Protein AF-0000000082583108 (afdb_homodimer)

Secondary structure (DSSP, 8-state):
-HHHHHHHHHHHHHHHHHHHHHHHHHHHHHHHHHHHHHHHHHHHHHHHHHH-SSEEEEEETT--EEEE-HHHHHHHGGGHHHHHHHH--GGG-SS-EEEEEEE-TTS-EEEEEEEEEEEEETTEEEEEEEEEE-HHHHHHHHHHHHHHHB-TTT-SB-HHHHHHHHHHHHHHHHHHT--EEEEEEEETTHHHHHHHH-HHHHHHHHHHHHHHHHHHS-TTSEEEE-SSSEEEEEEET--HHHHHHHHHHHHHHHHHHHHH--SSS---EEEEEEEE-TTS---HHHHHHHHHHHHHHHHHHHHHHH-/-HHHHHHHHHHHHHHHHHHHHHHHHHHHHHHHHHHHHHHHHHHHHHHHHHH-SSEEEEEETT--EEEE-HHHHHHHGGGHHHHHHHH--GGG--S-EEEEEEE-TTS-EEEEEEEEEEEEETTEEEEEEEEEE-HHHHHHHHHHHHHHHB-TTT-SB-HHHHHHHHHHHHHHHHHHT--EEEEEEEETTHHHHHHHH-HHHHHHHHHHHHHHHHHHS-TTSEEEE-SSSEEEEEEET--HHHHHHHHHHHHHHHHHHHHH--SSS---EEEEEEEE-TTS---HHHHHHHHHHHHHHHHHHHHHHH-

Organism: NCBI:txid2716538

Foldseek 3Di:
DVVVVVVVVVVVVVVVVVVVVVVVVVVVVVVVVVVVVVVVVVVVVLVVQQPDLWWKWKAALVLDTDDTHPNLCVVCPPPSSVQVVVFDPVVPQDQDWDKDWGADPVGDIFIKTWGWDWDQDPNHIIIIIIIGTCRVVVVVVVVVVQVVQADPLQSAGEQNVCVVVVVVLLVVCLVVQAKKKKKKKFKPCLVVQCVPPHVVSSSVLQNLLSVLVPVLADPSKHWYDHDSGMIMIIHTRAAPVNVVVSVVSSVVSQVVCQVPDPDPDGIDMQMFMFMDGSVDPDDPVVRVVRRVVRSVVRNVVVVVVVD/DVVVVVVVVVVVVVVVVVVVVVVVVVVVVVVVVVVVVVVVVVVVVLVVQQPDLWWKWKAALVLDTDDTHPNLCVVCPPPSSVQVVVFDPPVPQDQDWDKDWGADPVGDIFIKTWGWDWDQDPNHIIIIIIIGTCRVVVVVVVVVVQVVQADPLQSAGEQNVCVVVVVVLLVVCLVVQAKKKKKKKFKPCLVVQCVPPHVVSSSVLQNLLSVLVPVLADPSKHWYDHDSGMIMIIHTRAAPVNVVVSVVSSVVSQVVSQVPDPDPDGIDMQMFMFMDGSVDPDDPVVRVVRRVVRSVVRNVVVVVVVD

Sequence (614 aa):
MDKNIEMLVVEDVFENAIQRAKELEDTNIKLKKAFKTIKKLEKNYRAILESSKDALVVINYDKEILYLNPASKKLFGQNYKELIIDILNFDEIENSDKEITINYLDGNKIIANMCISEINWESKQAYLLSIRDVTDEVRLRERFKIQSLTDELTQLYNRRGFLSLVENKIEIAKCSKKSVTLFFIDIDGMKDINDKLSHNYGDYAIIGASTILKETFGENDIVARIGGDEFAILAMDVDEYEAKRIINKIMEKQKDFNRNNEYCFNVSMSIGTAYFNSEEPININELMEKADKKMYENKKNKRVQRNMDKNIEMLVVEDVFENAIQRAKELEDTNIKLKKAFKTIKKLEKNYRAILESSKDALVVINYDKEILYLNPASKKLFGQNYKELIIDILNFDEIENSDKEITINYLDGNKIIANMCISEINWESKQAYLLSIRDVTDEVRLRERFKIQSLTDELTQLYNRRGFLSLVENKIEIAKCSKKSVTLFFIDIDGMKDINDKLSHNYGDYAIIGASTILKETFGENDIVARIGGDEFAILAMDVDEYEAKRIINKIMEKQKDFNRNNEYCFNVSMSIGTAYFNSEEPININELMEKADKKMYENKKNKRVQRN

pLDDT: mean 87.3, std 9.67, range [47.06, 97.94]

Radius of gyration: 38.85 Å; Cα contacts (8 Å, |Δi|>4): 968; chains: 2; bounding box: 64×140×86 Å

InterPro domains:
  IPR000014 PAS domain [PF13188] (45-93)
  IPR000014 PAS domain [PS50112] (41-84)
  IPR000014 PAS domain [SM00091] (43-109)
  IPR000014 PAS domain [TIGR00229] (42-84)
  IPR000160 GGDEF domain [PF00990] (149-303)
  IPR000160 GGDEF domain [PS50887] (178-307)
  IPR000160 GGDEF domain [SM00267] (137-306)
  IPR000160 GGDEF domain [TIGR00254] (146-303)
  IPR000160 GGDEF domain [cd01949] (149-303)
  IPR029787 Nucleotide cyclase [SSF55073] (153-303)
  IPR035965 PAS domain superfamily [SSF55785] (30-135)
  IPR043128 Reverse transcriptase/Diguanylate cyclase domain [G3DSA:3.30.70.270] (141-306)
  IPR050469 Diguanylate cyclase Dgc-like, bacteria [PTHR45138] (103-303)

Structure (mmCIF, N/CA/C/O backbone):
data_AF-0000000082583108-model_v1
#
loop_
_entity.id
_entity.type
_entity.pdbx_description
1 polymer 'Diguanylate cyclase'
#
loop_
_atom_site.group_PDB
_atom_site.id
_atom_site.type_symbol
_atom_site.label_atom_id
_atom_site.label_alt_id
_atom_site.label_comp_id
_atom_site.label_asym_id
_atom_site.label_entity_id
_atom_site.label_seq_id
_atom_site.pdbx_PDB_ins_code
_atom_site.Cartn_x
_atom_site.Cartn_y
_atom_site.Cartn_z
_atom_site.occupancy
_atom_site.B_iso_or_equiv
_atom_site.auth_seq_id
_atom_site.auth_comp_id
_atom_site.auth_asym_id
_atom_site.auth_atom_id
_atom_site.pdbx_PDB_model_num
ATOM 1 N N . MET A 1 1 ? 0.961 93.562 37.438 1 47.19 1 MET A N 1
ATOM 2 C CA . MET A 1 1 ? 1.44 93.062 36.156 1 47.19 1 MET A CA 1
ATOM 3 C C . MET A 1 1 ? 1.855 91.625 36.25 1 47.19 1 MET A C 1
ATOM 5 O O . MET A 1 1 ? 1.65 90.812 35.312 1 47.19 1 MET A O 1
ATOM 9 N N . ASP A 1 2 ? 2.387 91.312 37.406 1 54.69 2 ASP A N 1
ATOM 10 C CA . ASP A 1 2 ? 3.023 90.062 37.656 1 54.69 2 ASP A CA 1
ATOM 11 C C . ASP A 1 2 ? 1.979 88.938 37.844 1 54.69 2 ASP A C 1
ATOM 13 O O . ASP A 1 2 ? 2.184 87.812 37.406 1 54.69 2 ASP A O 1
ATOM 17 N N . LYS A 1 3 ? 0.968 89.188 38.406 1 65.94 3 LYS A N 1
ATOM 18 C CA . LYS A 1 3 ? -0.034 88.188 38.719 1 65.94 3 LYS A CA 1
ATOM 19 C C . LYS A 1 3 ? -0.782 87.75 37.469 1 65.94 3 LYS A C 1
ATOM 21 O O . LYS A 1 3 ? -1.162 86.562 37.312 1 65.94 3 LYS A O 1
ATOM 26 N N . ASN A 1 4 ? -0.925 88.625 36.594 1 59 4 ASN A N 1
ATOM 27 C CA . ASN A 1 4 ? -1.604 88.312 35.312 1 59 4 ASN A CA 1
ATOM 28 C C . ASN A 1 4 ? -0.779 87.375 34.438 1 59 4 ASN A C 1
ATOM 30 O O . ASN A 1 4 ? -1.327 86.5 33.812 1 59 4 ASN A O 1
ATOM 34 N N . ILE A 1 5 ? 0.518 87.562 34.438 1 63.19 5 ILE A N 1
ATOM 35 C CA . ILE A 1 5 ? 1.409 86.688 33.656 1 63.19 5 ILE A CA 1
ATOM 36 C C . ILE A 1 5 ? 1.43 85.25 34.25 1 63.19 5 ILE A C 1
ATOM 38 O O . ILE A 1 5 ? 1.431 84.25 33.531 1 63.19 5 ILE A O 1
ATOM 42 N N . GLU A 1 6 ? 1.378 85.312 35.531 1 59.91 6 GLU A N 1
ATOM 43 C CA . GLU A 1 6 ? 1.38 84 36.219 1 59.91 6 GLU A CA 1
ATOM 44 C C . GLU A 1 6 ? 0.111 83.188 35.906 1 59.91 6 GLU A C 1
ATOM 46 O O . GLU A 1 6 ? 0.164 82 35.719 1 59.91 6 GLU A O 1
ATOM 51 N N . MET A 1 7 ? -0.919 83.875 35.844 1 63.78 7 MET A N 1
ATOM 52 C CA . MET A 1 7 ? -2.193 83.25 35.531 1 63.78 7 MET A CA 1
ATOM 53 C C . MET A 1 7 ? -2.229 82.75 34.094 1 63.78 7 MET A C 1
ATOM 55 O O . MET A 1 7 ? -2.758 81.688 33.812 1 63.78 7 MET A O 1
ATOM 59 N N . LEU A 1 8 ? -1.608 83.438 33.25 1 63.16 8 LEU A N 1
ATOM 60 C CA . LEU A 1 8 ? -1.556 83.062 31.828 1 63.16 8 LEU A CA 1
ATOM 61 C C . LEU A 1 8 ? -0.68 81.812 31.625 1 63.16 8 LEU A C 1
ATOM 63 O O . LEU A 1 8 ? -1.005 81 30.812 1 63.16 8 LEU A O 1
ATOM 67 N N . VAL A 1 9 ? 0.388 81.812 32.344 1 64.56 9 VAL A N 1
ATOM 68 C CA . VAL A 1 9 ? 1.288 80.688 32.25 1 64.56 9 VAL A CA 1
ATOM 69 C C . VAL A 1 9 ? 0.588 79.438 32.781 1 64.56 9 VAL A C 1
ATOM 71 O O . VAL A 1 9 ? 0.69 78.375 32.188 1 64.56 9 VAL A O 1
ATOM 74 N N . VAL A 1 10 ? -0.1 79.688 33.875 1 65.19 10 VAL A N 1
ATOM 75 C CA . VAL A 1 10 ? -0.827 78.562 34.469 1 65.19 10 VAL A CA 1
ATOM 76 C C . VAL A 1 10 ? -1.928 78.125 33.5 1 65.19 10 VAL A C 1
ATOM 78 O O . VAL A 1 10 ? -2.162 76.875 33.375 1 65.19 10 VAL A O 1
ATOM 81 N N . GLU A 1 11 ? -2.496 79.062 32.875 1 65.12 11 GLU A N 1
ATOM 82 C CA . GLU A 1 11 ? -3.539 78.75 31.891 1 65.12 11 GLU A CA 1
ATOM 83 C C . GLU A 1 11 ? -2.965 77.938 30.703 1 65.12 11 GLU A C 1
ATOM 85 O O . GLU A 1 11 ? -3.578 77 30.203 1 65.12 11 GLU A O 1
ATOM 90 N N . ASP A 1 12 ? -1.847 78.375 30.25 1 67 12 ASP A N 1
ATOM 91 C CA . ASP A 1 12 ? -1.179 77.75 29.141 1 67 12 ASP A CA 1
ATOM 92 C C . ASP A 1 12 ? -0.766 76.312 29.5 1 67 12 ASP A C 1
ATOM 94 O O . ASP A 1 12 ? -0.928 75.375 28.703 1 67 12 ASP A O 1
ATOM 98 N N . VAL A 1 13 ? -0.199 76.25 30.656 1 67.06 13 VAL A N 1
ATOM 99 C CA . VAL A 1 13 ? 0.226 74.938 31.125 1 67.06 13 VAL A CA 1
ATOM 100 C C . VAL A 1 13 ? -0.99 74.062 31.297 1 67.06 13 VAL A C 1
ATOM 102 O O . VAL A 1 13 ? -0.932 72.875 30.969 1 67.06 13 VAL A O 1
ATOM 105 N N . PHE A 1 14 ? -1.988 74.688 31.719 1 67.5 14 PHE A N 1
ATOM 106 C CA . PHE A 1 14 ? -3.238 74 31.906 1 67.5 14 PHE A CA 1
ATOM 107 C C . PHE A 1 14 ? -3.797 73.5 30.578 1 67.5 14 PHE A C 1
ATOM 109 O O . PHE A 1 14 ? -4.18 72.375 30.438 1 67.5 14 PHE A O 1
ATOM 116 N N . GLU A 1 15 ? -3.836 74.438 29.656 1 71.12 15 GLU A N 1
ATOM 117 C CA . GLU A 1 15 ? -4.348 74.062 28.328 1 71.12 15 GLU A CA 1
ATOM 118 C C . GLU A 1 15 ? -3.49 73 27.672 1 71.12 15 GLU A C 1
ATOM 120 O O . GLU A 1 15 ? -4.016 72.125 27.016 1 71.12 15 GLU A O 1
ATOM 125 N N . ASN A 1 16 ? -2.227 73.125 27.859 1 72.06 16 ASN A N 1
ATOM 126 C CA . ASN A 1 16 ? -1.312 72.125 27.297 1 72.06 16 ASN A CA 1
ATOM 127 C C . ASN A 1 16 ? -1.497 70.75 27.953 1 72.06 16 ASN A C 1
ATOM 129 O O . ASN A 1 16 ? -1.435 69.75 27.266 1 72.06 16 ASN A O 1
ATOM 133 N N . ALA A 1 17 ? -1.718 70.75 29.234 1 68 17 ALA A N 1
ATOM 134 C CA . ALA A 1 17 ? -1.938 69.5 29.969 1 68 17 ALA A CA 1
ATOM 135 C C . ALA A 1 17 ? -3.24 68.875 29.531 1 68 17 ALA A C 1
ATOM 137 O O . ALA A 1 17 ? -3.299 67.625 29.375 1 68 17 ALA A O 1
ATOM 138 N N . ILE A 1 18 ? -4.199 69.625 29.281 1 71.94 18 ILE A N 1
ATOM 139 C CA . ILE A 1 18 ? -5.492 69.125 28.844 1 71.94 18 ILE A CA 1
ATOM 140 C C . ILE A 1 18 ? -5.367 68.562 27.438 1 71.94 18 ILE A C 1
ATOM 142 O O . ILE A 1 18 ? -5.906 67.5 27.141 1 71.94 18 ILE A O 1
ATOM 146 N N . GLN A 1 19 ? -4.688 69.312 26.609 1 76.62 19 GLN A N 1
ATOM 147 C CA . GLN A 1 19 ? -4.48 68.812 25.25 1 76.62 19 GLN A CA 1
ATOM 148 C C . GLN A 1 19 ? -3.697 67.5 25.219 1 76.62 19 GLN A C 1
ATOM 150 O O . GLN A 1 19 ? -4.027 66.625 24.469 1 76.62 19 GLN A O 1
ATOM 155 N N . ARG A 1 20 ? -2.705 67.438 26.031 1 74.44 20 ARG A N 1
ATOM 156 C CA . ARG A 1 20 ? -1.904 66.188 26.125 1 74.44 20 ARG A CA 1
ATOM 157 C C . ARG A 1 20 ? -2.736 65 26.641 1 74.44 20 ARG A C 1
ATOM 159 O O . ARG A 1 20 ? -2.617 63.906 26.156 1 74.44 20 ARG A O 1
ATOM 166 N N . ALA A 1 21 ? -3.541 65.25 27.578 1 72.25 21 ALA A N 1
ATOM 167 C CA . ALA A 1 21 ? -4.414 64.25 28.125 1 72.25 21 ALA A CA 1
ATOM 168 C C . ALA A 1 21 ? -5.383 63.719 27.062 1 72.25 21 ALA A C 1
ATOM 170 O O . ALA A 1 21 ? -5.637 62.5 26.984 1 72.25 21 ALA A O 1
ATOM 171 N N . LYS A 1 22 ? -5.891 64.625 26.266 1 78.25 22 LYS A N 1
ATOM 172 C CA . LYS A 1 22 ? -6.812 64.25 25.203 1 78.25 22 LYS A CA 1
ATOM 173 C C . LYS A 1 22 ? -6.113 63.406 24.156 1 78.25 22 LYS A C 1
ATOM 175 O O . LYS A 1 22 ? -6.672 62.438 23.672 1 78.25 22 LYS A O 1
ATOM 180 N N . GLU A 1 23 ? -4.93 63.844 23.797 1 79.06 23 GLU A N 1
ATOM 181 C CA . GLU A 1 23 ? -4.145 63.094 22.828 1 79.06 23 GLU A CA 1
ATOM 182 C C . GLU A 1 23 ? -3.818 61.688 23.344 1 79.06 23 GLU A C 1
ATOM 184 O O . GLU A 1 23 ? -3.896 60.719 22.594 1 79.06 23 GLU A O 1
ATOM 189 N N . LEU A 1 24 ? -3.492 61.531 24.578 1 78.69 24 LEU A N 1
ATOM 190 C CA . LEU A 1 24 ? -3.18 60.25 25.203 1 78.69 24 LEU A CA 1
ATOM 191 C C . LEU A 1 24 ? -4.414 59.375 25.266 1 78.69 24 LEU A C 1
ATOM 193 O O . LEU A 1 24 ? -4.316 58.156 25.078 1 78.69 24 LEU A O 1
ATOM 197 N N . GLU A 1 25 ? -5.52 60.031 25.484 1 81.06 25 GLU A N 1
ATOM 198 C CA . GLU A 1 25 ? -6.773 59.281 25.5 1 81.06 25 GLU A CA 1
ATOM 199 C C . GLU A 1 25 ? -7.102 58.719 24.125 1 81.06 25 GLU A C 1
ATOM 201 O O . GLU A 1 25 ? -7.484 57.531 24.016 1 81.06 25 GLU A O 1
ATOM 206 N N . ASP A 1 26 ? -6.938 59.562 23.141 1 83.56 26 ASP A N 1
ATOM 207 C CA . ASP A 1 26 ? -7.191 59.125 21.766 1 83.56 26 ASP A CA 1
ATOM 208 C C . ASP A 1 26 ? -6.246 57.969 21.375 1 83.56 26 ASP A C 1
ATOM 210 O O . ASP A 1 26 ? -6.668 57 20.766 1 83.56 26 ASP A O 1
ATOM 214 N N . THR A 1 27 ? -5.031 58.188 21.703 1 81.62 27 THR A N 1
ATOM 215 C CA . THR A 1 27 ? -4.039 57.156 21.406 1 81.62 27 THR A CA 1
ATOM 216 C C . THR A 1 27 ? -4.379 55.844 22.141 1 81.62 27 THR A C 1
ATOM 218 O O . THR A 1 27 ? -4.254 54.75 21.578 1 81.62 27 THR A O 1
ATOM 221 N N . ASN A 1 28 ? -4.809 55.969 23.312 1 83.81 28 ASN A N 1
ATOM 222 C CA . ASN A 1 28 ? -5.188 54.812 24.109 1 83.81 28 ASN A CA 1
ATOM 223 C C . ASN A 1 28 ? -6.359 54.062 23.484 1 83.81 28 ASN A C 1
ATOM 225 O O . ASN A 1 28 ? -6.383 52.812 23.5 1 83.81 28 ASN A O 1
ATOM 229 N N . ILE A 1 29 ? -7.289 54.812 22.984 1 85 29 ILE A N 1
ATOM 230 C CA . ILE A 1 29 ? -8.453 54.188 22.359 1 85 29 ILE A CA 1
ATOM 231 C C . ILE A 1 29 ? -8.023 53.438 21.109 1 85 29 ILE A C 1
ATOM 233 O O . ILE A 1 29 ? -8.438 52.281 20.906 1 85 29 ILE A O 1
ATOM 237 N N . LYS A 1 30 ? -7.172 54 20.359 1 86.38 30 LYS A N 1
ATOM 238 C CA . LYS A 1 30 ? -6.672 53.344 19.141 1 86.38 30 LYS A CA 1
ATOM 239 C C . LYS A 1 30 ? -5.863 52.094 19.484 1 86.38 30 LYS A C 1
ATOM 241 O O . LYS A 1 30 ? -6.016 51.062 18.828 1 86.38 30 LYS A O 1
ATOM 246 N N . LEU A 1 31 ? -5.047 52.219 20.438 1 86.75 31 LEU A N 1
ATOM 247 C CA . LEU A 1 31 ? -4.207 51.094 20.844 1 86.75 31 LEU A CA 1
ATOM 248 C C . LEU A 1 31 ? -5.051 49.969 21.391 1 86.75 31 LEU A C 1
ATOM 250 O O . LEU A 1 31 ? -4.77 48.781 21.125 1 86.75 31 LEU A O 1
ATOM 254 N N . LYS A 1 32 ? -6.039 50.281 22.141 1 88.75 32 LYS A N 1
ATOM 255 C CA . LYS A 1 32 ? -6.945 49.281 22.672 1 88.75 32 LYS A CA 1
ATOM 256 C C . LYS A 1 32 ? -7.668 48.531 21.562 1 88.75 32 LYS A C 1
ATOM 258 O O . LYS A 1 32 ? -7.82 47.312 21.609 1 88.75 32 LYS A O 1
ATOM 263 N N . LYS A 1 33 ? -8.109 49.312 20.578 1 89.69 33 LYS A N 1
ATOM 264 C CA . LYS A 1 33 ? -8.781 48.719 19.438 1 89.69 33 LYS A CA 1
ATOM 265 C C . LYS A 1 33 ? -7.84 47.812 18.672 1 89.69 33 LYS A C 1
ATOM 267 O O . LYS A 1 33 ? -8.211 46.688 18.312 1 89.69 33 LYS A O 1
ATOM 272 N N . ALA A 1 34 ? -6.691 48.281 18.375 1 89.19 34 ALA A N 1
ATOM 273 C CA . ALA A 1 34 ? -5.684 47.469 17.688 1 89.19 34 ALA A CA 1
ATOM 274 C C . ALA A 1 34 ? -5.344 46.219 18.484 1 89.19 34 ALA A C 1
ATOM 276 O O . ALA A 1 34 ? -5.223 45.125 17.906 1 89.19 34 ALA A O 1
ATOM 277 N N . PHE A 1 35 ? -5.172 46.406 19.734 1 90.06 35 PHE A N 1
ATOM 278 C CA . PHE A 1 35 ? -4.871 45.312 20.641 1 90.06 35 PHE A CA 1
ATOM 279 C C . PHE A 1 35 ? -5.961 44.25 20.562 1 90.06 35 PHE A C 1
ATOM 281 O O . PHE A 1 35 ? -5.672 43.062 20.453 1 90.06 35 PHE A O 1
ATOM 288 N N . LYS A 1 36 ? -7.156 44.656 20.625 1 90.31 36 LYS A N 1
ATOM 289 C CA . LYS A 1 36 ? -8.281 43.75 20.562 1 90.31 36 LYS A CA 1
ATOM 290 C C . LYS A 1 36 ? -8.289 42.938 19.266 1 90.31 36 LYS A C 1
ATOM 292 O O . LYS A 1 36 ? -8.523 41.75 19.25 1 90.31 36 LYS A O 1
ATOM 297 N N . THR A 1 37 ? -8.047 43.625 18.234 1 91.31 37 THR A N 1
ATOM 298 C CA . THR A 1 37 ? -8.031 43 16.922 1 91.31 37 THR A CA 1
ATOM 299 C C . THR A 1 37 ? -6.938 41.938 16.828 1 91.31 37 THR A C 1
ATOM 301 O O . THR A 1 37 ? -7.184 40.812 16.391 1 91.31 37 THR A O 1
ATOM 304 N N . ILE A 1 38 ? -5.754 42.25 17.25 1 92.44 38 ILE A N 1
ATOM 305 C CA . ILE A 1 38 ? -4.621 41.344 17.141 1 92.44 38 ILE A CA 1
ATOM 306 C C . ILE A 1 38 ? -4.82 40.156 18.094 1 92.44 38 ILE A C 1
ATOM 308 O O . ILE A 1 38 ? -4.449 39.031 17.766 1 92.44 38 ILE A O 1
ATOM 312 N N . LYS A 1 39 ? -5.312 40.469 19.203 1 92.44 39 LYS A N 1
ATOM 313 C CA . LYS A 1 39 ? -5.609 39.406 20.172 1 92.44 39 LYS A CA 1
ATOM 314 C C . LYS A 1 39 ? -6.59 38.406 19.578 1 92.44 39 LYS A C 1
ATOM 316 O O . LYS A 1 39 ? -6.434 37.188 19.781 1 92.44 39 LYS A O 1
ATOM 321 N N . LYS A 1 40 ? -7.535 38.906 18.875 1 92.44 40 LYS A N 1
ATOM 322 C CA . LYS A 1 40 ? -8.508 38.031 18.203 1 92.44 40 LYS A CA 1
ATOM 323 C C . LYS A 1 40 ? -7.82 37.125 17.172 1 92.44 40 LYS A C 1
ATOM 325 O O . LYS A 1 40 ? -8.102 35.938 17.109 1 92.44 40 LYS A O 1
ATOM 330 N N . LEU A 1 41 ? -7.023 37.688 16.391 1 92.62 41 LEU A N 1
ATOM 331 C CA . LEU A 1 41 ? -6.281 36.938 15.383 1 92.62 41 LEU A CA 1
ATOM 332 C C . LEU A 1 41 ? -5.41 35.875 16.031 1 92.62 41 LEU A C 1
ATOM 334 O O . LEU A 1 41 ? -5.375 34.75 15.578 1 92.62 41 LEU A O 1
ATOM 338 N N . GLU A 1 42 ? -4.676 36.312 17.047 1 93.38 42 GLU A N 1
ATOM 339 C CA . GLU A 1 42 ? -3.84 35.375 17.797 1 93.3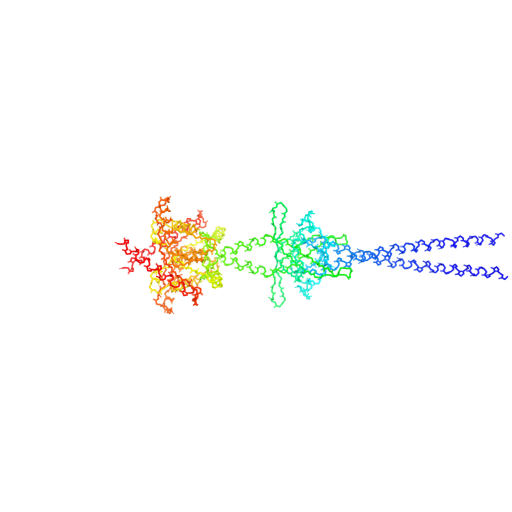8 42 GLU A CA 1
ATOM 340 C C . GLU A 1 42 ? -4.652 34.188 18.312 1 93.38 42 GLU A C 1
ATOM 342 O O . GLU A 1 42 ? -4.238 33.062 18.172 1 93.38 42 GLU A O 1
ATOM 347 N N . LYS A 1 43 ? -5.809 34.469 18.859 1 94.38 43 LYS A N 1
ATOM 348 C CA . LYS A 1 43 ? -6.684 33.406 19.375 1 94.38 43 LYS A CA 1
ATOM 349 C C . LYS A 1 43 ? -7.129 32.469 18.266 1 94.38 43 LYS A C 1
ATOM 351 O O . LYS A 1 43 ? -7.168 31.25 18.453 1 94.38 43 LYS A O 1
ATOM 356 N N . ASN A 1 44 ? -7.48 33.031 17.172 1 94.62 44 ASN A N 1
ATOM 357 C CA . ASN A 1 44 ? -7.914 32.219 16.016 1 94.62 44 ASN A CA 1
ATOM 358 C C . ASN A 1 44 ? -6.812 31.297 15.531 1 94.62 44 ASN A C 1
ATOM 360 O O . ASN A 1 44 ? -7.043 30.094 15.336 1 94.62 44 ASN A O 1
ATOM 364 N N . TYR A 1 45 ? -5.66 31.844 15.375 1 95.62 45 TYR A N 1
ATOM 365 C CA . TYR A 1 45 ? -4.535 31.047 14.898 1 95.62 45 TYR A CA 1
ATOM 366 C C . TYR A 1 45 ? -4.176 29.953 15.891 1 95.62 45 TYR A C 1
ATOM 368 O O . TYR A 1 45 ? -3.9 28.812 15.508 1 95.62 45 TYR A O 1
ATOM 376 N N . ARG A 1 46 ? -4.145 30.312 17.125 1 94.88 46 ARG A N 1
ATOM 377 C CA . ARG A 1 46 ? -3.871 29.344 18.172 1 94.88 46 ARG A CA 1
ATOM 378 C C . ARG A 1 46 ? -4.883 28.203 18.141 1 94.88 46 ARG A C 1
ATOM 380 O O . ARG A 1 46 ? -4.512 27.031 18.297 1 94.88 46 ARG A O 1
ATOM 387 N N . ALA A 1 47 ? -6.102 28.531 17.922 1 95.31 47 ALA A N 1
ATOM 388 C CA . ALA A 1 47 ? -7.16 27.531 17.859 1 95.31 47 ALA A CA 1
ATOM 389 C C . ALA A 1 47 ? -6.902 26.516 16.734 1 95.31 47 ALA A C 1
ATOM 391 O O . ALA A 1 47 ? -7.105 25.312 16.922 1 95.31 47 ALA A O 1
ATOM 392 N N . ILE A 1 48 ? -6.492 26.969 15.625 1 96.56 48 ILE A N 1
ATOM 393 C CA . ILE A 1 48 ? -6.184 26.109 14.484 1 96.56 48 ILE A CA 1
ATOM 394 C C . ILE A 1 48 ? -5.062 25.156 14.859 1 96.56 48 ILE A C 1
ATOM 396 O O . ILE A 1 48 ? -5.195 23.938 14.68 1 96.56 48 ILE A O 1
ATOM 400 N N . LEU A 1 49 ? -3.975 25.688 15.352 1 96.38 49 LEU A N 1
ATOM 401 C CA . LEU A 1 49 ? -2.795 24.891 15.688 1 96.38 49 LEU A CA 1
ATOM 402 C C . LEU A 1 49 ? -3.119 23.859 16.766 1 96.38 49 LEU A C 1
ATOM 404 O O . LEU A 1 49 ? -2.648 22.719 16.703 1 96.38 49 LEU A O 1
ATOM 408 N N . GLU A 1 50 ? -3.961 24.219 17.719 1 94.75 50 GLU A N 1
ATOM 409 C CA . GLU A 1 50 ? -4.262 23.359 18.844 1 94.75 50 GLU A CA 1
ATOM 410 C C . GLU A 1 50 ? -5.266 22.266 18.453 1 94.75 50 GLU A C 1
ATOM 412 O O . GLU A 1 50 ? -5.363 21.234 19.125 1 94.75 50 GLU A O 1
ATOM 417 N N . SER A 1 51 ? -5.984 22.516 17.359 1 93.31 51 SER A N 1
ATOM 418 C CA . SER A 1 51 ? -6.98 21.531 16.938 1 93.31 51 SER A CA 1
ATOM 419 C C . SER A 1 51 ? -6.422 20.594 15.883 1 93.31 51 SER A C 1
ATOM 421 O O . SER A 1 51 ? -7.059 19.609 15.523 1 93.31 51 SER A O 1
ATOM 423 N N . SER A 1 52 ? -5.27 20.922 15.453 1 93.06 52 SER A N 1
ATOM 424 C CA . SER A 1 52 ? -4.652 20.062 14.445 1 93.06 52 SER A CA 1
ATOM 425 C C . SER A 1 52 ? -4.426 18.656 14.984 1 93.06 52 SER A C 1
ATOM 427 O O . SER A 1 52 ? -4.035 18.484 16.141 1 93.06 52 SER A O 1
ATOM 429 N N . LYS A 1 53 ? -4.668 17.703 14.172 1 90.88 53 LYS A N 1
ATOM 430 C CA . LYS A 1 53 ? -4.434 16.312 14.562 1 90.88 53 LYS A CA 1
ATOM 431 C C . LYS A 1 53 ? -2.973 15.922 14.359 1 90.88 53 LYS A C 1
ATOM 433 O O . LYS A 1 53 ? -2.504 14.93 14.93 1 90.88 53 LYS A O 1
ATOM 438 N N . ASP A 1 54 ? -2.299 16.703 13.594 1 93.44 54 ASP A N 1
ATOM 439 C CA . ASP A 1 54 ? -0.881 16.453 13.352 1 93.44 54 ASP A CA 1
ATOM 440 C C . ASP A 1 54 ? -0.013 17.156 14.391 1 93.44 54 ASP A C 1
ATOM 442 O O . ASP A 1 54 ? -0.362 18.234 14.867 1 93.44 54 ASP A O 1
ATOM 446 N N . ALA A 1 55 ? 1.041 16.5 14.664 1 95.31 55 ALA A N 1
ATOM 447 C CA . ALA A 1 55 ? 2.012 17.125 15.555 1 95.31 55 ALA A CA 1
ATOM 448 C C . ALA A 1 55 ? 2.764 18.25 14.836 1 95.31 55 ALA A C 1
ATOM 450 O O . ALA A 1 55 ? 3.307 18.031 13.75 1 95.31 55 ALA A O 1
ATOM 451 N N . LEU A 1 56 ? 2.684 19.391 15.422 1 96.25 56 LEU A N 1
ATOM 452 C CA . LEU A 1 56 ? 3.402 20.547 14.906 1 96.25 56 LEU A CA 1
ATOM 453 C C . LEU A 1 56 ? 4.469 21.016 15.891 1 96.25 56 LEU A C 1
ATOM 455 O O . LEU A 1 56 ? 4.156 21.328 17.047 1 96.25 56 LEU A O 1
ATOM 459 N N . VAL A 1 57 ? 5.703 21.047 15.422 1 95.44 57 VAL A N 1
ATOM 460 C CA . VAL A 1 57 ? 6.836 21.406 16.266 1 95.44 57 VAL A CA 1
ATOM 461 C C . VAL A 1 57 ? 7.684 22.469 15.578 1 95.44 57 VAL A C 1
ATOM 463 O O . VAL A 1 57 ? 7.988 22.359 14.391 1 95.44 57 VAL A O 1
ATOM 466 N N . VAL A 1 58 ? 7.992 23.531 16.297 1 95.88 58 VAL A N 1
ATOM 467 C CA . VAL A 1 58 ? 8.961 24.5 15.805 1 95.88 58 VAL A CA 1
ATOM 468 C C . VAL A 1 58 ? 10.258 24.375 16.594 1 95.88 58 VAL A C 1
ATOM 470 O O . VAL A 1 58 ? 10.25 24.406 17.828 1 95.88 58 VAL A O 1
ATOM 473 N N . ILE A 1 59 ? 11.273 24.203 15.844 1 93.06 59 ILE A N 1
ATOM 474 C CA . ILE A 1 59 ? 12.586 24.016 16.453 1 93.06 59 ILE A CA 1
ATOM 475 C C . ILE A 1 59 ? 13.602 24.938 15.773 1 93.06 59 ILE A C 1
ATOM 477 O O . ILE A 1 59 ? 13.523 25.188 14.57 1 93.06 59 ILE A O 1
ATOM 481 N N . ASN A 1 60 ? 14.461 25.484 16.609 1 90.94 60 ASN A N 1
ATOM 482 C CA . ASN A 1 60 ? 15.477 26.344 16.016 1 90.94 60 ASN A CA 1
ATOM 483 C C . ASN A 1 60 ? 16.75 25.562 15.703 1 90.94 60 ASN A C 1
ATOM 485 O O . ASN A 1 60 ? 16.797 24.344 15.852 1 90.94 60 ASN A O 1
ATOM 489 N N . TYR A 1 61 ? 17.781 26.234 15.203 1 84.5 61 TYR A N 1
ATOM 490 C CA . TYR A 1 61 ? 19.016 25.609 14.758 1 84.5 61 TYR A CA 1
ATOM 491 C C . TYR A 1 61 ? 19.781 25.016 15.938 1 84.5 61 TYR A C 1
ATOM 493 O O . TYR A 1 61 ? 20.562 24.078 15.773 1 84.5 61 TYR A O 1
ATOM 501 N N . ASP A 1 62 ? 19.516 25.562 17.172 1 85.69 62 ASP A N 1
ATOM 502 C CA . ASP A 1 62 ? 20.188 25.094 18.375 1 85.69 62 ASP A CA 1
ATOM 503 C C . ASP A 1 62 ? 19.438 23.906 18.984 1 85.69 62 ASP A C 1
ATOM 505 O O . ASP A 1 62 ? 19.719 23.5 20.125 1 85.69 62 ASP A O 1
ATOM 509 N N . LYS A 1 63 ? 18.453 23.469 18.359 1 86 63 LYS A N 1
ATOM 510 C CA . LYS A 1 63 ? 17.656 22.297 18.766 1 86 63 LYS A CA 1
ATOM 511 C C . LYS A 1 63 ? 16.797 22.625 19.984 1 86 63 LYS A C 1
ATOM 513 O O . LYS A 1 63 ? 16.578 21.766 20.828 1 86 63 LYS A O 1
ATOM 518 N N . GLU A 1 64 ? 16.516 23.797 20.078 1 91.19 64 GLU A N 1
ATOM 519 C CA . GLU A 1 64 ? 15.562 24.188 21.109 1 91.19 64 GLU A CA 1
ATOM 520 C C . GLU A 1 64 ? 14.141 24.188 20.562 1 91.19 64 GLU A C 1
ATOM 522 O O . GLU A 1 64 ? 13.867 24.75 19.5 1 91.19 64 GLU A O 1
ATOM 527 N N . ILE A 1 65 ? 13.312 23.594 21.281 1 93.69 65 ILE A N 1
ATOM 528 C CA . ILE A 1 65 ? 11.906 23.547 20.906 1 93.69 65 ILE A CA 1
ATOM 529 C C . ILE A 1 65 ? 11.227 24.875 21.25 1 93.69 65 ILE A C 1
ATOM 531 O O . ILE A 1 65 ? 11.203 25.266 22.422 1 93.69 65 ILE A O 1
ATOM 535 N N . LEU A 1 66 ? 10.695 25.5 20.266 1 95.38 66 LEU A N 1
ATOM 536 C CA . LEU A 1 66 ? 10.117 26.828 20.438 1 95.38 66 LEU A CA 1
ATOM 537 C C . LEU A 1 66 ? 8.594 26.75 20.562 1 95.38 66 LEU A C 1
ATOM 539 O O . LEU A 1 66 ? 7.973 27.641 21.156 1 95.38 66 LEU A O 1
ATOM 543 N N . TYR A 1 67 ? 8.055 25.75 20.016 1 95.5 67 TYR A N 1
ATOM 544 C CA . TYR A 1 67 ? 6.605 25.578 20.031 1 95.5 67 TYR A CA 1
ATOM 545 C C . TYR A 1 67 ? 6.234 24.094 19.891 1 95.5 67 TYR A C 1
ATOM 547 O O . TYR A 1 67 ? 6.895 23.344 19.172 1 95.5 67 TYR A O 1
ATOM 555 N N . LEU A 1 68 ? 5.203 23.734 20.609 1 95.44 68 LEU A N 1
ATOM 556 C CA . LEU A 1 68 ? 4.574 22.422 20.531 1 95.44 68 LEU A CA 1
ATOM 557 C C . LEU A 1 68 ? 3.057 22.531 20.625 1 95.44 68 LEU A C 1
ATOM 559 O O . LEU A 1 68 ? 2.533 23.188 21.516 1 95.44 68 LEU A O 1
ATOM 563 N N . ASN A 1 69 ? 2.41 21.938 19.656 1 95.25 69 ASN A N 1
ATOM 564 C CA . ASN A 1 69 ? 0.96 21.906 19.812 1 95.25 69 ASN A CA 1
ATOM 565 C C . ASN A 1 69 ? 0.509 20.688 20.625 1 95.25 69 ASN A C 1
ATOM 567 O O . ASN A 1 69 ? 1.318 19.828 20.953 1 95.25 69 ASN A O 1
ATOM 571 N N . PRO A 1 70 ? -0.722 20.609 21.016 1 94.69 70 PRO A N 1
ATOM 572 C CA . PRO A 1 70 ? -1.221 19.5 21.828 1 94.69 70 PRO A CA 1
ATOM 573 C C . PRO A 1 70 ? -1.023 18.141 21.156 1 94.69 70 PRO A C 1
ATOM 575 O O . PRO A 1 70 ? -0.685 17.156 21.828 1 94.69 70 PRO A O 1
ATOM 578 N N . ALA A 1 71 ? -1.189 18.016 19.891 1 94.69 71 ALA A N 1
ATOM 579 C CA . ALA A 1 71 ? -1.004 16.75 19.172 1 94.69 71 ALA A CA 1
ATOM 580 C C . ALA A 1 71 ? 0.422 16.234 19.328 1 94.69 71 ALA A C 1
ATOM 582 O O . ALA A 1 71 ? 0.647 15.023 19.359 1 94.69 71 ALA A O 1
ATOM 583 N N . SER A 1 72 ? 1.371 17.156 19.391 1 94.88 72 SER A N 1
ATOM 584 C CA . SER A 1 72 ? 2.764 16.781 19.609 1 94.88 72 SER A CA 1
ATOM 585 C C . SER A 1 72 ? 2.949 16.125 20.969 1 94.88 72 SER A C 1
ATOM 587 O O . SER A 1 72 ? 3.641 15.109 21.094 1 94.88 72 SER A O 1
ATOM 589 N N . LYS A 1 73 ? 2.309 16.688 21.922 1 92 73 LYS A N 1
ATOM 590 C CA . LYS A 1 73 ? 2.398 16.125 23.266 1 92 73 LYS A CA 1
ATOM 591 C C . LYS A 1 73 ? 1.784 14.734 23.328 1 92 73 LYS A C 1
ATOM 593 O O . LYS A 1 73 ? 2.301 13.852 24.016 1 92 73 LYS A O 1
ATOM 598 N N . LYS A 1 74 ? 0.754 14.586 22.641 1 92.75 74 LYS A N 1
ATOM 599 C CA . LYS A 1 74 ? 0.094 13.281 22.594 1 92.75 74 LYS A CA 1
ATOM 600 C C . LYS A 1 74 ? 0.956 12.258 21.859 1 92.75 74 LYS A C 1
ATOM 602 O O . LYS A 1 74 ? 1.082 11.117 22.312 1 92.75 74 LYS A O 1
ATOM 607 N N . LEU A 1 75 ? 1.54 12.656 20.797 1 93.69 75 LEU A N 1
ATOM 608 C CA . LEU A 1 75 ? 2.324 11.758 19.938 1 93.69 75 LEU A CA 1
ATOM 609 C C . LEU A 1 75 ? 3.619 11.352 20.641 1 93.69 75 LEU A C 1
ATOM 611 O O . LEU A 1 75 ? 3.992 10.172 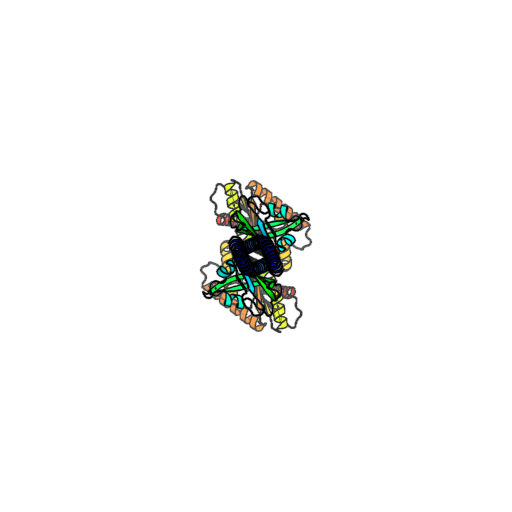20.625 1 93.69 75 LEU A O 1
ATOM 615 N N . PHE A 1 76 ? 4.254 12.305 21.25 1 91.94 76 PHE A N 1
ATOM 616 C CA . PHE A 1 76 ? 5.594 12.055 21.766 1 91.94 76 PHE A CA 1
ATOM 617 C C . PHE A 1 76 ? 5.547 11.758 23.266 1 91.94 76 PHE A C 1
ATOM 619 O O . PHE A 1 76 ? 6.488 11.188 23.812 1 91.94 76 PHE A O 1
ATOM 626 N N . GLY A 1 77 ? 4.477 12.25 23.891 1 88.25 77 GLY A N 1
ATOM 627 C CA . GLY A 1 77 ? 4.367 12.031 25.312 1 88.25 77 GLY A CA 1
ATOM 628 C C . GLY A 1 77 ? 5.301 12.914 26.125 1 88.25 77 GLY A C 1
ATOM 629 O O . GLY A 1 77 ? 5.598 14.047 25.734 1 88.25 77 GLY A O 1
ATOM 630 N N . GLN A 1 78 ? 5.719 12.461 27.312 1 85.25 78 GLN A N 1
ATOM 631 C CA . GLN A 1 78 ? 6.496 13.258 28.25 1 85.25 78 GLN A CA 1
ATOM 632 C C . GLN A 1 78 ? 7.945 13.398 27.781 1 85.25 78 GLN A C 1
ATOM 634 O O . GLN A 1 78 ? 8.625 14.359 28.141 1 85.25 78 GLN A O 1
ATOM 639 N N . ASN A 1 79 ? 8.375 12.445 27.031 1 85.31 79 ASN A N 1
ATOM 640 C CA . ASN A 1 79 ? 9.758 12.461 26.547 1 85.31 79 ASN A CA 1
ATOM 641 C C . ASN A 1 79 ? 9.859 13.07 25.156 1 85.31 79 ASN A C 1
ATOM 643 O O . ASN A 1 79 ? 10.656 12.617 24.328 1 85.31 79 ASN A O 1
ATOM 647 N N . TYR A 1 80 ? 9.039 14.039 24.969 1 86.62 80 TYR A N 1
ATOM 648 C CA . TYR A 1 80 ? 8.938 14.594 23.625 1 86.62 80 TYR A CA 1
ATOM 649 C C . TYR A 1 80 ? 10.273 15.18 23.172 1 86.62 80 TYR A C 1
ATOM 651 O O . TYR A 1 80 ? 10.656 15.039 22.016 1 86.62 80 TYR A O 1
ATOM 659 N N . LYS A 1 81 ? 11.039 15.828 24.078 1 86.5 81 LYS A N 1
ATOM 660 C CA . LYS A 1 81 ? 12.289 16.484 23.703 1 86.5 81 LYS A CA 1
ATOM 661 C C . LYS A 1 81 ? 13.289 15.477 23.141 1 86.5 81 LYS A C 1
ATOM 663 O O . LYS A 1 81 ? 13.844 15.695 22.062 1 86.5 81 LYS A O 1
ATOM 668 N N . GLU A 1 82 ? 13.461 14.43 23.797 1 85.62 82 GLU A N 1
ATOM 669 C CA . GLU A 1 82 ? 14.406 13.406 23.375 1 85.62 82 GLU A CA 1
ATOM 670 C C . GLU A 1 82 ? 13.961 12.75 22.062 1 85.62 82 GLU A C 1
ATOM 672 O O . GLU A 1 82 ? 14.781 12.523 21.172 1 85.62 82 GLU A O 1
ATOM 677 N N . LEU A 1 83 ? 12.742 12.492 21.938 1 85.94 83 LEU A N 1
ATOM 678 C CA . LEU A 1 83 ? 12.211 11.797 20.766 1 85.94 83 LEU A CA 1
ATOM 679 C C . LEU A 1 83 ? 12.32 12.68 19.531 1 85.94 83 LEU A C 1
ATOM 681 O O . LEU A 1 83 ? 12.656 12.188 18.438 1 85.94 83 LEU A O 1
ATOM 685 N N . ILE A 1 84 ? 12.094 13.922 19.719 1 87.25 84 ILE A N 1
ATOM 686 C CA . ILE A 1 84 ? 12.125 14.852 18.594 1 87.25 84 ILE A CA 1
ATOM 687 C C . ILE A 1 84 ? 13.562 15 18.094 1 87.25 84 ILE A C 1
ATOM 689 O O . ILE A 1 84 ? 13.805 15.008 16.875 1 87.25 84 ILE A O 1
ATOM 693 N N . ILE A 1 85 ? 14.438 15.055 19.016 1 84.38 85 ILE A N 1
ATOM 694 C CA . ILE A 1 85 ? 15.836 15.203 18.656 1 84.38 85 ILE A CA 1
ATOM 695 C C . ILE A 1 85 ? 16.328 13.938 17.953 1 84.38 85 ILE A C 1
ATOM 697 O O . ILE A 1 85 ? 17.094 14.016 16.984 1 84.38 85 ILE A O 1
ATOM 701 N N . ASP A 1 86 ? 15.82 12.883 18.328 1 82.94 86 ASP A N 1
ATOM 702 C CA . ASP A 1 86 ? 16.234 11.594 17.781 1 82.94 86 ASP A CA 1
ATOM 703 C C . ASP A 1 86 ? 15.797 11.461 16.312 1 82.94 86 ASP A C 1
ATOM 705 O O . ASP A 1 86 ? 16.484 10.828 15.516 1 82.94 86 ASP A O 1
ATOM 709 N N . ILE A 1 87 ? 14.688 11.984 16.016 1 82.19 87 ILE A N 1
ATOM 710 C CA . ILE A 1 87 ? 14.164 11.781 14.672 1 82.19 87 ILE A CA 1
ATOM 711 C C . ILE A 1 87 ? 14.734 12.844 13.727 1 82.19 87 ILE A C 1
ATOM 713 O O . ILE A 1 87 ? 14.695 12.68 12.508 1 82.19 87 ILE A O 1
ATOM 717 N N . LEU A 1 88 ? 15.094 13.922 14.32 1 80.31 88 LEU A N 1
ATOM 718 C CA . LEU A 1 88 ? 15.594 15.023 13.5 1 80.31 88 LEU A CA 1
ATOM 719 C C . LEU A 1 88 ? 17.078 14.852 13.203 1 80.31 88 LEU A C 1
ATOM 721 O O . LEU A 1 88 ? 17.891 14.758 14.125 1 80.31 88 LEU A O 1
ATOM 725 N N . ASN A 1 89 ? 17.375 14.414 12.039 1 71.81 89 ASN A N 1
ATOM 726 C CA . ASN A 1 89 ? 18.766 14.516 11.586 1 71.81 89 ASN A CA 1
ATOM 727 C C . ASN A 1 89 ? 19.062 15.891 11.008 1 71.81 89 ASN A C 1
ATOM 729 O O . ASN A 1 89 ? 18.75 16.172 9.852 1 71.81 89 ASN A O 1
ATOM 733 N N . PHE A 1 90 ? 19.594 16.734 11.805 1 63.66 90 PHE A N 1
ATOM 734 C CA . PHE A 1 90 ? 19.781 18.141 11.469 1 63.66 90 PHE A CA 1
ATOM 735 C C . PHE A 1 90 ? 20.719 18.281 10.266 1 63.66 90 PHE A C 1
ATOM 737 O O . PHE A 1 90 ? 20.641 19.281 9.531 1 63.66 90 PHE A O 1
ATOM 744 N N . ASP A 1 91 ? 21.562 17.328 10.227 1 63.41 91 ASP A N 1
ATOM 745 C CA . ASP A 1 91 ? 22.484 17.422 9.102 1 63.41 91 ASP A CA 1
ATOM 746 C C . ASP A 1 91 ? 21.75 17.281 7.77 1 63.41 91 ASP A C 1
ATOM 748 O O . ASP A 1 91 ? 22.25 17.703 6.727 1 63.41 91 ASP A O 1
ATOM 752 N N . GLU A 1 92 ? 20.594 16.859 7.836 1 65.5 92 GLU A N 1
ATOM 753 C CA . GLU A 1 92 ? 19.859 16.625 6.594 1 65.5 92 GLU A CA 1
ATOM 754 C C . GLU A 1 92 ? 18.5 17.312 6.633 1 65.5 92 GLU A C 1
ATOM 756 O O . GLU A 1 92 ? 17.531 16.797 6.078 1 65.5 92 GLU A O 1
ATOM 761 N N . ILE A 1 93 ? 18.578 18.438 7.293 1 68.12 93 ILE A N 1
ATOM 762 C CA . ILE A 1 93 ? 17.281 19.078 7.461 1 68.12 93 ILE A CA 1
ATOM 763 C C . ILE A 1 93 ? 16.906 19.844 6.184 1 68.12 93 ILE A C 1
ATOM 765 O O . ILE A 1 93 ? 17.547 20.844 5.84 1 68.12 93 ILE A O 1
ATOM 769 N N . GLU A 1 94 ? 16.812 19.219 5.164 1 65.94 94 GLU A N 1
ATOM 770 C CA . GLU A 1 94 ? 16.266 19.828 3.955 1 65.94 94 GLU A CA 1
ATOM 771 C C . GLU A 1 94 ? 14.742 19.703 3.906 1 65.94 94 GLU A C 1
ATOM 773 O O . GLU A 1 94 ? 14.164 18.859 4.605 1 65.94 94 GLU A O 1
ATOM 778 N N . ASN A 1 95 ? 14.18 20.844 3.344 1 73.06 95 ASN A N 1
ATOM 779 C CA . ASN A 1 95 ? 12.758 20.719 3.033 1 73.06 95 ASN A CA 1
ATOM 780 C C . ASN A 1 95 ? 12.414 19.344 2.477 1 73.06 95 ASN A C 1
ATOM 782 O O . ASN A 1 95 ? 12.719 19.047 1.321 1 73.06 95 ASN A O 1
ATOM 786 N N . SER A 1 96 ? 12.078 18.516 3.455 1 75.88 96 SER A N 1
ATOM 787 C CA . SER A 1 96 ? 11.914 17.125 3.047 1 75.88 96 SER A CA 1
ATOM 788 C C . SER A 1 96 ? 10.586 16.562 3.537 1 75.88 96 SER A C 1
ATOM 790 O O . SER A 1 96 ? 9.914 17.172 4.371 1 75.88 96 SER A O 1
ATOM 792 N N . ASP A 1 97 ? 10.094 15.703 2.895 1 83.94 97 ASP A N 1
ATOM 793 C CA . ASP A 1 97 ? 8.961 14.836 3.221 1 83.94 97 ASP A CA 1
ATOM 794 C C . ASP A 1 97 ? 9.383 13.375 3.271 1 83.94 97 ASP A C 1
ATOM 796 O O . ASP A 1 97 ? 9.719 12.781 2.244 1 83.94 97 ASP A O 1
ATOM 800 N N . LYS A 1 98 ? 9.523 12.852 4.539 1 87.75 98 LYS A N 1
ATOM 801 C CA . LYS A 1 98 ? 10.039 11.484 4.652 1 87.75 98 LYS A CA 1
ATOM 802 C C . LYS A 1 98 ? 9.273 10.695 5.703 1 87.75 98 LYS A C 1
ATOM 804 O O . LYS A 1 98 ? 8.688 11.273 6.621 1 87.75 98 LYS A O 1
ATOM 809 N N . GLU A 1 99 ? 9.312 9.438 5.504 1 90 99 GLU A N 1
ATOM 810 C CA . GLU A 1 99 ? 8.766 8.539 6.516 1 90 99 GLU A CA 1
ATOM 811 C C . GLU A 1 99 ? 9.82 8.188 7.566 1 90 99 GLU A C 1
ATOM 813 O O . GLU A 1 99 ? 10.969 7.91 7.23 1 90 99 GLU A O 1
ATOM 818 N N . ILE A 1 100 ? 9.375 8.281 8.82 1 90.44 100 ILE A N 1
ATOM 819 C CA . ILE A 1 100 ? 10.312 8.008 9.906 1 90.44 100 ILE A CA 1
ATOM 820 C C . ILE A 1 100 ? 9.672 7.051 10.914 1 90.44 100 ILE A C 1
ATOM 822 O O . ILE A 1 100 ? 8.445 6.93 10.969 1 90.44 100 ILE A O 1
ATOM 826 N N . THR A 1 101 ? 10.547 6.398 11.688 1 92.88 101 THR A N 1
ATOM 827 C CA . THR A 1 101 ? 10.078 5.527 12.758 1 92.88 101 THR A CA 1
ATOM 828 C C . THR A 1 101 ? 10.336 6.164 14.125 1 92.88 101 THR A C 1
ATOM 830 O O . THR A 1 101 ? 11.438 6.633 14.398 1 92.88 101 THR A O 1
ATOM 833 N N . ILE A 1 102 ? 9.297 6.227 14.922 1 92.06 102 ILE A N 1
ATOM 834 C CA . ILE A 1 102 ? 9.414 6.719 16.281 1 92.06 102 ILE A CA 1
ATOM 835 C C . ILE A 1 102 ? 9.359 5.547 17.266 1 92.06 102 ILE A C 1
ATOM 837 O O . ILE A 1 102 ? 8.344 4.852 17.359 1 92.06 102 ILE A O 1
ATOM 841 N N . ASN A 1 103 ? 10.391 5.422 17.969 1 91.56 103 ASN A N 1
ATOM 842 C CA . ASN A 1 103 ? 10.484 4.352 18.969 1 91.56 103 ASN A CA 1
ATOM 843 C C . ASN A 1 103 ? 10.188 4.863 20.375 1 91.56 103 ASN A C 1
ATOM 845 O O . ASN A 1 103 ? 10.898 5.73 20.875 1 91.56 103 ASN A O 1
ATOM 849 N N . TYR A 1 104 ? 9.188 4.281 20.938 1 89.12 104 TYR A N 1
ATOM 850 C CA . TYR A 1 104 ? 8.828 4.695 22.297 1 89.12 104 TYR A CA 1
ATOM 851 C C . TYR A 1 104 ? 9.617 3.908 23.328 1 89.12 104 TYR A C 1
ATOM 853 O O . TYR A 1 104 ? 10.172 2.848 23.031 1 89.12 104 TYR A O 1
ATOM 861 N N . LEU A 1 105 ? 9.664 4.383 24.5 1 84.69 105 LEU A N 1
ATOM 862 C CA . LEU A 1 105 ? 10.438 3.773 25.578 1 84.69 105 LEU A CA 1
ATOM 863 C C . LEU A 1 105 ? 9.812 2.457 26.016 1 84.69 105 LEU A C 1
ATOM 865 O O . LEU A 1 105 ? 10.508 1.567 26.516 1 84.69 105 LEU A O 1
ATOM 869 N N . ASP A 1 106 ? 8.539 2.275 25.844 1 86.88 106 ASP A N 1
ATOM 870 C CA . ASP A 1 106 ? 7.844 1.062 26.266 1 86.88 106 ASP A CA 1
ATOM 871 C C . ASP A 1 106 ? 7.992 -0.049 25.234 1 86.88 106 ASP A C 1
ATOM 873 O O . ASP A 1 106 ? 7.484 -1.155 25.422 1 86.88 106 ASP A O 1
ATOM 877 N N . GLY A 1 107 ? 8.695 0.212 24.141 1 89.19 107 GLY A N 1
ATOM 878 C CA . GLY A 1 107 ? 8.938 -0.803 23.125 1 89.19 107 GLY A CA 1
ATOM 879 C C . GLY A 1 107 ? 8.039 -0.671 21.906 1 89.19 107 GLY A C 1
ATOM 880 O O . GLY A 1 107 ? 8.297 -1.281 20.875 1 89.19 107 GLY A O 1
ATOM 881 N N . ASN A 1 108 ? 7.07 0.15 22.062 1 90.62 108 ASN A N 1
ATOM 882 C CA . ASN A 1 108 ? 6.18 0.376 20.938 1 90.62 108 ASN A CA 1
ATOM 883 C C . ASN A 1 108 ? 6.82 1.29 19.891 1 90.62 108 ASN A C 1
ATOM 885 O O . ASN A 1 108 ? 7.711 2.078 20.219 1 90.62 108 ASN A O 1
ATOM 889 N N . LYS A 1 109 ? 6.504 1.016 18.672 1 93.06 109 LYS A N 1
ATOM 890 C CA . LYS A 1 109 ? 6.996 1.872 17.609 1 93.06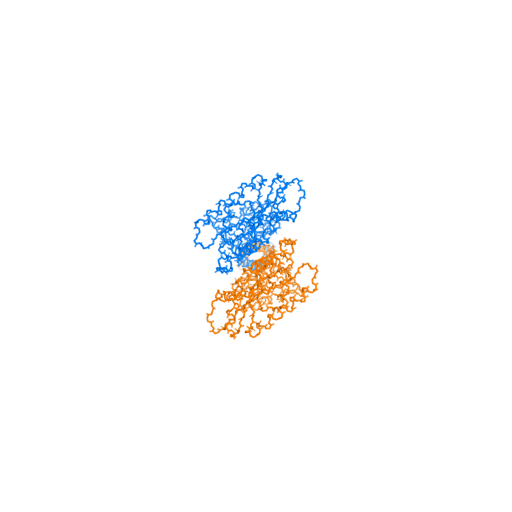 109 LYS A CA 1
ATOM 891 C C . LYS A 1 109 ? 5.863 2.289 16.672 1 93.06 109 LYS A C 1
ATOM 893 O O . LYS A 1 109 ? 4.906 1.538 16.469 1 93.06 109 LYS A O 1
ATOM 898 N N . ILE A 1 110 ? 5.965 3.504 16.203 1 93.56 110 ILE A N 1
ATOM 899 C CA . ILE A 1 110 ? 5.023 3.973 15.188 1 93.56 110 ILE A CA 1
ATOM 900 C C . ILE A 1 110 ? 5.785 4.516 13.984 1 93.56 110 ILE A C 1
ATOM 902 O O . ILE A 1 110 ? 6.973 4.828 14.078 1 93.56 110 ILE A O 1
ATOM 906 N N . ILE A 1 111 ? 5.129 4.488 12.906 1 94.5 111 ILE A N 1
ATOM 907 C CA . ILE A 1 111 ? 5.668 5.102 11.695 1 94.5 111 ILE A CA 1
ATOM 908 C C . ILE A 1 111 ? 4.965 6.434 11.445 1 94.5 111 ILE A C 1
ATOM 910 O O . ILE A 1 111 ? 3.742 6.531 11.547 1 94.5 111 ILE A O 1
ATOM 914 N N . ALA A 1 112 ? 5.785 7.457 11.172 1 93.88 112 ALA A N 1
ATOM 915 C CA . ALA A 1 112 ? 5.223 8.789 10.945 1 93.88 112 ALA A CA 1
ATOM 916 C C . ALA A 1 112 ? 5.758 9.398 9.656 1 93.88 112 ALA A C 1
ATOM 918 O O . ALA A 1 112 ? 6.867 9.07 9.219 1 93.88 112 ALA A O 1
ATOM 919 N N . ASN A 1 113 ? 4.895 10.133 9.023 1 92.88 113 ASN A N 1
ATOM 920 C CA . ASN A 1 113 ? 5.348 10.992 7.941 1 92.88 113 ASN A CA 1
ATOM 921 C C . ASN A 1 113 ? 5.715 12.383 8.453 1 92.88 113 ASN A C 1
ATOM 923 O O . ASN A 1 113 ? 4.906 13.039 9.109 1 92.88 113 ASN A O 1
ATOM 927 N N . MET A 1 114 ? 6.895 12.797 8.203 1 91.75 114 MET A N 1
ATOM 928 C CA . MET A 1 114 ? 7.387 14.086 8.688 1 91.75 114 MET A CA 1
ATOM 929 C C . MET A 1 114 ? 7.699 15.023 7.523 1 91.75 114 MET A C 1
ATOM 931 O O . MET A 1 114 ? 8.406 14.641 6.586 1 91.75 114 MET A O 1
ATOM 935 N N . CYS A 1 115 ? 7.117 16.156 7.598 1 91.69 115 CYS A N 1
ATOM 936 C CA . CYS A 1 115 ? 7.434 17.234 6.664 1 91.69 115 CYS A CA 1
ATOM 937 C C . CYS A 1 115 ? 8.156 18.375 7.371 1 91.69 115 CYS A C 1
ATOM 939 O O . CYS A 1 115 ? 7.727 18.828 8.438 1 91.69 115 CYS A O 1
ATOM 941 N N . ILE A 1 116 ? 9.211 18.797 6.723 1 91.12 116 ILE A N 1
ATOM 942 C CA . ILE A 1 116 ? 9.984 19.875 7.312 1 91.12 116 ILE A CA 1
ATOM 943 C C . ILE A 1 116 ? 9.961 21.094 6.391 1 91.12 116 ILE A C 1
ATOM 945 O O . ILE A 1 116 ? 10.141 20.969 5.176 1 91.12 116 ILE A O 1
ATOM 949 N N . SER A 1 117 ? 9.648 22.234 6.969 1 91.56 117 SER A N 1
ATOM 950 C CA . SER A 1 117 ? 9.703 23.484 6.234 1 91.56 117 SER A CA 1
ATOM 951 C C . SER A 1 117 ? 10.422 24.562 7.039 1 91.56 117 SER A C 1
ATOM 953 O O . SER A 1 117 ? 10.414 24.531 8.273 1 91.56 117 SER A O 1
ATOM 955 N N . GLU A 1 118 ? 11.008 25.453 6.34 1 91.69 118 GLU A N 1
ATOM 956 C CA . GLU A 1 118 ? 11.633 26.594 7.004 1 91.69 118 GLU A CA 1
ATOM 957 C C . GLU A 1 118 ? 10.602 27.656 7.391 1 91.69 118 GLU A C 1
ATOM 959 O O . GLU A 1 118 ? 9.648 27.891 6.652 1 91.69 118 GLU A O 1
ATOM 964 N N . ILE A 1 119 ? 10.867 28.234 8.562 1 93.5 119 ILE A N 1
ATOM 965 C CA . ILE A 1 119 ? 9.945 29.281 9.016 1 93.5 119 ILE A CA 1
ATOM 966 C C . ILE A 1 119 ? 10.734 30.422 9.641 1 93.5 119 ILE A C 1
ATOM 968 O O . ILE A 1 119 ? 11.836 30.234 10.148 1 93.5 119 ILE A O 1
ATOM 972 N N . ASN A 1 120 ? 10.188 31.594 9.43 1 92.38 120 ASN A N 1
ATOM 973 C CA . ASN A 1 120 ? 10.727 32.75 10.148 1 92.38 120 ASN A CA 1
ATOM 974 C C . ASN A 1 120 ? 10.102 32.875 11.531 1 92.38 120 ASN A C 1
ATOM 976 O O . ASN A 1 120 ? 8.891 33.094 11.648 1 92.38 120 ASN A O 1
ATOM 980 N N . TRP A 1 121 ? 10.961 32.656 12.547 1 93.44 121 TRP A N 1
ATOM 981 C CA . TRP A 1 121 ? 10.508 32.75 13.938 1 93.44 121 TRP A CA 1
ATOM 982 C C . TRP A 1 121 ? 11.172 33.906 14.664 1 93.44 121 TRP A C 1
ATOM 984 O O . TRP A 1 121 ? 12.344 33.812 15.047 1 93.44 121 TRP A O 1
ATOM 994 N N . GLU A 1 122 ? 10.453 34.969 14.852 1 91.5 122 GLU A N 1
ATOM 995 C CA . GLU A 1 122 ? 10.961 36.156 15.547 1 91.5 122 GLU A CA 1
ATOM 996 C C . GLU A 1 122 ? 12.258 36.656 14.922 1 91.5 122 GLU A C 1
ATOM 998 O O . GLU A 1 122 ? 13.258 36.875 15.617 1 91.5 122 GLU A O 1
ATOM 1003 N N . SER A 1 123 ? 12.211 36.719 13.641 1 89.69 123 SER A N 1
ATOM 1004 C CA . SER A 1 123 ? 13.281 37.281 12.82 1 89.69 123 SER A CA 1
ATOM 1005 C C . SER A 1 123 ? 14.484 36.344 12.781 1 89.69 123 SER A C 1
ATOM 1007 O O . SER A 1 123 ? 15.594 36.781 12.445 1 89.69 123 SER A O 1
ATOM 1009 N N . LYS A 1 124 ? 14.336 35.156 13.211 1 93.25 124 LYS A N 1
ATOM 1010 C CA . LYS A 1 124 ? 15.359 34.125 13.117 1 93.25 124 LYS A CA 1
ATOM 1011 C C . LYS A 1 124 ? 14.859 32.906 12.328 1 93.25 124 LYS A C 1
ATOM 1013 O O . LYS A 1 124 ? 13.648 32.688 12.25 1 93.25 124 LYS A O 1
ATOM 1018 N N . GLN A 1 125 ? 15.812 32.219 11.875 1 91.31 125 GLN A N 1
ATOM 1019 C CA . GLN A 1 125 ? 15.461 31 11.125 1 91.31 125 GLN A CA 1
ATOM 1020 C C . GLN A 1 125 ? 15.141 29.844 12.055 1 91.31 125 GLN A C 1
ATOM 1022 O O . GLN A 1 125 ? 15.82 29.656 13.07 1 91.31 125 GLN A O 1
ATOM 1027 N N . ALA A 1 126 ? 14.07 29.188 11.766 1 93.69 126 ALA A N 1
ATOM 1028 C CA . ALA A 1 126 ? 13.664 27.984 12.477 1 93.69 126 ALA A CA 1
ATOM 1029 C C . ALA A 1 126 ? 13.031 26.969 11.531 1 93.69 126 ALA A C 1
ATOM 1031 O O . ALA A 1 126 ? 13.016 27.172 10.312 1 93.69 126 ALA A O 1
ATOM 1032 N N . TYR A 1 127 ? 12.664 25.797 12.102 1 92.06 127 TYR A N 1
ATOM 1033 C CA . TYR A 1 127 ? 12.062 24.734 11.289 1 92.06 127 TYR A CA 1
ATOM 1034 C C . TYR A 1 127 ? 10.719 24.312 11.867 1 92.06 127 TYR A C 1
ATOM 1036 O O . TYR A 1 127 ? 10.57 24.172 13.086 1 92.06 127 TYR A O 1
ATOM 1044 N N . LEU A 1 128 ? 9.797 24.234 10.93 1 94.88 128 LEU A N 1
ATOM 1045 C CA . LEU A 1 128 ? 8.508 23.641 11.281 1 94.88 128 LEU A CA 1
ATOM 1046 C C . LEU A 1 128 ? 8.477 22.156 10.922 1 94.88 128 LEU A C 1
ATOM 1048 O O . LEU A 1 128 ? 8.703 21.797 9.766 1 94.88 128 LEU A O 1
ATOM 1052 N N . LEU A 1 129 ? 8.328 21.328 11.914 1 93.38 129 LEU A N 1
ATOM 1053 C CA . LEU A 1 129 ? 8.109 19.906 11.703 1 93.38 129 LEU A CA 1
ATOM 1054 C C . LEU A 1 129 ? 6.633 19.547 11.805 1 93.38 129 LEU A C 1
ATOM 1056 O O . LEU A 1 129 ? 5.98 19.891 12.797 1 93.38 129 LEU A O 1
ATOM 1060 N N . SER A 1 130 ? 6.102 19.031 10.773 1 94.31 130 SER A N 1
ATOM 1061 C CA . SER A 1 130 ? 4.762 18.453 10.781 1 94.31 130 SER A CA 1
ATOM 1062 C C . SER A 1 130 ? 4.82 16.922 10.734 1 94.31 130 SER A C 1
ATOM 1064 O O . SER A 1 130 ? 5.363 16.344 9.789 1 94.31 130 SER A O 1
ATOM 1066 N N . ILE A 1 131 ? 4.289 16.312 11.766 1 93.94 131 ILE A N 1
ATOM 1067 C CA . ILE A 1 131 ? 4.445 14.875 11.898 1 93.94 131 ILE A CA 1
ATOM 1068 C C . ILE A 1 131 ? 3.074 14.211 11.992 1 93.94 131 ILE A C 1
ATOM 1070 O O . ILE A 1 131 ? 2.264 14.57 12.852 1 93.94 131 ILE A O 1
ATOM 1074 N N . ARG A 1 132 ? 2.848 13.258 11.156 1 92.69 132 ARG A N 1
ATOM 1075 C CA . ARG A 1 132 ? 1.58 12.539 11.117 1 92.69 132 ARG A CA 1
ATOM 1076 C C . ARG A 1 132 ? 1.793 11.039 11.328 1 92.69 132 ARG A C 1
ATOM 1078 O O . ARG A 1 132 ? 2.646 10.438 10.68 1 92.69 132 ARG A O 1
ATOM 1085 N N . ASP A 1 133 ? 0.963 10.492 12.234 1 92.5 133 ASP A N 1
ATOM 1086 C CA . ASP A 1 133 ? 1.001 9.047 12.438 1 92.5 133 ASP A CA 1
ATOM 1087 C C . ASP A 1 133 ? 0.372 8.305 11.266 1 92.5 133 ASP A C 1
ATOM 1089 O O . ASP A 1 133 ? -0.835 8.406 11.031 1 92.5 133 ASP A O 1
ATOM 1093 N N . VAL A 1 134 ? 1.232 7.598 10.578 1 92.5 134 VAL A N 1
ATOM 1094 C CA . VAL A 1 134 ? 0.737 6.875 9.406 1 92.5 134 VAL A CA 1
ATOM 1095 C C . VAL A 1 134 ? 0.977 5.379 9.586 1 92.5 134 VAL A C 1
ATOM 1097 O O . VAL A 1 134 ? 1.182 4.652 8.609 1 92.5 134 VAL A O 1
ATOM 1100 N N . THR A 1 135 ? 0.978 4.93 10.727 1 93.94 135 THR A N 1
ATOM 1101 C CA . THR A 1 135 ? 1.301 3.545 11.055 1 93.94 135 THR A CA 1
ATOM 1102 C C . THR A 1 135 ? 0.362 2.586 10.328 1 93.94 135 THR A C 1
ATOM 1104 O O . THR A 1 135 ? 0.815 1.656 9.656 1 93.94 135 THR A O 1
ATOM 1107 N N . ASP A 1 136 ? -0.894 2.771 10.406 1 91.69 136 ASP A N 1
ATOM 1108 C CA . ASP A 1 136 ? -1.878 1.859 9.836 1 91.69 136 ASP A CA 1
ATOM 1109 C C . ASP A 1 136 ? -1.787 1.839 8.312 1 91.69 136 ASP A C 1
ATOM 1111 O O . ASP A 1 136 ? -1.871 0.775 7.695 1 91.69 136 ASP A O 1
ATOM 1115 N N . GLU A 1 137 ? -1.614 3.01 7.785 1 90.19 137 GLU A N 1
ATOM 1116 C CA . GLU A 1 137 ? -1.494 3.119 6.336 1 90.19 137 GLU A CA 1
ATOM 1117 C C . GLU A 1 137 ? -0.263 2.375 5.824 1 90.19 137 GLU A C 1
ATOM 1119 O O . GLU A 1 137 ? -0.331 1.671 4.816 1 90.19 137 GLU A O 1
ATOM 1124 N N . VAL A 1 138 ? 0.821 2.592 6.527 1 92.38 138 VAL A N 1
ATOM 1125 C CA . VAL A 1 138 ? 2.074 1.96 6.121 1 92.38 138 VAL A CA 1
ATOM 1126 C C . VAL A 1 138 ? 1.975 0.448 6.312 1 92.38 138 VAL A C 1
ATOM 1128 O O . VAL A 1 138 ? 2.42 -0.321 5.457 1 92.38 138 VAL A O 1
ATOM 1131 N N . ARG A 1 139 ? 1.406 0.009 7.344 1 92.31 139 ARG A N 1
ATOM 1132 C CA . ARG A 1 139 ? 1.235 -1.419 7.59 1 92.31 139 ARG A CA 1
ATOM 1133 C C . ARG A 1 139 ? 0.392 -2.066 6.5 1 92.31 139 ARG A C 1
ATOM 1135 O O . ARG A 1 139 ? 0.711 -3.16 6.027 1 92.31 139 ARG A O 1
ATOM 1142 N N . LEU A 1 140 ? -0.65 -1.428 6.137 1 92.75 140 LEU A N 1
ATOM 1143 C CA . LEU A 1 140 ? -1.513 -1.933 5.074 1 92.75 140 LEU A CA 1
ATOM 1144 C C . LEU A 1 140 ? -0.76 -2 3.748 1 92.75 140 LEU A C 1
ATOM 1146 O O . LEU A 1 140 ? -0.833 -3.006 3.037 1 92.75 140 LEU A O 1
ATOM 1150 N N . ARG A 1 141 ? -0.079 -0.911 3.453 1 91.94 141 ARG A N 1
ATOM 1151 C CA . ARG A 1 141 ? 0.727 -0.868 2.236 1 91.94 141 ARG A CA 1
ATOM 1152 C C . ARG A 1 141 ? 1.757 -1.993 2.221 1 91.94 141 ARG A C 1
ATOM 1154 O O . ARG A 1 141 ? 1.915 -2.684 1.213 1 91.94 141 ARG A O 1
ATOM 1161 N N . GLU A 1 142 ? 2.424 -2.205 3.312 1 92.31 142 GLU A N 1
ATOM 1162 C CA . GLU A 1 142 ? 3.445 -3.242 3.414 1 92.31 142 GLU A CA 1
ATOM 1163 C C . GLU A 1 142 ? 2.832 -4.637 3.301 1 92.31 142 GLU A C 1
ATOM 1165 O O . GLU A 1 142 ? 3.443 -5.543 2.736 1 92.31 142 GLU A O 1
ATOM 1170 N N . ARG A 1 143 ? 1.719 -4.785 3.844 1 92.25 143 ARG A N 1
ATOM 1171 C CA . ARG A 1 143 ? 1.016 -6.055 3.721 1 92.25 143 ARG A CA 1
ATOM 1172 C C . ARG A 1 143 ? 0.727 -6.383 2.26 1 92.25 143 ARG A C 1
ATOM 1174 O O . ARG A 1 143 ? 0.982 -7.504 1.808 1 92.25 143 ARG 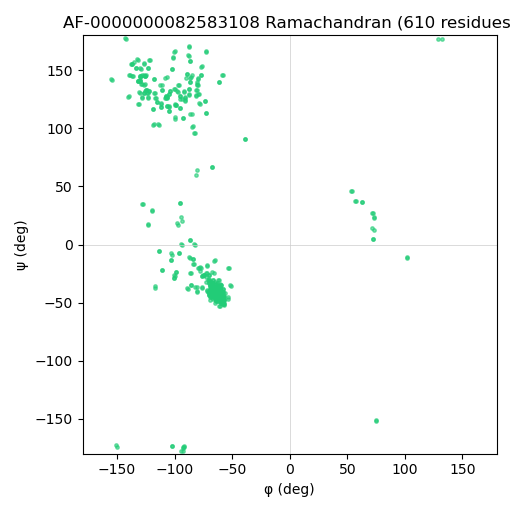A O 1
ATOM 1181 N N . PHE A 1 144 ? 0.255 -5.438 1.518 1 92.5 144 PHE A N 1
ATOM 1182 C CA . PHE A 1 144 ? -0.025 -5.641 0.101 1 92.5 144 PHE A CA 1
ATOM 1183 C C . PHE A 1 144 ? 1.26 -5.914 -0.672 1 92.5 144 PHE A C 1
ATOM 1185 O O . PHE A 1 144 ? 1.279 -6.75 -1.576 1 92.5 144 PHE A O 1
ATOM 1192 N N . LYS A 1 145 ? 2.23 -5.23 -0.315 1 92 145 LYS A N 1
ATOM 1193 C CA . LYS A 1 145 ? 3.525 -5.434 -0.961 1 92 145 LYS A CA 1
ATOM 1194 C C . LYS A 1 145 ? 4.02 -6.863 -0.764 1 92 145 LYS A C 1
ATOM 1196 O O . LYS A 1 145 ? 4.379 -7.539 -1.729 1 92 145 LYS A O 1
ATOM 1201 N N . ILE A 1 146 ? 3.953 -7.32 0.428 1 91.69 146 ILE A N 1
ATOM 1202 C CA . ILE A 1 146 ? 4.398 -8.672 0.737 1 91.69 146 ILE A CA 1
ATOM 1203 C C . ILE A 1 146 ? 3.547 -9.688 -0.03 1 91.69 146 ILE A C 1
ATOM 1205 O O . ILE A 1 146 ? 4.078 -10.617 -0.636 1 91.69 146 ILE A O 1
ATOM 1209 N N . GLN A 1 147 ? 2.312 -9.398 -0.02 1 92.88 147 GLN A N 1
ATOM 1210 C CA . GLN A 1 147 ? 1.391 -10.297 -0.709 1 92.88 147 GLN A CA 1
ATOM 1211 C C . GLN A 1 147 ? 1.634 -10.281 -2.215 1 92.88 147 GLN A C 1
ATOM 1213 O O . GLN A 1 147 ? 1.39 -11.281 -2.898 1 92.88 147 GLN A O 1
ATOM 1218 N N . SER A 1 148 ? 2.068 -9.203 -2.689 1 93.38 148 SER A N 1
ATOM 1219 C CA . SER A 1 148 ? 2.33 -9.078 -4.117 1 93.38 148 SER A CA 1
ATOM 1220 C C . SER A 1 148 ? 3.561 -9.875 -4.531 1 93.38 148 SER A C 1
ATOM 1222 O O . SER A 1 148 ? 3.707 -10.242 -5.699 1 93.38 148 SER A O 1
ATOM 1224 N N . LEU A 1 149 ? 4.352 -10.219 -3.584 1 94.75 149 LEU A N 1
ATOM 1225 C CA . LEU A 1 149 ? 5.641 -10.82 -3.912 1 94.75 149 LEU A CA 1
ATOM 1226 C C . LEU A 1 149 ? 5.691 -12.273 -3.453 1 94.75 149 LEU A C 1
ATOM 1228 O O . LEU A 1 149 ? 6.648 -12.992 -3.752 1 94.75 149 LEU A O 1
ATOM 1232 N N . THR A 1 150 ? 4.676 -12.727 -2.764 1 94.56 150 THR A N 1
ATOM 1233 C CA . THR A 1 150 ? 4.742 -14.055 -2.172 1 94.56 150 THR A CA 1
ATOM 1234 C C . THR A 1 150 ? 3.58 -14.922 -2.65 1 94.56 150 THR A C 1
ATOM 1236 O O . THR A 1 150 ? 2.529 -14.398 -3.031 1 94.56 150 THR A O 1
ATOM 1239 N N . ASP A 1 151 ? 3.885 -16.188 -2.656 1 92.44 151 ASP A N 1
ATOM 1240 C CA . ASP A 1 151 ? 2.895 -17.203 -3.02 1 92.44 151 ASP A CA 1
ATOM 1241 C C . ASP A 1 151 ? 1.987 -17.531 -1.837 1 92.44 151 ASP A C 1
ATOM 1243 O O . ASP A 1 151 ? 2.469 -17.797 -0.735 1 92.44 151 ASP A O 1
ATOM 1247 N N . GLU A 1 152 ? 0.66 -17.453 -2.117 1 89.81 152 GLU A N 1
ATOM 1248 C CA . GLU A 1 152 ? -0.338 -17.609 -1.062 1 89.81 152 GLU A CA 1
ATOM 1249 C C . GLU A 1 152 ? -0.245 -18.984 -0.404 1 89.81 152 GLU A C 1
ATOM 1251 O O . GLU A 1 152 ? -0.423 -19.109 0.81 1 89.81 152 GLU A O 1
ATOM 1256 N N . LEU A 1 153 ? 0.084 -19.984 -1.132 1 91 153 LEU A N 1
ATOM 1257 C CA . LEU A 1 153 ? 0.048 -21.359 -0.655 1 91 153 LEU A CA 1
ATOM 1258 C C . LEU A 1 153 ? 1.288 -21.688 0.173 1 91 153 LEU A C 1
ATOM 1260 O O . LEU A 1 153 ? 1.188 -22.297 1.237 1 91 153 LEU A O 1
ATOM 1264 N N . THR A 1 154 ? 2.455 -21.234 -0.23 1 95.31 154 THR A N 1
ATOM 1265 C CA . THR A 1 154 ? 3.715 -21.688 0.347 1 95.31 154 THR A CA 1
ATOM 1266 C C . THR A 1 154 ? 4.371 -20.562 1.157 1 95.31 154 THR A C 1
ATOM 1268 O O . THR A 1 154 ? 5.293 -20.812 1.936 1 95.31 154 THR A O 1
ATOM 1271 N N . GLN A 1 155 ? 4.039 -19.344 0.909 1 93.81 155 GLN A N 1
ATOM 1272 C CA . GLN A 1 155 ? 4.598 -18.141 1.531 1 93.81 155 GLN A CA 1
ATOM 1273 C C . GLN A 1 155 ? 6.012 -17.875 1.029 1 93.81 155 GLN A C 1
ATOM 1275 O O . GLN A 1 155 ? 6.703 -17 1.543 1 93.81 155 GLN A O 1
ATOM 1280 N N . LEU A 1 156 ? 6.43 -18.703 0.067 1 96.19 156 LEU A N 1
ATOM 1281 C CA . LEU A 1 156 ? 7.648 -18.375 -0.665 1 96.19 156 LEU A CA 1
ATOM 1282 C C . LEU A 1 156 ? 7.418 -17.219 -1.617 1 96.19 156 LEU A C 1
ATOM 1284 O O . LEU A 1 156 ? 6.281 -16.781 -1.819 1 96.19 156 LEU A O 1
ATOM 1288 N N . TYR A 1 157 ? 8.562 -16.688 -2.084 1 95.69 157 TYR A N 1
ATOM 1289 C CA . TYR A 1 157 ? 8.359 -15.703 -3.139 1 95.69 157 TYR A CA 1
ATOM 1290 C C . TYR A 1 157 ? 7.609 -16.312 -4.316 1 95.69 157 TYR A C 1
ATOM 1292 O O . TYR A 1 157 ? 7.727 -17.5 -4.59 1 95.69 157 TYR A O 1
ATOM 1300 N N . ASN A 1 158 ? 6.82 -15.508 -4.922 1 94 158 ASN A N 1
ATOM 1301 C CA . ASN A 1 158 ? 6.195 -15.906 -6.176 1 94 158 ASN A CA 1
ATOM 1302 C C . ASN A 1 158 ? 7.031 -15.484 -7.379 1 94 158 ASN A C 1
ATOM 1304 O O . ASN A 1 158 ? 8.172 -15.039 -7.223 1 94 158 ASN A O 1
ATOM 1308 N N . ARG A 1 159 ? 6.473 -15.695 -8.523 1 91.5 159 ARG A N 1
ATOM 1309 C CA . ARG A 1 159 ? 7.211 -15.375 -9.75 1 91.5 159 ARG A CA 1
ATOM 1310 C C . ARG A 1 159 ? 7.605 -13.906 -9.781 1 91.5 159 ARG A C 1
ATOM 1312 O O . ARG A 1 159 ? 8.742 -13.57 -10.109 1 91.5 159 ARG A O 1
ATOM 1319 N N . ARG A 1 160 ? 6.684 -13.078 -9.438 1 92.69 160 ARG A N 1
ATOM 1320 C CA . ARG A 1 160 ? 6.953 -11.648 -9.398 1 92.69 160 ARG A CA 1
ATOM 1321 C C . ARG A 1 160 ? 8.086 -11.328 -8.422 1 92.69 160 ARG A C 1
ATOM 1323 O O . ARG A 1 160 ? 8.984 -10.547 -8.742 1 92.69 160 ARG A O 1
ATOM 1330 N N . GLY A 1 161 ? 7.906 -11.922 -7.262 1 94.19 161 GLY A N 1
ATOM 1331 C CA . GLY A 1 161 ? 8.938 -11.719 -6.258 1 94.19 161 GLY A CA 1
ATOM 1332 C C . GLY A 1 161 ? 10.312 -12.18 -6.707 1 94.19 161 GLY A C 1
ATOM 1333 O O . GLY A 1 161 ? 11.305 -11.484 -6.5 1 94.19 161 GLY A O 1
ATOM 1334 N N . PHE A 1 162 ? 10.391 -13.273 -7.324 1 94.69 162 PHE A N 1
ATOM 1335 C CA . PHE A 1 162 ? 11.656 -13.805 -7.82 1 94.69 162 PHE A CA 1
ATOM 1336 C C . PHE A 1 162 ? 12.297 -12.844 -8.812 1 94.69 162 PHE A C 1
ATOM 1338 O O . PHE A 1 162 ? 13.461 -12.477 -8.672 1 94.69 162 PHE A O 1
ATOM 1345 N N . LEU A 1 163 ? 11.508 -12.43 -9.766 1 89.75 163 LEU A N 1
ATOM 1346 C CA . LEU A 1 163 ? 12.016 -11.594 -10.844 1 89.75 163 LEU A CA 1
ATOM 1347 C C . LEU A 1 163 ? 12.43 -10.219 -10.328 1 89.75 163 LEU A C 1
ATOM 1349 O O . LEU A 1 163 ? 13.391 -9.633 -10.82 1 89.75 163 LEU A O 1
ATOM 1353 N N . SER A 1 164 ? 11.734 -9.742 -9.359 1 90.62 164 SER A N 1
ATOM 1354 C CA . SER A 1 164 ? 12.016 -8.422 -8.805 1 90.62 164 SER A CA 1
ATOM 1355 C C . SER A 1 164 ? 13.336 -8.414 -8.039 1 90.62 164 SER A C 1
ATOM 1357 O O . SER A 1 164 ? 14.023 -7.395 -7.984 1 90.62 164 SER A O 1
ATOM 1359 N N . LEU A 1 165 ? 13.688 -9.508 -7.484 1 92.31 165 LEU A N 1
ATOM 1360 C CA . LEU A 1 165 ? 14.828 -9.547 -6.582 1 92.31 165 LEU A CA 1
ATOM 1361 C C . LEU A 1 165 ? 16.062 -10.094 -7.289 1 92.31 165 LEU A C 1
ATOM 1363 O O . LEU A 1 165 ? 17.188 -9.734 -6.949 1 92.31 165 LEU A O 1
ATOM 1367 N N . VAL A 1 166 ? 15.805 -10.906 -8.234 1 91.12 166 VAL A N 1
ATOM 1368 C CA . VAL A 1 166 ? 16.891 -11.703 -8.812 1 91.12 166 VAL A CA 1
ATOM 1369 C C . VAL A 1 166 ? 17.891 -10.781 -9.516 1 91.12 166 VAL A C 1
ATOM 1371 O O . VAL A 1 166 ? 19.094 -10.984 -9.414 1 91.12 166 VAL A O 1
ATOM 1374 N N . GLU A 1 167 ? 17.391 -9.797 -10.234 1 85.81 167 GLU A N 1
ATOM 1375 C CA . GLU A 1 167 ? 18.281 -8.906 -10.977 1 85.81 167 GLU A CA 1
ATOM 1376 C C . GLU A 1 167 ? 19.203 -8.141 -10.031 1 85.81 167 GLU A C 1
ATOM 1378 O O . GLU A 1 167 ? 20.406 -8.047 -10.273 1 85.81 167 GLU A O 1
ATOM 1383 N N . ASN A 1 168 ? 18.625 -7.594 -9.008 1 88.5 168 ASN A N 1
ATOM 1384 C CA . ASN A 1 168 ? 19.406 -6.855 -8.016 1 88.5 168 ASN A CA 1
ATOM 1385 C C . ASN A 1 168 ? 20.438 -7.746 -7.332 1 88.5 168 ASN A C 1
ATOM 1387 O O . ASN A 1 168 ? 21.562 -7.328 -7.102 1 88.5 168 ASN A O 1
ATOM 1391 N N . LYS A 1 169 ? 20.031 -8.945 -6.973 1 89.5 169 LYS A N 1
ATOM 1392 C CA . LYS A 1 169 ? 20.938 -9.867 -6.289 1 89.5 169 LYS A CA 1
ATOM 1393 C C . LYS A 1 169 ? 22.094 -10.273 -7.191 1 89.5 169 LYS A C 1
ATOM 1395 O O . LYS A 1 169 ? 23.219 -10.422 -6.723 1 89.5 169 LYS A O 1
ATOM 1400 N N . ILE A 1 170 ? 21.812 -10.422 -8.414 1 87.06 170 ILE A N 1
ATOM 1401 C CA . ILE A 1 170 ? 22.859 -10.781 -9.367 1 87.06 170 ILE A CA 1
ATOM 1402 C C . ILE A 1 170 ? 23.859 -9.625 -9.5 1 87.06 170 ILE A C 1
ATOM 1404 O O . ILE A 1 170 ? 25.062 -9.844 -9.555 1 87.06 170 ILE A O 1
ATOM 1408 N N . GLU A 1 171 ? 23.328 -8.445 -9.539 1 86.69 171 GLU A N 1
ATOM 1409 C CA . GLU A 1 171 ? 24.188 -7.27 -9.617 1 86.69 171 GLU A CA 1
ATOM 1410 C C . GLU A 1 171 ? 25.078 -7.156 -8.391 1 86.69 171 GLU A C 1
ATOM 1412 O O . GLU A 1 171 ? 26.25 -6.816 -8.5 1 86.69 171 GLU A O 1
ATOM 1417 N N . ILE A 1 172 ? 24.531 -7.43 -7.273 1 87.19 172 ILE A N 1
ATOM 1418 C CA . ILE A 1 172 ? 25.281 -7.406 -6.023 1 87.19 172 ILE A CA 1
ATOM 1419 C C . ILE A 1 172 ? 26.406 -8.453 -6.07 1 87.19 172 ILE A C 1
ATOM 1421 O O . ILE A 1 172 ? 27.531 -8.188 -5.648 1 87.19 172 ILE A O 1
ATOM 1425 N N . ALA A 1 173 ? 26.078 -9.609 -6.562 1 87.12 173 ALA A N 1
ATOM 1426 C CA . ALA A 1 173 ? 27.047 -10.688 -6.672 1 87.12 173 ALA A CA 1
ATOM 1427 C C . ALA A 1 173 ? 28.188 -10.312 -7.621 1 87.12 173 ALA A C 1
ATOM 1429 O O . ALA A 1 173 ? 29.344 -10.602 -7.359 1 87.12 173 ALA A O 1
ATOM 1430 N N . LYS A 1 174 ? 27.859 -9.641 -8.672 1 85.69 174 LYS A N 1
ATOM 1431 C CA . LYS A 1 174 ? 28.859 -9.172 -9.633 1 85.69 174 LYS A CA 1
ATOM 1432 C C . LYS A 1 174 ? 29.828 -8.188 -8.984 1 85.69 174 LYS A C 1
ATOM 1434 O O . LYS A 1 174 ? 31.031 -8.305 -9.141 1 85.69 174 LYS A O 1
ATOM 1439 N N . CYS A 1 175 ? 29.234 -7.301 -8.258 1 87.38 175 CYS A N 1
ATOM 1440 C CA . CYS A 1 175 ? 30.031 -6.258 -7.621 1 87.38 175 CYS A CA 1
ATOM 1441 C C . CYS A 1 175 ? 30.922 -6.84 -6.539 1 87.38 175 CYS A C 1
ATOM 1443 O O . CYS A 1 175 ? 32.062 -6.371 -6.34 1 87.38 175 CYS A O 1
ATOM 1445 N N . SER A 1 176 ? 30.469 -7.855 -5.883 1 88.75 176 SER A N 1
ATOM 1446 C CA . SER A 1 176 ? 31.219 -8.453 -4.785 1 88.75 176 SER A CA 1
ATOM 1447 C C . SER A 1 176 ? 32.062 -9.617 -5.27 1 88.75 176 SER A C 1
ATOM 1449 O O . SER A 1 176 ? 32.719 -10.289 -4.469 1 88.75 176 SER A O 1
ATOM 1451 N N . LYS A 1 177 ? 32.062 -9.969 -6.555 1 86.88 177 LYS A N 1
ATOM 1452 C CA . LYS A 1 177 ? 32.812 -11.047 -7.184 1 86.88 177 LYS A CA 1
ATOM 1453 C C . LYS A 1 177 ? 32.5 -12.391 -6.52 1 86.88 177 LYS A C 1
ATOM 1455 O O . LYS A 1 177 ? 33.406 -13.141 -6.18 1 86.88 177 LYS A O 1
ATOM 1460 N N . LYS A 1 178 ? 31.266 -12.492 -6.191 1 87.81 178 LYS A N 1
ATOM 1461 C CA . LYS A 1 178 ? 30.797 -13.742 -5.594 1 87.81 178 LYS A CA 1
ATOM 1462 C C . LYS A 1 178 ? 30.047 -14.586 -6.613 1 87.81 178 LYS A C 1
ATOM 1464 O O . LYS A 1 178 ? 29.5 -14.062 -7.59 1 87.81 178 LYS A O 1
ATOM 1469 N N . SER A 1 179 ? 30.109 -15.898 -6.398 1 88.88 179 SER A N 1
ATOM 1470 C CA . SER A 1 179 ? 29.391 -16.812 -7.289 1 88.88 179 SER A CA 1
ATOM 1471 C C . SER A 1 179 ? 27.938 -16.984 -6.855 1 88.88 179 SER A C 1
ATOM 1473 O O . SER A 1 179 ? 27.625 -16.875 -5.672 1 88.88 179 SER A O 1
ATOM 1475 N N . VAL A 1 180 ? 27.094 -17.141 -7.844 1 91.88 180 VAL A N 1
ATOM 1476 C CA . VAL A 1 180 ? 25.688 -17.469 -7.562 1 91.88 180 VAL A CA 1
ATOM 1477 C C . VAL A 1 180 ? 25.281 -18.688 -8.367 1 91.88 180 VAL A C 1
ATOM 1479 O O . VAL A 1 180 ? 25.812 -18.938 -9.445 1 91.88 180 VAL A O 1
ATOM 1482 N N . THR A 1 181 ? 24.438 -19.484 -7.824 1 93.88 181 THR A N 1
ATOM 1483 C CA . THR A 1 181 ? 23.891 -20.641 -8.523 1 93.88 181 THR A CA 1
ATOM 1484 C C . THR A 1 181 ? 22.359 -20.594 -8.539 1 93.88 181 THR A C 1
ATOM 1486 O O . THR A 1 181 ? 21.734 -20.328 -7.516 1 93.88 181 THR A O 1
ATOM 1489 N N . LEU A 1 182 ? 21.844 -20.781 -9.719 1 95.06 182 LEU A N 1
ATOM 1490 C CA . LEU A 1 182 ? 20.391 -20.859 -9.898 1 95.06 182 LEU A CA 1
ATOM 1491 C C . LEU A 1 182 ? 19.922 -22.312 -9.898 1 95.06 182 LEU A C 1
ATOM 1493 O O . LEU A 1 182 ? 20.516 -23.156 -10.57 1 95.06 182 LEU A O 1
ATOM 1497 N N . PHE A 1 183 ? 18.922 -22.594 -9.031 1 95.56 183 PHE A N 1
ATOM 1498 C CA . PHE A 1 183 ? 18.281 -23.906 -9 1 95.56 183 PHE A CA 1
ATOM 1499 C C . PHE A 1 183 ? 16.891 -23.844 -9.594 1 95.56 183 PHE A C 1
ATOM 1501 O O . PHE A 1 183 ? 16.094 -22.969 -9.234 1 95.56 183 PHE A O 1
ATOM 1508 N N . PHE A 1 184 ? 16.625 -24.688 -10.523 1 94.44 184 PHE A N 1
ATOM 1509 C CA . PHE A 1 184 ? 15.258 -24.953 -10.961 1 94.44 184 PHE A CA 1
ATOM 1510 C C . PHE A 1 184 ? 14.781 -26.312 -10.469 1 94.44 184 PHE A C 1
ATOM 1512 O O . PHE A 1 184 ? 15.469 -27.312 -10.664 1 94.44 184 PHE A O 1
ATOM 1519 N N . ILE A 1 185 ? 13.695 -26.25 -9.844 1 94.62 185 ILE A N 1
ATOM 1520 C CA . ILE A 1 185 ? 13.211 -27.484 -9.219 1 94.62 185 ILE A CA 1
ATOM 1521 C C . ILE A 1 185 ? 11.766 -27.734 -9.633 1 94.62 185 ILE A C 1
ATOM 1523 O O . ILE A 1 185 ? 10.961 -26.797 -9.688 1 94.62 185 ILE A O 1
ATOM 1527 N N . ASP A 1 186 ? 11.477 -28.938 -9.922 1 91.88 186 ASP A N 1
ATOM 1528 C CA . ASP A 1 186 ? 10.125 -29.391 -10.242 1 91.88 186 ASP A CA 1
ATOM 1529 C C . ASP A 1 186 ? 9.711 -30.562 -9.359 1 91.88 186 ASP A C 1
ATOM 1531 O O . ASP A 1 186 ? 10.508 -31.484 -9.125 1 91.88 186 ASP A O 1
ATOM 1535 N N . ILE A 1 187 ? 8.492 -30.547 -8.891 1 92.94 187 ILE A N 1
ATOM 1536 C CA . ILE A 1 187 ? 7.992 -31.672 -8.117 1 92.94 187 ILE A CA 1
ATOM 1537 C C . ILE A 1 187 ? 7.586 -32.812 -9.07 1 92.94 187 ILE A C 1
ATOM 1539 O O . ILE A 1 187 ? 6.816 -32.562 -10.008 1 92.94 187 ILE A O 1
ATOM 1543 N N . ASP A 1 188 ? 8.07 -33.938 -8.781 1 89.69 188 ASP A N 1
ATOM 1544 C CA . ASP A 1 188 ? 7.777 -35.094 -9.633 1 89.69 188 ASP A CA 1
ATOM 1545 C C . ASP A 1 188 ? 6.402 -35.656 -9.32 1 89.69 188 ASP A C 1
ATOM 1547 O O . ASP A 1 188 ? 6.027 -35.781 -8.148 1 89.69 188 ASP A O 1
ATOM 1551 N N . GLY A 1 189 ? 5.676 -36 -10.383 1 85.56 189 GLY A N 1
ATOM 1552 C CA . GLY A 1 189 ? 4.457 -36.781 -10.242 1 85.56 189 GLY A CA 1
ATOM 1553 C C . GLY A 1 189 ? 3.301 -36 -9.672 1 85.56 189 GLY A C 1
ATOM 1554 O O . GLY A 1 189 ? 2.412 -36.531 -9.031 1 85.56 189 GLY A O 1
ATOM 1555 N N . MET A 1 190 ? 3.32 -34.719 -9.805 1 85.69 190 MET A N 1
ATOM 1556 C CA . MET A 1 190 ? 2.258 -33.906 -9.25 1 85.69 190 MET A CA 1
ATOM 1557 C C . MET A 1 190 ? 0.908 -34.25 -9.859 1 85.69 190 MET A C 1
ATOM 1559 O O . MET A 1 190 ? -0.109 -34.281 -9.164 1 85.69 190 MET A O 1
ATOM 1563 N N . LYS A 1 191 ? 0.929 -34.438 -11.055 1 77.38 191 LYS A N 1
ATOM 1564 C CA . LYS A 1 191 ? -0.314 -34.781 -11.734 1 77.38 191 LYS A CA 1
ATOM 1565 C C . LYS A 1 191 ? -0.896 -36.062 -11.164 1 77.38 191 LYS A C 1
ATOM 1567 O O . LYS A 1 191 ? -2.105 -36.188 -10.945 1 77.38 191 LYS A O 1
ATOM 1572 N N . ASP A 1 192 ? -0.039 -37.031 -10.938 1 80.12 192 ASP A N 1
ATOM 1573 C CA . ASP A 1 192 ? -0.477 -38.312 -10.352 1 80.12 192 ASP A CA 1
ATOM 1574 C C . ASP A 1 192 ? -1.075 -38.094 -8.969 1 80.12 192 ASP A C 1
ATOM 1576 O O . ASP A 1 192 ? -2.082 -38.719 -8.617 1 80.12 192 ASP A O 1
ATOM 1580 N N . ILE A 1 193 ? -0.49 -37.25 -8.219 1 84.31 193 ILE A N 1
ATOM 1581 C CA . ILE A 1 193 ? -0.969 -36.969 -6.871 1 84.31 193 ILE A CA 1
ATOM 1582 C C . ILE A 1 193 ? -2.35 -36.312 -6.953 1 84.31 193 ILE A C 1
ATOM 1584 O O . ILE A 1 193 ? -3.27 -36.719 -6.23 1 84.31 193 ILE A O 1
ATOM 1588 N N . ASN A 1 194 ? -2.488 -35.375 -7.867 1 77.12 194 ASN A N 1
ATOM 1589 C CA . ASN A 1 194 ? -3.76 -34.688 -8.023 1 77.12 194 ASN A CA 1
ATOM 1590 C C . ASN A 1 194 ? -4.855 -35.594 -8.531 1 77.12 194 ASN A C 1
ATOM 1592 O O . ASN A 1 194 ? -5.98 -35.594 -8.031 1 77.12 194 ASN A O 1
ATOM 1596 N N . ASP A 1 195 ? -4.508 -36.375 -9.492 1 73.19 195 ASP A N 1
ATOM 1597 C CA . ASP A 1 195 ? -5.469 -37.25 -10.148 1 73.19 195 ASP A CA 1
ATOM 1598 C C . ASP A 1 195 ? -5.926 -38.375 -9.203 1 73.19 195 ASP A C 1
ATOM 1600 O O . ASP A 1 195 ? -7.102 -38.75 -9.195 1 73.19 195 ASP A O 1
ATOM 1604 N N . LYS A 1 196 ? -5.023 -38.875 -8.438 1 76.62 196 LYS A N 1
ATOM 1605 C CA . LYS A 1 196 ? -5.32 -40.031 -7.609 1 76.62 196 LYS A CA 1
ATOM 1606 C C . LYS A 1 196 ? -5.941 -39.594 -6.277 1 76.62 196 LYS A C 1
ATOM 1608 O O . LYS A 1 196 ? -6.777 -40.312 -5.723 1 76.62 196 LYS A O 1
ATOM 1613 N N . LEU A 1 197 ? -5.645 -38.562 -5.66 1 75.31 197 LEU A N 1
ATOM 1614 C CA . LEU A 1 197 ? -6.047 -38.219 -4.301 1 75.31 197 LEU A CA 1
ATOM 1615 C C . LEU A 1 197 ? -6.898 -36.969 -4.285 1 75.31 197 LEU A C 1
ATOM 1617 O O . LEU A 1 197 ? -7.789 -36.812 -3.447 1 75.31 197 LEU A O 1
ATOM 1621 N N . SER A 1 198 ? -6.672 -35.969 -5.062 1 74.31 198 SER A N 1
ATOM 1622 C CA . SER A 1 198 ? -7.387 -34.719 -5.195 1 74.31 198 SER A CA 1
ATOM 1623 C C . SER A 1 198 ? -6.422 -33.531 -5.191 1 74.31 198 SER A C 1
ATOM 1625 O O . SER A 1 198 ? -5.25 -33.688 -4.848 1 74.31 198 SER A O 1
ATOM 1627 N N . HIS A 1 199 ? -6.973 -32.344 -5.379 1 75 199 HIS A N 1
ATOM 1628 C CA . HIS A 1 199 ? -6.168 -31.141 -5.473 1 75 199 HIS A CA 1
ATOM 1629 C C . HIS A 1 199 ? -5.676 -30.703 -4.098 1 75 199 HIS A C 1
ATOM 1631 O O . HIS A 1 199 ? -4.613 -30.094 -3.979 1 75 199 HIS A O 1
ATOM 1637 N N . ASN A 1 200 ? -6.402 -31.047 -3.146 1 78.88 200 ASN A N 1
ATOM 1638 C CA . ASN A 1 200 ? -5.957 -30.719 -1.797 1 78.88 200 ASN A CA 1
ATOM 1639 C C . ASN A 1 200 ? -4.652 -31.422 -1.446 1 78.88 200 ASN A C 1
ATOM 1641 O O . ASN A 1 200 ? -3.787 -30.844 -0.787 1 78.88 200 ASN A O 1
ATOM 1645 N N . TYR A 1 201 ? -4.547 -32.594 -1.865 1 83.56 201 TYR A N 1
ATOM 1646 C CA . TYR A 1 201 ? -3.322 -33.344 -1.611 1 83.56 201 TYR A CA 1
ATOM 1647 C C . TYR A 1 201 ? -2.158 -32.781 -2.418 1 83.56 201 TYR A C 1
ATOM 1649 O O . TYR A 1 201 ? -1.01 -32.812 -1.971 1 83.56 201 TYR A O 1
ATOM 1657 N N . GLY A 1 202 ? -2.486 -32.25 -3.586 1 87.5 202 GLY A N 1
ATOM 1658 C CA . GLY A 1 202 ? -1.483 -31.531 -4.344 1 87.5 202 GLY A CA 1
ATOM 1659 C C . GLY A 1 202 ? -0.931 -30.328 -3.6 1 87.5 202 GLY A C 1
ATOM 1660 O O . GLY A 1 202 ? 0.28 -30.094 -3.598 1 87.5 202 GLY A O 1
ATOM 1661 N N . ASP A 1 203 ? -1.777 -29.719 -2.928 1 89.5 203 ASP A N 1
ATOM 1662 C CA . ASP A 1 203 ? -1.366 -28.578 -2.121 1 89.5 203 ASP A CA 1
ATOM 1663 C C . ASP A 1 203 ? -0.426 -29 -0.997 1 89.5 203 ASP A C 1
ATOM 1665 O O . ASP A 1 203 ? 0.552 -28.312 -0.699 1 89.5 203 ASP A O 1
ATOM 1669 N N . TYR A 1 204 ? -0.746 -30.109 -0.414 1 91.69 204 TYR A N 1
ATOM 1670 C CA . TYR A 1 204 ? 0.098 -30.609 0.663 1 91.69 204 TYR A CA 1
ATOM 1671 C C . TYR A 1 204 ? 1.487 -30.969 0.146 1 91.69 204 TYR A C 1
ATOM 1673 O O . TYR A 1 204 ? 2.488 -30.734 0.831 1 91.69 204 TYR A O 1
ATOM 1681 N N . ALA A 1 205 ? 1.511 -31.547 -1.039 1 93.31 205 ALA A N 1
ATOM 1682 C CA . ALA A 1 205 ? 2.793 -31.891 -1.647 1 93.31 205 ALA A CA 1
ATOM 1683 C C . ALA A 1 205 ? 3.623 -30.641 -1.924 1 93.31 205 ALA A C 1
ATOM 1685 O O . ALA A 1 205 ? 4.832 -30.609 -1.674 1 93.31 205 ALA A O 1
ATOM 1686 N N . ILE A 1 206 ? 2.975 -29.641 -2.402 1 94.81 206 ILE A N 1
ATOM 1687 C CA . ILE A 1 206 ? 3.637 -28.375 -2.713 1 94.81 206 ILE A CA 1
ATOM 1688 C C . ILE A 1 206 ? 4.18 -27.75 -1.432 1 94.81 206 ILE A C 1
ATOM 1690 O O . ILE A 1 206 ? 5.32 -27.297 -1.393 1 94.81 206 ILE A O 1
ATOM 1694 N N . ILE A 1 207 ? 3.395 -27.812 -0.379 1 95.5 207 ILE A N 1
ATOM 1695 C CA . ILE A 1 207 ? 3.801 -27.266 0.913 1 95.5 207 ILE A CA 1
ATOM 1696 C C . ILE A 1 207 ? 4.988 -28.062 1.455 1 95.5 207 ILE A C 1
ATOM 1698 O O . ILE A 1 207 ? 5.93 -27.484 2.004 1 95.5 207 ILE A O 1
ATOM 1702 N N . GLY A 1 208 ? 4.883 -29.344 1.303 1 94.69 208 GLY A N 1
ATOM 1703 C CA . GLY A 1 208 ? 5.996 -30.188 1.712 1 94.69 208 GLY A CA 1
ATOM 1704 C C . GLY A 1 208 ? 7.297 -29.828 1.016 1 94.69 208 GLY A C 1
ATOM 1705 O O . GLY A 1 208 ? 8.328 -29.672 1.668 1 94.69 208 GLY A O 1
ATOM 1706 N N . ALA A 1 209 ? 7.25 -29.734 -0.287 1 96.38 209 ALA A N 1
ATOM 1707 C CA . ALA A 1 209 ? 8.43 -29.344 -1.059 1 96.38 209 ALA A CA 1
ATOM 1708 C C . ALA A 1 209 ? 8.945 -27.984 -0.618 1 96.38 209 ALA A C 1
ATOM 1710 O O . ALA A 1 209 ? 10.156 -27.781 -0.485 1 96.38 209 ALA A O 1
ATOM 1711 N N . SER A 1 210 ? 8.07 -27.078 -0.4 1 97.12 210 SER A N 1
ATOM 1712 C CA . SER A 1 210 ? 8.43 -25.734 0.023 1 97.12 210 SER A CA 1
ATOM 1713 C C . SER A 1 210 ? 9.141 -25.75 1.369 1 97.12 210 SER A C 1
ATOM 1715 O O . SER A 1 210 ? 10.094 -24.984 1.582 1 97.12 210 SER A O 1
ATOM 1717 N N . THR A 1 211 ? 8.672 -26.547 2.256 1 96.06 211 THR A N 1
ATOM 1718 C CA . THR A 1 211 ? 9.281 -26.672 3.574 1 96.06 211 THR A CA 1
ATOM 1719 C C . THR A 1 211 ? 10.719 -27.188 3.465 1 96.06 211 THR A C 1
ATOM 1721 O O . THR A 1 211 ? 11.625 -26.656 4.113 1 96.06 211 THR A O 1
ATOM 1724 N N . ILE A 1 212 ? 10.875 -28.172 2.664 1 96.88 212 ILE A N 1
ATOM 1725 C CA . ILE A 1 212 ? 12.195 -28.75 2.432 1 96.88 212 ILE A CA 1
ATOM 1726 C C . ILE A 1 212 ? 13.148 -27.688 1.907 1 96.88 212 ILE A C 1
ATOM 1728 O O . ILE A 1 212 ? 14.273 -27.547 2.4 1 96.88 212 ILE A O 1
ATOM 1732 N N . LEU A 1 213 ? 12.672 -26.922 0.978 1 97.75 213 LEU A N 1
ATOM 1733 C CA . LEU A 1 213 ? 13.508 -25.906 0.345 1 97.75 213 LEU A CA 1
ATOM 1734 C C . LEU A 1 213 ? 13.812 -24.781 1.317 1 97.75 213 LEU A C 1
ATOM 1736 O O . LEU A 1 213 ? 14.945 -24.297 1.376 1 97.75 213 LEU A O 1
ATOM 1740 N N . LYS A 1 214 ? 12.852 -24.375 2.098 1 96.19 214 LYS A N 1
ATOM 1741 C CA . LYS A 1 214 ? 13.031 -23.312 3.086 1 96.19 214 LYS A CA 1
ATOM 1742 C C . LYS A 1 214 ? 14.078 -23.703 4.129 1 96.19 214 LYS A C 1
ATOM 1744 O O . LYS A 1 214 ? 14.828 -22.859 4.609 1 96.19 214 LYS A O 1
ATOM 1749 N N . GLU A 1 215 ? 14.039 -24.906 4.473 1 96 215 GLU A N 1
ATOM 1750 C CA . GLU A 1 215 ? 14.953 -25.391 5.5 1 96 215 GLU A CA 1
ATOM 1751 C C . GLU A 1 215 ? 16.359 -25.609 4.941 1 96 215 GLU A C 1
ATOM 1753 O O . GLU A 1 215 ? 17.328 -25.703 5.695 1 96 215 GLU A O 1
ATOM 1758 N N . THR A 1 216 ? 16.484 -25.719 3.664 1 97.06 216 THR A N 1
ATOM 1759 C CA . THR A 1 216 ? 17.766 -26 3.035 1 97.06 216 THR A CA 1
ATOM 1760 C C . THR A 1 216 ? 18.516 -24.703 2.725 1 97.06 216 THR A C 1
ATOM 1762 O O . THR A 1 216 ? 19.734 -24.625 2.873 1 97.06 216 THR A O 1
ATOM 1765 N N . PHE A 1 217 ? 17.781 -23.719 2.324 1 97 217 PHE A N 1
ATOM 1766 C CA . PHE A 1 217 ? 18.406 -22.469 1.884 1 97 217 PHE A CA 1
ATOM 1767 C C . PHE A 1 217 ? 18.328 -21.406 2.977 1 97 217 PHE A C 1
ATOM 1769 O O . PHE A 1 217 ? 17.547 -21.547 3.918 1 97 217 PHE A O 1
ATOM 1776 N N . GLY A 1 218 ? 19.188 -20.406 2.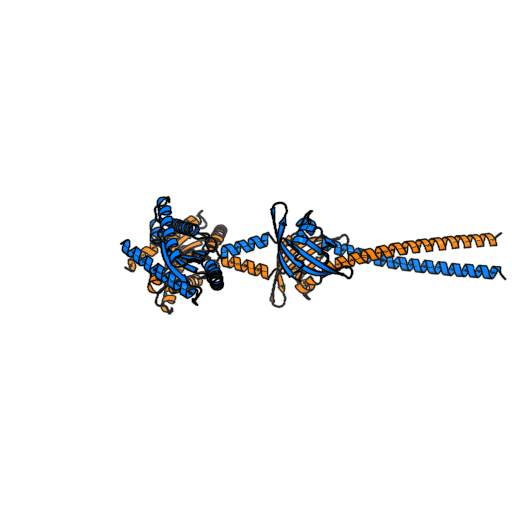84 1 92.31 218 GLY A N 1
ATOM 1777 C CA . GLY A 1 218 ? 19.312 -19.406 3.887 1 92.31 218 GLY A CA 1
ATOM 1778 C C . GLY A 1 218 ? 18.609 -18.109 3.551 1 92.31 218 GLY A C 1
ATOM 1779 O O . GLY A 1 218 ? 17.953 -18 2.506 1 92.31 218 GLY A O 1
ATOM 1780 N N . GLU A 1 219 ? 18.828 -17.125 4.422 1 90.06 219 GLU A N 1
ATOM 1781 C CA . GLU A 1 219 ? 18.125 -15.844 4.355 1 90.06 219 GLU A CA 1
ATOM 1782 C C . GLU A 1 219 ? 18.625 -15 3.188 1 90.06 219 GLU A C 1
ATOM 1784 O O . GLU A 1 219 ? 17.891 -14.125 2.689 1 90.06 219 GLU A O 1
ATOM 1789 N N . ASN A 1 220 ? 19.781 -15.234 2.775 1 91.62 220 ASN A N 1
ATOM 1790 C CA . ASN A 1 220 ? 20.344 -14.445 1.688 1 91.62 220 ASN A CA 1
ATOM 1791 C C . ASN A 1 220 ? 19.922 -14.984 0.324 1 91.62 220 ASN A C 1
ATOM 1793 O O . ASN A 1 220 ? 20.109 -14.312 -0.695 1 91.62 220 ASN A O 1
ATOM 1797 N N . ASP A 1 221 ? 19.359 -16.188 0.318 1 95.81 221 ASP A N 1
ATOM 1798 C CA . ASP A 1 221 ? 18.906 -16.812 -0.926 1 95.81 221 ASP A CA 1
ATOM 1799 C C . ASP A 1 221 ? 17.484 -16.391 -1.277 1 95.81 221 ASP A C 1
ATOM 1801 O O . ASP A 1 221 ? 16.75 -15.883 -0.425 1 95.81 221 ASP A O 1
ATOM 1805 N N . ILE A 1 222 ? 17.219 -16.531 -2.545 1 96.44 222 ILE A N 1
ATOM 1806 C CA . ILE A 1 222 ? 15.852 -16.312 -3.006 1 96.44 222 ILE A CA 1
ATOM 1807 C C . ILE A 1 222 ? 15.195 -17.656 -3.314 1 96.44 222 ILE A C 1
ATOM 1809 O O . ILE A 1 222 ? 15.656 -18.391 -4.191 1 96.44 222 ILE A O 1
ATOM 1813 N N . VAL A 1 223 ? 14.172 -18.031 -2.576 1 97.94 223 VAL A N 1
ATOM 1814 C CA . VAL A 1 223 ? 13.398 -19.25 -2.816 1 97.94 223 VAL A CA 1
ATOM 1815 C C . VAL A 1 223 ? 11.992 -18.891 -3.277 1 97.94 223 VAL A C 1
ATOM 1817 O O . VAL A 1 223 ? 11.242 -18.234 -2.541 1 97.94 223 VAL A O 1
ATOM 1820 N N . ALA A 1 224 ? 11.648 -19.312 -4.508 1 96.88 224 ALA A N 1
ATOM 1821 C CA . ALA A 1 224 ? 10.375 -18.859 -5.07 1 96.88 224 ALA A CA 1
ATOM 1822 C C . ALA A 1 224 ? 9.633 -20.016 -5.742 1 96.88 224 ALA A C 1
ATOM 1824 O O . ALA A 1 224 ? 10.25 -20.906 -6.312 1 96.88 224 ALA A O 1
ATOM 1825 N N . ARG A 1 225 ? 8.344 -19.984 -5.648 1 95.62 225 ARG A N 1
ATOM 1826 C CA . ARG A 1 225 ? 7.473 -20.812 -6.473 1 95.62 225 ARG A CA 1
ATOM 1827 C C . ARG A 1 225 ? 7.047 -20.062 -7.734 1 95.62 225 ARG A C 1
ATOM 1829 O O . ARG A 1 225 ? 6.215 -19.156 -7.676 1 95.62 225 ARG A O 1
ATOM 1836 N N . ILE A 1 226 ? 7.559 -20.469 -8.875 1 90.25 226 ILE A N 1
ATOM 1837 C CA . ILE A 1 226 ? 7.395 -19.656 -10.078 1 90.25 226 ILE A CA 1
ATOM 1838 C C . ILE A 1 226 ? 6.309 -20.266 -10.961 1 90.25 226 ILE A C 1
ATOM 1840 O O . ILE A 1 226 ? 5.922 -19.688 -11.969 1 90.25 226 ILE A O 1
ATOM 1844 N N . GLY A 1 227 ? 5.844 -21.406 -10.617 1 86.56 227 GLY A N 1
ATOM 1845 C CA . GLY A 1 227 ? 4.777 -22.125 -11.297 1 86.56 227 GLY A CA 1
ATOM 1846 C C . GLY A 1 227 ? 3.98 -23.016 -10.367 1 86.56 227 GLY A C 1
ATOM 1847 O O . GLY A 1 227 ? 4.078 -22.906 -9.141 1 86.56 227 GLY A O 1
ATOM 1848 N N . GLY A 1 228 ? 3.109 -23.797 -10.914 1 85.75 228 GLY A N 1
ATOM 1849 C CA . GLY A 1 228 ? 2.303 -24.688 -10.094 1 85.75 228 GLY A CA 1
ATOM 1850 C C . GLY A 1 228 ? 3.131 -25.641 -9.242 1 85.75 228 GLY A C 1
ATOM 1851 O O . GLY A 1 228 ? 2.959 -25.688 -8.016 1 85.75 228 GLY A O 1
ATOM 1852 N N . ASP A 1 229 ? 4.047 -26.328 -9.906 1 90.12 229 ASP A N 1
ATOM 1853 C CA . ASP A 1 229 ? 4.914 -27.266 -9.211 1 90.12 229 ASP A CA 1
ATOM 1854 C C . ASP A 1 229 ? 6.387 -26.922 -9.422 1 90.12 229 ASP A C 1
ATOM 1856 O O . ASP A 1 229 ? 7.262 -27.766 -9.227 1 90.12 229 ASP A O 1
ATOM 1860 N N . GLU A 1 230 ? 6.613 -25.719 -9.859 1 90.94 230 GLU A N 1
ATOM 1861 C CA . GLU A 1 230 ? 7.969 -25.297 -10.203 1 90.94 230 GLU A CA 1
ATOM 1862 C C . GLU A 1 230 ? 8.492 -24.266 -9.219 1 90.94 230 GLU A C 1
ATOM 1864 O O . GLU A 1 230 ? 7.77 -23.344 -8.82 1 90.94 230 GLU A O 1
ATOM 1869 N N . PHE A 1 231 ? 9.766 -24.484 -8.859 1 95.12 231 PHE A N 1
ATOM 1870 C CA . PHE A 1 231 ? 10.453 -23.578 -7.953 1 95.12 231 PHE A CA 1
ATOM 1871 C C . PHE A 1 231 ? 11.75 -23.078 -8.57 1 95.12 231 PHE A C 1
ATOM 1873 O O . PHE A 1 231 ? 12.375 -23.781 -9.367 1 95.12 231 PHE A O 1
ATOM 1880 N N . ALA A 1 232 ? 12.078 -21.891 -8.289 1 95.12 232 ALA A N 1
ATOM 1881 C CA . ALA A 1 232 ? 13.367 -21.312 -8.648 1 95.12 232 ALA A CA 1
ATOM 1882 C C . ALA A 1 232 ? 14.078 -20.75 -7.418 1 95.12 232 ALA A C 1
ATOM 1884 O O . ALA A 1 232 ? 13.453 -20.094 -6.578 1 95.12 232 ALA A O 1
ATOM 1885 N N . ILE A 1 233 ? 15.32 -21.062 -7.27 1 97.19 233 ILE A N 1
ATOM 1886 C CA . ILE A 1 233 ? 16.109 -20.594 -6.133 1 97.19 233 ILE A CA 1
ATOM 1887 C C . ILE A 1 233 ? 17.406 -19.953 -6.625 1 97.19 233 ILE A C 1
ATOM 1889 O O . ILE A 1 233 ? 18.125 -20.531 -7.441 1 97.19 233 ILE A O 1
ATOM 1893 N N . LEU A 1 234 ? 17.625 -18.781 -6.215 1 95.81 234 LEU A N 1
ATOM 1894 C CA . LEU A 1 234 ? 18.938 -18.172 -6.395 1 95.81 234 LEU A CA 1
ATOM 1895 C C . LEU A 1 234 ? 19.75 -18.25 -5.109 1 95.81 234 LEU A C 1
ATOM 1897 O O . LEU A 1 234 ? 19.438 -17.562 -4.129 1 95.81 234 LEU A O 1
ATOM 1901 N N . ALA A 1 235 ? 20.734 -19.031 -5.094 1 95.88 235 ALA A N 1
ATOM 1902 C CA . ALA A 1 235 ? 21.609 -19.203 -3.936 1 95.88 235 ALA A CA 1
ATOM 1903 C C . ALA A 1 235 ? 22.844 -18.312 -4.039 1 95.88 235 ALA A C 1
ATOM 1905 O O . ALA A 1 235 ? 23.578 -18.359 -5.023 1 95.88 235 ALA A O 1
ATOM 1906 N N . MET A 1 236 ? 23 -17.562 -3.039 1 93.88 236 MET A N 1
ATOM 1907 C CA . MET A 1 236 ? 24.109 -16.594 -3.016 1 93.88 236 MET A CA 1
ATOM 1908 C C . MET A 1 236 ? 25.375 -17.25 -2.477 1 93.88 236 MET A C 1
ATOM 1910 O O . MET A 1 236 ? 25.328 -18.047 -1.543 1 93.88 236 MET A O 1
ATOM 1914 N N . ASP A 1 237 ? 26.531 -16.953 -3.051 1 91.69 237 ASP A N 1
ATOM 1915 C CA . ASP A 1 237 ? 27.859 -17.406 -2.627 1 91.69 237 ASP A CA 1
ATOM 1916 C C . ASP A 1 237 ? 27.969 -18.922 -2.721 1 91.69 237 ASP A C 1
ATOM 1918 O O . ASP A 1 237 ? 28.438 -19.578 -1.783 1 91.69 237 ASP A O 1
ATOM 1922 N N . VAL A 1 238 ? 27.359 -19.406 -3.721 1 92.38 238 VAL A N 1
ATOM 1923 C CA . VAL A 1 238 ? 27.359 -20.844 -3.938 1 92.38 238 VAL A CA 1
ATOM 1924 C C . VAL A 1 238 ? 28.016 -21.172 -5.277 1 92.38 238 VAL A C 1
ATOM 1926 O O . VAL A 1 238 ? 27.547 -20.719 -6.328 1 92.38 238 VAL A O 1
ATOM 1929 N N . ASP A 1 239 ? 29.109 -21.875 -5.25 1 88.62 239 ASP A N 1
ATOM 1930 C CA . ASP A 1 239 ? 29.75 -22.312 -6.48 1 88.62 239 ASP A CA 1
ATOM 1931 C C . ASP A 1 239 ? 29.281 -23.703 -6.883 1 88.62 239 ASP A C 1
ATOM 1933 O O . ASP A 1 239 ? 28.297 -24.219 -6.328 1 88.62 239 ASP A O 1
ATOM 1937 N N . GLU A 1 240 ? 29.844 -24.266 -7.895 1 88.5 240 GLU A N 1
ATOM 1938 C CA . GLU A 1 240 ? 29.391 -25.531 -8.461 1 88.5 240 GLU A CA 1
ATOM 1939 C C . GLU A 1 240 ? 29.531 -26.672 -7.457 1 88.5 240 GLU A C 1
ATOM 1941 O O . GLU A 1 240 ? 28.672 -27.562 -7.398 1 88.5 240 GLU A O 1
ATOM 1946 N N . TYR A 1 241 ? 30.609 -26.641 -6.707 1 90.94 241 TYR A N 1
ATOM 1947 C CA . TYR A 1 241 ? 30.828 -27.688 -5.711 1 90.94 241 TYR A CA 1
ATOM 1948 C C . TYR A 1 241 ? 29.812 -27.594 -4.586 1 90.94 241 TYR A C 1
ATOM 1950 O O . TYR A 1 241 ? 29.234 -28.609 -4.176 1 90.94 241 TYR A O 1
ATOM 1958 N N . GLU A 1 242 ? 29.625 -26.438 -4.145 1 93.19 242 GLU A N 1
ATOM 1959 C CA . GLU A 1 242 ? 28.656 -26.219 -3.078 1 93.19 242 GLU A CA 1
ATOM 1960 C C . GLU A 1 242 ? 27.234 -26.547 -3.541 1 93.19 242 GLU A C 1
ATOM 1962 O O . GLU A 1 242 ? 26.422 -27.031 -2.754 1 93.19 242 GLU A O 1
ATOM 1967 N N . ALA A 1 243 ? 26.984 -26.312 -4.793 1 94.56 243 ALA A N 1
ATOM 1968 C CA . ALA A 1 243 ? 25.656 -26.625 -5.352 1 94.56 243 ALA A CA 1
ATOM 1969 C C . ALA A 1 243 ? 25.344 -28.109 -5.23 1 94.56 243 ALA A C 1
ATOM 1971 O O . ALA A 1 243 ? 24.219 -28.5 -4.918 1 94.56 243 ALA A O 1
ATOM 1972 N N . LYS A 1 244 ? 26.328 -28.938 -5.469 1 94.31 244 LYS A N 1
ATOM 1973 C CA . LYS A 1 244 ? 26.156 -30.375 -5.348 1 94.31 244 LYS A CA 1
ATOM 1974 C C . LYS A 1 244 ? 25.828 -30.781 -3.912 1 94.31 244 LYS A C 1
ATOM 1976 O O . LYS A 1 244 ? 25 -31.656 -3.68 1 94.31 244 LYS A O 1
ATOM 1981 N N . ARG A 1 245 ? 26.5 -30.141 -3.055 1 95.94 245 ARG A N 1
ATOM 1982 C CA . ARG A 1 245 ? 26.234 -30.391 -1.641 1 95.94 245 ARG A CA 1
ATOM 1983 C C . ARG A 1 245 ? 24.812 -30 -1.27 1 95.94 245 ARG A C 1
ATOM 1985 O O . ARG A 1 245 ? 24.156 -30.703 -0.502 1 95.94 245 ARG A O 1
ATOM 1992 N N . ILE A 1 246 ? 24.375 -28.906 -1.774 1 96.56 246 ILE A N 1
ATOM 1993 C CA . ILE A 1 246 ? 23.016 -28.406 -1.494 1 96.56 246 ILE A CA 1
ATOM 1994 C C . ILE A 1 246 ? 22 -29.391 -2.068 1 96.56 246 ILE A C 1
ATOM 1996 O O . ILE A 1 246 ? 20.984 -29.672 -1.431 1 96.56 246 ILE A O 1
ATOM 2000 N N . ILE A 1 247 ? 22.25 -29.922 -3.225 1 95.81 247 ILE A N 1
ATOM 2001 C CA . ILE A 1 247 ? 21.359 -30.906 -3.84 1 95.81 247 ILE A CA 1
ATOM 2002 C C . ILE A 1 247 ? 21.25 -32.125 -2.945 1 95.81 247 ILE A C 1
ATOM 2004 O O . ILE A 1 247 ? 20.156 -32.625 -2.713 1 95.81 247 ILE A O 1
ATOM 2008 N N . ASN A 1 248 ? 22.375 -32.562 -2.457 1 96.19 248 ASN A N 1
ATOM 2009 C CA . ASN A 1 248 ? 22.375 -33.719 -1.552 1 96.19 248 ASN A CA 1
ATOM 2010 C C . ASN A 1 248 ? 21.562 -33.438 -0.29 1 96.19 248 ASN A C 1
ATOM 2012 O O . ASN A 1 248 ? 20.844 -34.312 0.204 1 96.19 248 ASN A O 1
ATOM 2016 N N . LYS A 1 249 ? 21.75 -32.25 0.208 1 97.06 249 LYS A N 1
ATOM 2017 C CA . LYS A 1 249 ? 20.984 -31.844 1.382 1 97.06 249 LYS A CA 1
ATOM 2018 C C . LYS A 1 249 ? 19.484 -31.875 1.095 1 97.06 249 LYS A C 1
ATOM 2020 O O . LYS A 1 249 ? 18.703 -32.281 1.939 1 97.06 249 LYS A O 1
ATOM 2025 N N . ILE A 1 250 ? 19.078 -31.422 -0.054 1 97.06 250 ILE A N 1
ATOM 2026 C CA . ILE A 1 250 ? 17.672 -31.422 -0.464 1 97.06 250 ILE A CA 1
ATOM 2027 C C . ILE A 1 250 ? 17.156 -32.875 -0.511 1 97.06 250 ILE A C 1
ATOM 2029 O O . ILE A 1 250 ? 16.078 -33.156 -0.001 1 97.06 250 ILE A O 1
ATOM 2033 N N . MET A 1 251 ? 17.938 -33.75 -1.08 1 95.62 251 MET A N 1
ATOM 2034 C CA . MET A 1 251 ? 17.531 -35.125 -1.219 1 95.62 251 MET A CA 1
ATOM 2035 C C . MET A 1 251 ? 17.391 -35.812 0.148 1 95.62 251 MET A C 1
ATOM 2037 O O . MET A 1 251 ? 16.469 -36.594 0.358 1 95.62 251 MET A O 1
ATOM 2041 N N . GLU A 1 252 ? 18.281 -35.469 1.011 1 96.62 252 GLU A N 1
ATOM 2042 C CA . GLU A 1 252 ? 18.203 -36.031 2.363 1 96.62 252 GLU A CA 1
ATOM 2043 C C . GLU A 1 252 ? 16.953 -35.531 3.086 1 96.62 252 GLU A C 1
ATOM 2045 O O . GLU A 1 252 ? 16.266 -36.344 3.729 1 96.62 252 GLU A O 1
ATOM 2050 N N . LYS A 1 253 ? 16.703 -34.312 2.994 1 96.5 253 LYS A N 1
ATOM 2051 C CA . LYS A 1 253 ? 15.516 -33.75 3.643 1 96.5 253 LYS A CA 1
ATOM 2052 C C . LYS A 1 253 ? 14.234 -34.281 3.012 1 96.5 253 LYS A C 1
ATOM 2054 O O . LYS A 1 253 ? 13.227 -34.469 3.697 1 96.5 253 LYS A O 1
ATOM 2059 N N . GLN A 1 254 ? 14.305 -34.438 1.748 1 96.19 254 GLN A N 1
ATOM 2060 C CA . GLN A 1 254 ? 13.195 -35.062 1.051 1 96.19 254 GLN A CA 1
ATOM 2061 C C . GLN A 1 254 ? 12.906 -36.469 1.62 1 96.19 254 GLN A C 1
ATOM 2063 O O . GLN A 1 254 ? 11.75 -36.812 1.885 1 96.19 254 GLN A O 1
ATOM 2068 N N . LYS A 1 255 ? 13.945 -37.25 1.773 1 95.5 255 LYS A N 1
ATOM 2069 C CA . LYS A 1 255 ? 13.805 -38.594 2.342 1 95.5 255 LYS A CA 1
ATOM 2070 C C . LYS A 1 255 ? 13.211 -38.531 3.746 1 95.5 255 LYS A C 1
ATOM 2072 O O . LYS A 1 255 ? 12.328 -39.312 4.086 1 95.5 255 LYS A O 1
ATOM 2077 N N . ASP A 1 256 ? 13.711 -37.625 4.531 1 95.44 256 ASP A N 1
ATOM 2078 C CA . ASP A 1 256 ? 13.219 -37.469 5.898 1 95.44 256 ASP A CA 1
ATOM 2079 C C . ASP A 1 256 ? 11.742 -37.062 5.91 1 95.44 256 ASP A C 1
ATOM 2081 O O . ASP A 1 256 ? 10.969 -37.594 6.719 1 95.44 256 ASP A O 1
ATOM 2085 N N . PHE A 1 257 ? 11.406 -36.156 5.055 1 94.69 257 PHE A N 1
ATOM 2086 C CA . PHE A 1 257 ? 10.016 -35.75 4.945 1 94.69 257 PHE A CA 1
ATOM 2087 C C . PHE A 1 257 ? 9.109 -36.906 4.594 1 94.69 257 PHE A C 1
ATOM 2089 O O . PHE A 1 257 ? 8.055 -37.094 5.203 1 94.69 257 PHE A O 1
ATOM 2096 N N . ASN A 1 258 ? 9.484 -37.688 3.617 1 94.5 258 ASN A N 1
ATOM 2097 C CA . ASN A 1 258 ? 8.68 -38.812 3.156 1 94.5 258 ASN A CA 1
ATOM 2098 C C . ASN A 1 258 ? 8.539 -39.875 4.238 1 94.5 258 ASN A C 1
ATOM 2100 O O . ASN A 1 258 ? 7.516 -40.562 4.316 1 94.5 258 ASN A O 1
ATOM 2104 N N . ARG A 1 259 ? 9.523 -40.031 5 1 93.38 259 ARG A N 1
ATOM 2105 C CA . ARG A 1 259 ? 9.5 -41.031 6.086 1 93.38 259 ARG A CA 1
ATOM 2106 C C . ARG A 1 259 ? 8.539 -40.594 7.188 1 93.38 259 ARG A C 1
ATOM 2108 O O . ARG A 1 259 ? 7.891 -41.438 7.816 1 93.38 259 ARG A O 1
ATOM 2115 N N . ASN A 1 260 ? 8.383 -39.312 7.445 1 90.62 260 ASN A N 1
ATOM 2116 C CA . ASN A 1 260 ? 7.676 -38.781 8.609 1 90.62 260 ASN A CA 1
ATOM 2117 C C . ASN A 1 260 ? 6.281 -38.281 8.242 1 90.62 260 ASN A C 1
ATOM 2119 O O . ASN A 1 260 ? 5.457 -38.031 9.117 1 90.62 260 ASN A O 1
ATOM 2123 N N . ASN A 1 261 ? 6.078 -38.156 6.953 1 82.94 261 ASN A N 1
ATOM 2124 C CA . ASN A 1 261 ? 4.797 -37.562 6.605 1 82.94 261 ASN A CA 1
ATOM 2125 C C . ASN A 1 261 ? 3.648 -38.562 6.754 1 82.94 261 ASN A C 1
ATOM 2127 O O . ASN A 1 261 ? 3.871 -39.75 6.789 1 82.94 261 ASN A O 1
ATOM 2131 N N . GLU A 1 262 ? 2.432 -37.969 7.02 1 85.94 262 GLU A N 1
ATOM 2132 C CA . GLU A 1 262 ? 1.247 -38.812 7.258 1 85.94 262 GLU A CA 1
ATOM 2133 C C . GLU A 1 262 ? 0.406 -38.938 5.992 1 85.94 262 GLU A C 1
ATOM 2135 O O . GLU A 1 262 ? -0.75 -39.375 6.051 1 85.94 262 GLU A O 1
ATOM 2140 N N . TYR A 1 263 ? 1.075 -38.625 4.949 1 83.12 263 TYR A N 1
ATOM 2141 C CA . TYR A 1 263 ? 0.293 -38.656 3.719 1 83.12 263 TYR A CA 1
ATOM 2142 C C . TYR A 1 263 ? 0.516 -39.938 2.936 1 83.12 263 TYR A C 1
ATOM 2144 O O . TYR A 1 263 ? 1.484 -40.656 3.182 1 83.12 263 TYR A O 1
ATOM 2152 N N . CYS A 1 264 ? -0.331 -40.219 1.958 1 84.5 264 CYS A N 1
ATOM 2153 C CA . CYS A 1 264 ? -0.243 -41.406 1.137 1 84.5 264 CYS A CA 1
ATOM 2154 C C . CYS A 1 264 ? 0.547 -41.156 -0.139 1 84.5 264 CYS A C 1
ATOM 2156 O O . CYS A 1 264 ? 0.311 -41.781 -1.166 1 84.5 264 CYS A O 1
ATOM 2158 N N . PHE A 1 265 ? 1.351 -40.094 -0.075 1 88.12 265 PHE A N 1
ATOM 2159 C CA . PHE A 1 265 ? 2.207 -39.781 -1.215 1 88.12 265 PHE A CA 1
ATOM 2160 C C . PHE A 1 265 ? 3.613 -39.438 -0.754 1 88.12 265 PHE A C 1
ATOM 2162 O O . PHE A 1 265 ? 3.824 -39.125 0.418 1 88.12 265 PHE A O 1
ATOM 2169 N N . ASN A 1 266 ? 4.57 -39.594 -1.648 1 91.38 266 ASN A N 1
ATOM 2170 C CA . ASN A 1 266 ? 5.938 -39.156 -1.438 1 91.38 266 ASN A CA 1
ATOM 2171 C C . ASN A 1 266 ? 6.254 -37.938 -2.303 1 91.38 266 ASN A C 1
ATOM 2173 O O . ASN A 1 266 ? 5.77 -37.812 -3.43 1 91.38 266 ASN A O 1
ATOM 2177 N N . VAL A 1 267 ? 7.016 -37.094 -1.725 1 93.44 267 VAL A N 1
ATOM 2178 C CA . VAL A 1 267 ? 7.504 -35.938 -2.482 1 93.44 267 VAL A CA 1
ATOM 2179 C C . VAL A 1 267 ? 8.836 -36.281 -3.145 1 93.44 267 VAL A C 1
ATOM 2181 O O . VAL A 1 267 ? 9.719 -36.875 -2.512 1 93.44 267 VAL A O 1
ATOM 2184 N N . SER A 1 268 ? 8.93 -36.094 -4.383 1 93.62 268 SER A N 1
ATOM 2185 C CA . SER A 1 268 ? 10.156 -36.219 -5.16 1 93.62 268 SER A CA 1
ATOM 2186 C C . SER A 1 268 ? 10.383 -35 -6.051 1 93.62 268 SER A C 1
ATOM 2188 O O . SER A 1 268 ? 9.43 -34.469 -6.609 1 93.62 268 SER A O 1
ATOM 2190 N N . MET A 1 269 ? 11.641 -34.625 -6.133 1 95.06 269 MET A N 1
ATOM 2191 C CA . MET A 1 269 ? 11.938 -33.375 -6.879 1 95.06 269 MET A CA 1
ATOM 2192 C C . MET A 1 269 ? 13.055 -33.625 -7.887 1 95.06 269 MET A C 1
ATOM 2194 O O . MET A 1 269 ? 14 -34.344 -7.609 1 95.06 269 MET A O 1
ATOM 2198 N N . SER A 1 270 ? 12.93 -33.031 -9.07 1 94.62 270 SER A N 1
ATOM 2199 C CA . SER A 1 270 ? 13.984 -32.938 -10.078 1 94.62 270 SER A CA 1
ATOM 2200 C C . SER A 1 270 ? 14.648 -31.578 -10.047 1 94.62 270 SER A C 1
ATOM 2202 O O . SER A 1 270 ? 13.969 -30.547 -9.984 1 94.62 270 SER A O 1
ATOM 2204 N N . ILE A 1 271 ? 15.977 -31.625 -10.078 1 94.81 271 ILE A N 1
ATOM 2205 C CA . ILE A 1 271 ? 16.703 -30.375 -9.844 1 94.81 271 ILE A CA 1
ATOM 2206 C C . ILE A 1 271 ? 17.672 -30.125 -10.984 1 94.81 271 ILE A C 1
ATOM 2208 O O . ILE A 1 271 ? 18.375 -31.031 -11.422 1 94.81 271 ILE A O 1
ATOM 2212 N N . GLY A 1 272 ? 17.609 -28.891 -11.523 1 93.88 272 GLY A N 1
ATOM 2213 C CA . GLY A 1 272 ? 18.625 -28.375 -12.438 1 93.88 272 GLY A CA 1
ATOM 2214 C C . GLY A 1 272 ? 19.344 -27.141 -11.898 1 93.88 272 GLY A C 1
ATOM 2215 O O . GLY A 1 272 ? 18.734 -26.297 -11.25 1 93.88 272 GLY A O 1
ATOM 2216 N N . THR A 1 273 ? 20.656 -27.109 -12.195 1 94.19 273 THR A N 1
ATOM 2217 C CA . THR A 1 273 ? 21.422 -25.984 -11.664 1 94.19 273 THR A CA 1
ATOM 2218 C C . THR A 1 273 ? 22.172 -25.266 -12.789 1 94.19 273 THR A C 1
ATOM 2220 O O . THR A 1 273 ? 22.5 -25.875 -13.812 1 94.19 273 THR A O 1
ATOM 2223 N N . ALA A 1 274 ? 22.266 -23.984 -12.633 1 92.12 274 ALA A N 1
ATOM 2224 C CA . ALA A 1 274 ? 23.094 -23.156 -13.508 1 92.12 274 ALA A CA 1
ATOM 2225 C C . ALA A 1 274 ? 23.984 -22.234 -12.695 1 92.12 274 ALA A C 1
ATOM 2227 O O . ALA A 1 274 ? 23.5 -21.422 -11.898 1 92.12 274 ALA A O 1
ATOM 2228 N N . TYR A 1 275 ? 25.234 -22.453 -12.953 1 89.38 275 TYR A N 1
ATOM 2229 C CA . TYR A 1 275 ? 26.234 -21.672 -12.25 1 89.38 275 TYR A CA 1
ATOM 2230 C C . TYR A 1 275 ? 26.531 -20.375 -12.984 1 89.38 275 TYR A C 1
ATOM 2232 O O . TYR A 1 275 ? 26.609 -20.359 -14.211 1 89.38 275 TYR A O 1
ATOM 2240 N N . PHE A 1 276 ? 26.469 -19.344 -12.195 1 83.44 276 PHE A N 1
ATOM 2241 C CA . PHE A 1 276 ? 26.891 -18.047 -12.695 1 83.44 276 PHE A CA 1
ATOM 2242 C C . PHE A 1 276 ? 28.172 -17.578 -12.008 1 83.44 276 PHE A C 1
ATOM 2244 O O . PHE A 1 276 ? 28.234 -17.516 -10.781 1 83.44 276 PHE A O 1
ATOM 2251 N N . ASN A 1 277 ? 29.125 -17.359 -12.93 1 77.38 277 ASN A N 1
ATOM 2252 C CA . ASN A 1 277 ? 30.375 -16.766 -12.43 1 77.38 277 ASN A CA 1
ATOM 2253 C C . ASN A 1 277 ? 30.391 -15.258 -12.648 1 77.38 277 ASN A C 1
ATOM 2255 O O . ASN A 1 277 ? 30.047 -14.773 -13.719 1 77.38 277 ASN A O 1
ATOM 2259 N N . SER A 1 278 ? 30.719 -14.484 -11.688 1 72.69 278 SER A N 1
ATOM 2260 C CA . SER A 1 278 ? 30.719 -13.023 -11.68 1 72.69 278 SER A CA 1
ATOM 2261 C C . SER A 1 278 ? 31.516 -12.469 -12.852 1 72.69 278 SER A C 1
ATOM 2263 O O . SER A 1 278 ? 31.312 -11.32 -13.258 1 72.69 278 SER A O 1
ATOM 2265 N N . GLU A 1 279 ? 32.312 -13.266 -13.352 1 71.44 279 GLU A N 1
ATOM 2266 C CA . GLU A 1 279 ? 33.219 -12.773 -14.406 1 71.44 279 GLU A CA 1
ATOM 2267 C C . GLU A 1 279 ? 32.531 -12.875 -15.773 1 71.44 279 GLU A C 1
ATOM 2269 O O . GLU A 1 279 ? 33.031 -12.312 -16.75 1 71.44 279 GLU A O 1
ATOM 2274 N N . GLU A 1 280 ? 31.438 -13.555 -15.859 1 68.56 280 GLU A N 1
ATOM 2275 C CA . GLU A 1 280 ? 30.781 -13.742 -17.141 1 68.56 280 GLU A CA 1
ATOM 2276 C C . GLU A 1 280 ? 29.531 -12.859 -17.266 1 68.56 280 GLU A C 1
ATOM 2278 O O . GLU A 1 280 ? 28.781 -12.711 -16.297 1 68.56 280 GLU A O 1
ATOM 2283 N N . PRO A 1 281 ? 29.484 -12.141 -18.406 1 65.69 281 PRO A N 1
ATOM 2284 C CA . PRO A 1 281 ? 28.297 -11.312 -18.641 1 65.69 281 PRO A CA 1
ATOM 2285 C C . PRO A 1 281 ? 27.031 -12.141 -18.875 1 65.69 281 PRO A C 1
ATOM 2287 O O . PRO A 1 281 ? 26.812 -12.617 -19.984 1 65.69 281 PRO A O 1
ATOM 2290 N N . ILE A 1 282 ? 26.562 -12.82 -17.938 1 65.44 282 ILE A N 1
ATOM 2291 C CA . ILE A 1 282 ? 25.391 -13.609 -18.297 1 65.44 282 ILE A CA 1
ATOM 2292 C C . ILE A 1 282 ? 24.109 -12.859 -17.906 1 65.44 282 ILE A C 1
ATOM 2294 O O . ILE A 1 282 ? 24.062 -12.219 -16.844 1 65.44 282 ILE A O 1
ATOM 2298 N N . ASN A 1 283 ? 23.156 -12.953 -18.906 1 77 283 ASN A N 1
ATOM 2299 C CA . ASN A 1 283 ? 21.797 -12.453 -18.734 1 77 283 ASN A CA 1
ATOM 2300 C C . ASN A 1 283 ? 20.938 -13.438 -17.953 1 77 283 ASN A C 1
ATOM 2302 O O . ASN A 1 283 ? 21.094 -14.656 -18.078 1 77 283 ASN A O 1
ATOM 2306 N N . ILE A 1 284 ? 20.141 -12.992 -17.031 1 77.69 284 ILE A N 1
ATOM 2307 C CA . ILE A 1 284 ? 19.281 -13.789 -16.141 1 77.69 284 ILE A CA 1
ATOM 2308 C C . ILE A 1 284 ? 18.453 -14.766 -16.969 1 77.69 284 ILE A C 1
ATOM 2310 O O . ILE A 1 284 ? 18.234 -15.906 -16.562 1 77.69 284 ILE A O 1
ATOM 2314 N N . ASN A 1 285 ? 18.078 -14.336 -18.078 1 78.44 285 ASN A N 1
ATOM 2315 C CA . ASN A 1 285 ? 17.25 -15.18 -18.938 1 78.44 285 ASN A CA 1
ATOM 2316 C C . ASN A 1 285 ? 18.031 -16.406 -19.406 1 78.44 285 ASN A C 1
ATOM 2318 O O . ASN A 1 285 ? 17.469 -17.516 -19.453 1 78.44 285 ASN A O 1
ATOM 2322 N N . GLU A 1 286 ? 19.266 -16.156 -19.703 1 80.19 286 GLU A N 1
ATOM 2323 C CA . GLU A 1 286 ? 20.125 -17.266 -20.141 1 80.19 286 GLU A CA 1
ATOM 2324 C C . GLU A 1 286 ? 20.375 -18.234 -18.984 1 80.19 286 GLU A C 1
ATOM 2326 O O . GLU A 1 286 ? 20.375 -19.453 -19.188 1 80.19 286 GLU A O 1
ATOM 2331 N N . LEU A 1 287 ? 20.562 -17.719 -17.906 1 83.56 287 LEU A N 1
ATOM 2332 C CA . LEU A 1 287 ? 20.797 -18.531 -16.719 1 83.56 287 LEU A CA 1
ATOM 2333 C C . LEU A 1 287 ? 19.578 -19.391 -16.406 1 83.56 287 LEU A C 1
ATOM 2335 O O . LEU A 1 287 ? 19.719 -20.578 -16.094 1 83.56 287 LEU A O 1
ATOM 2339 N N . MET A 1 288 ? 18.484 -18.875 -16.531 1 85.19 288 MET A N 1
ATOM 2340 C CA . MET A 1 288 ? 17.234 -19.578 -16.281 1 85.19 288 MET A CA 1
ATOM 2341 C C . MET A 1 288 ? 17.016 -20.688 -17.297 1 85.19 288 MET A C 1
ATOM 2343 O O . MET A 1 288 ? 16.594 -21.781 -16.938 1 85.19 288 MET A O 1
ATOM 2347 N N . GLU A 1 289 ? 17.359 -20.359 -18.484 1 83.5 289 GLU A N 1
ATOM 2348 C CA . GLU A 1 289 ? 17.219 -21.359 -19.531 1 83.5 289 GLU A CA 1
ATOM 2349 C C . GLU A 1 289 ? 18.125 -22.547 -19.281 1 83.5 289 GLU A C 1
ATOM 2351 O O . GLU A 1 289 ? 17.734 -23.703 -19.5 1 83.5 289 GLU A O 1
ATOM 2356 N N . LYS A 1 290 ? 19.312 -22.281 -18.859 1 85.38 290 LYS A N 1
ATOM 2357 C CA . LYS A 1 290 ? 20.266 -23.344 -18.578 1 85.38 290 LYS A CA 1
ATOM 2358 C C . LYS A 1 290 ? 19.797 -24.219 -17.422 1 85.38 290 LYS A C 1
ATOM 2360 O O . LYS A 1 290 ? 19.875 -25.453 -17.5 1 85.38 290 LYS A O 1
ATOM 2365 N N . ALA A 1 291 ? 19.375 -23.609 -16.391 1 87.5 291 ALA A N 1
ATOM 2366 C CA . ALA A 1 291 ? 18.906 -24.344 -15.227 1 87.5 291 ALA A CA 1
ATOM 2367 C C . ALA A 1 291 ? 17.672 -25.172 -15.57 1 87.5 291 ALA A C 1
ATOM 2369 O O . ALA A 1 291 ? 17.531 -26.312 -15.102 1 87.5 291 ALA A O 1
ATOM 2370 N N . ASP A 1 292 ? 16.844 -24.625 -16.328 1 85.25 292 ASP A N 1
ATOM 2371 C CA . ASP A 1 292 ? 15.625 -25.312 -16.75 1 85.25 292 ASP A CA 1
ATOM 2372 C C . ASP A 1 292 ? 15.953 -26.547 -17.578 1 85.25 292 ASP A C 1
ATOM 2374 O O . ASP A 1 292 ? 15.359 -27.609 -17.359 1 85.25 292 ASP A O 1
ATOM 2378 N N . LYS A 1 293 ? 16.859 -26.391 -18.484 1 84.12 293 LYS A N 1
ATOM 2379 C CA . LYS A 1 293 ? 17.266 -27.516 -19.328 1 84.12 293 LYS A CA 1
ATOM 2380 C C . LYS A 1 293 ? 17.844 -28.641 -18.484 1 84.12 293 LYS A C 1
ATOM 2382 O O . LYS A 1 293 ? 17.516 -29.812 -18.719 1 84.12 293 LYS A O 1
ATOM 2387 N N . LYS A 1 294 ? 18.625 -28.312 -17.578 1 86.44 294 LYS A N 1
ATOM 2388 C CA . LYS A 1 294 ? 19.234 -29.328 -16.719 1 86.44 294 LYS A CA 1
ATOM 2389 C C . LYS A 1 294 ? 18.188 -30.031 -15.859 1 86.44 294 LYS A C 1
ATOM 2391 O O . LYS A 1 294 ? 18.281 -31.234 -15.617 1 86.44 294 LYS A O 1
ATOM 2396 N N . MET A 1 295 ? 17.312 -29.297 -15.352 1 87.38 295 MET A N 1
ATOM 2397 C CA . MET A 1 295 ? 16.219 -29.859 -14.57 1 87.38 295 MET A CA 1
ATOM 2398 C C . MET A 1 295 ? 15.414 -30.859 -15.406 1 87.38 295 MET A C 1
ATOM 2400 O O . MET A 1 295 ? 15.086 -31.938 -14.938 1 87.38 295 MET A O 1
ATOM 2404 N N . TYR A 1 296 ? 15.164 -30.406 -16.656 1 82.38 296 TYR A N 1
ATOM 2405 C CA . TYR A 1 296 ? 14.414 -31.266 -17.547 1 82.38 296 TYR A CA 1
ATOM 2406 C C . TYR A 1 296 ? 15.156 -32.562 -17.812 1 82.38 296 TYR A C 1
ATOM 2408 O O . TYR A 1 296 ? 14.547 -33.656 -17.859 1 82.38 296 TYR A O 1
ATOM 2416 N N . GLU A 1 297 ? 16.422 -32.469 -18 1 84.19 297 GLU A N 1
ATOM 2417 C CA . GLU A 1 297 ? 17.234 -33.656 -18.188 1 84.19 297 GLU A CA 1
ATOM 2418 C C . GLU A 1 297 ? 17.172 -34.562 -16.969 1 84.19 297 GLU A C 1
ATOM 2420 O O . GLU A 1 297 ? 17.062 -35.781 -17.125 1 84.19 297 GLU A O 1
ATOM 2425 N N . ASN A 1 298 ? 17.281 -33.969 -15.859 1 86.12 298 ASN A N 1
ATOM 2426 C CA . ASN A 1 298 ? 17.188 -34.75 -14.617 1 86.12 298 ASN A CA 1
ATOM 2427 C C . ASN A 1 298 ? 15.828 -35.438 -14.492 1 86.12 298 ASN A C 1
ATOM 2429 O O . ASN A 1 298 ? 15.75 -36.594 -14.086 1 86.12 298 ASN A O 1
ATOM 2433 N N . LYS A 1 299 ? 14.797 -34.719 -14.805 1 85.25 299 LYS A N 1
ATOM 2434 C CA . LYS A 1 299 ? 13.438 -35.25 -14.75 1 85.25 299 LYS A CA 1
ATOM 2435 C C . LYS A 1 299 ? 13.281 -36.469 -15.672 1 85.25 299 LYS A C 1
ATOM 2437 O O . LYS A 1 299 ? 12.688 -37.469 -15.289 1 85.25 299 LYS A O 1
ATOM 2442 N N . LYS A 1 300 ? 13.82 -36.406 -16.844 1 81.62 300 LYS A N 1
ATOM 2443 C CA . LYS A 1 300 ? 13.75 -37.469 -17.828 1 81.62 300 LYS A CA 1
ATOM 2444 C C . LYS A 1 300 ? 14.508 -38.719 -17.328 1 81.62 300 LYS A C 1
ATOM 2446 O O . LYS A 1 300 ? 14.047 -39.844 -17.516 1 81.62 300 LYS A O 1
ATOM 2451 N N . ASN A 1 301 ? 15.602 -38.469 -16.781 1 82.94 301 ASN A N 1
ATOM 2452 C CA . ASN A 1 301 ? 16.422 -39.562 -16.281 1 82.94 301 ASN A CA 1
ATOM 2453 C C . ASN A 1 301 ? 15.727 -40.312 -15.148 1 82.94 301 ASN A C 1
ATOM 2455 O O . ASN A 1 301 ? 15.805 -41.531 -15.055 1 82.94 301 ASN A O 1
ATOM 2459 N N . LYS A 1 302 ? 15.055 -39.625 -14.305 1 82.31 302 LYS A N 1
ATOM 2460 C CA . LYS A 1 302 ? 14.336 -40.219 -13.188 1 82.31 302 LYS A CA 1
ATOM 2461 C C . LYS A 1 302 ? 13.133 -41.031 -13.672 1 82.31 302 LYS A C 1
ATOM 2463 O O . LYS A 1 302 ? 12.828 -42.094 -13.125 1 82.31 302 LYS A O 1
ATOM 2468 N N . ARG A 1 303 ? 12.469 -40.5 -14.625 1 74.62 303 ARG A N 1
ATOM 2469 C CA . ARG A 1 303 ? 11.312 -41.188 -15.172 1 74.62 303 ARG A CA 1
ATOM 2470 C C . ARG A 1 303 ? 11.719 -42.531 -15.789 1 74.62 303 ARG A C 1
ATOM 2472 O O . ARG A 1 303 ? 11.016 -43.531 -15.633 1 74.62 303 ARG A O 1
ATOM 2479 N N . VAL A 1 304 ? 12.867 -42.531 -16.391 1 68.69 304 VAL A N 1
ATOM 2480 C CA . VAL A 1 304 ? 13.383 -43.75 -17 1 68.69 304 VAL A CA 1
ATOM 2481 C C . VAL A 1 304 ? 13.758 -44.75 -15.914 1 68.69 304 VAL A C 1
ATOM 2483 O O . VAL A 1 304 ? 13.523 -45.938 -16.062 1 68.69 304 VAL A O 1
ATOM 2486 N N . GLN A 1 305 ? 14.234 -44.219 -14.875 1 64.94 305 GLN A N 1
ATOM 2487 C CA . GLN A 1 305 ? 14.641 -45.094 -13.797 1 64.94 305 GLN A CA 1
ATOM 2488 C C . GLN A 1 305 ? 13.43 -45.656 -13.039 1 64.94 305 GLN A C 1
ATOM 2490 O O . GLN A 1 305 ? 13.477 -46.75 -12.492 1 64.94 305 GLN A O 1
ATOM 2495 N N . ARG A 1 306 ? 12.352 -45 -13.023 1 61.06 306 ARG A N 1
ATOM 2496 C CA . ARG A 1 306 ? 11.148 -45.438 -12.344 1 61.06 306 ARG A CA 1
ATOM 2497 C C . ARG A 1 306 ? 10.383 -46.469 -13.188 1 61.06 306 ARG A C 1
ATOM 2499 O O . ARG A 1 306 ? 9.695 -47.344 -12.648 1 61.06 306 ARG A O 1
ATOM 2506 N N . ASN A 1 307 ? 10.359 -46.312 -14.539 1 48.81 307 ASN A N 1
ATOM 2507 C CA . ASN A 1 307 ? 9.797 -47.344 -15.398 1 48.81 307 ASN A CA 1
ATOM 2508 C C . ASN A 1 307 ? 10.727 -48.562 -15.508 1 48.81 307 ASN A C 1
ATOM 2510 O O . ASN A 1 307 ? 10.281 -49.656 -15.859 1 48.81 307 ASN A O 1
ATOM 2514 N N . MET B 1 1 ? -10.953 87.125 49.25 1 47.06 1 MET B N 1
ATOM 2515 C CA . MET B 1 1 ? -11.336 85.75 49.625 1 47.06 1 MET B CA 1
ATOM 2516 C C . MET B 1 1 ? -11.625 84.938 48.375 1 47.06 1 MET B C 1
ATOM 2518 O O . MET B 1 1 ? -11.305 83.75 48.344 1 47.06 1 MET B O 1
ATOM 2522 N N . ASP B 1 2 ? -12.18 85.625 47.406 1 55 2 ASP B N 1
ATOM 2523 C CA . ASP B 1 2 ? -12.695 84.938 46.219 1 55 2 ASP B CA 1
ATOM 2524 C C . ASP B 1 2 ? -11.562 84.5 45.281 1 55 2 ASP B C 1
ATOM 2526 O O . ASP B 1 2 ? -11.633 83.438 44.656 1 55 2 ASP B O 1
ATOM 2530 N N . LYS B 1 3 ? -10.586 85.25 45.156 1 66.56 3 LYS B N 1
ATOM 2531 C CA . LYS B 1 3 ? -9.5 84.938 44.219 1 66.56 3 LYS B CA 1
ATOM 2532 C C . LYS B 1 3 ? -8.656 83.812 44.719 1 66.56 3 LYS B C 1
ATOM 2534 O O . LYS B 1 3 ? -8.156 83 43.906 1 66.56 3 LYS B O 1
ATOM 2539 N N . ASN B 1 4 ? -8.555 83.625 45.938 1 59.09 4 ASN B N 1
ATOM 2540 C CA . ASN B 1 4 ? -7.797 82.562 46.5 1 59.09 4 ASN B CA 1
ATOM 2541 C C . ASN B 1 4 ? -8.492 81.188 46.281 1 59.09 4 ASN B C 1
ATOM 2543 O O . ASN B 1 4 ? -7.836 80.188 46.031 1 59.09 4 ASN B O 1
ATOM 2547 N N . ILE B 1 5 ? -9.797 81.125 46.406 1 63 5 ILE B N 1
ATOM 2548 C CA . ILE B 1 5 ? -10.57 79.938 46.188 1 63 5 ILE B CA 1
ATOM 2549 C C . ILE B 1 5 ? -10.484 79.5 44.719 1 63 5 ILE B C 1
ATOM 2551 O O . ILE B 1 5 ? -10.359 78.375 44.375 1 63 5 ILE B O 1
ATOM 2555 N N . GLU B 1 6 ? -10.484 80.562 43.938 1 60.19 6 GLU B N 1
ATOM 2556 C CA . GLU B 1 6 ? -10.391 80.25 42.5 1 60.19 6 GLU B CA 1
ATOM 2557 C C . GLU B 1 6 ? -9.031 79.625 42.156 1 60.19 6 GLU B C 1
ATOM 2559 O O . GLU B 1 6 ? -8.953 78.75 41.312 1 60.19 6 GLU B O 1
ATOM 2564 N N . MET B 1 7 ? -8.07 80.125 42.781 1 63.75 7 MET B N 1
ATOM 2565 C CA . MET B 1 7 ? -6.727 79.625 42.531 1 63.75 7 MET B CA 1
ATOM 2566 C C . MET B 1 7 ? -6.578 78.188 43.031 1 63.75 7 MET B C 1
ATOM 2568 O O . MET B 1 7 ? -5.938 77.375 42.406 1 63.75 7 MET B O 1
ATOM 2572 N N . LEU B 1 8 ? -7.219 77.875 44.062 1 63.31 8 LEU B N 1
ATOM 2573 C CA . LEU B 1 8 ? -7.172 76.562 44.656 1 63.31 8 LEU B CA 1
ATOM 2574 C C . LEU B 1 8 ? -7.914 75.562 43.812 1 63.31 8 LEU B C 1
ATOM 2576 O O . LEU B 1 8 ? -7.473 74.438 43.656 1 63.31 8 LEU B O 1
ATOM 2580 N N . VAL B 1 9 ? -9 76 43.281 1 64.75 9 VAL B N 1
ATOM 2581 C CA . VAL B 1 9 ? -9.781 75.188 42.406 1 64.75 9 VAL B CA 1
ATOM 2582 C C . VAL B 1 9 ? -8.984 74.875 41.156 1 64.75 9 VAL B C 1
ATOM 2584 O O . VAL B 1 9 ? -8.953 73.75 40.688 1 64.75 9 VAL B O 1
ATOM 2587 N N . VAL B 1 10 ? -8.383 75.938 40.688 1 65.12 10 VAL B N 1
ATOM 2588 C CA . VAL B 1 10 ? -7.574 75.75 39.5 1 65.12 10 VAL B CA 1
ATOM 2589 C C . VAL B 1 10 ? -6.395 74.812 39.781 1 65.12 10 VAL B C 1
ATOM 2591 O O . VAL B 1 10 ? -6.039 74 38.938 1 65.12 10 VAL B O 1
ATOM 2594 N N . GLU B 1 11 ? -5.887 75 40.969 1 64.81 11 GLU B N 1
ATOM 2595 C CA . GLU B 1 11 ? -4.773 74.125 41.375 1 64.81 11 GLU B CA 1
ATOM 2596 C C . GLU B 1 11 ? -5.219 72.688 41.5 1 64.81 11 GLU B C 1
ATOM 2598 O O . GLU B 1 11 ? -4.496 71.75 41.125 1 64.81 11 GLU B O 1
ATOM 2603 N N . ASP B 1 12 ? -6.344 72.5 42.062 1 67 12 ASP B N 1
ATOM 2604 C CA . ASP B 1 12 ? -6.895 71.125 42.219 1 67 12 ASP B CA 1
ATOM 2605 C C . ASP B 1 12 ? -7.188 70.5 40.875 1 67 12 ASP B C 1
ATOM 2607 O O . ASP B 1 12 ? -6.902 69.312 40.656 1 67 12 ASP B O 1
ATOM 2611 N N . VAL B 1 13 ? -7.793 71.312 40.094 1 67.06 13 VAL B N 1
ATOM 2612 C CA . VAL B 1 13 ? -8.109 70.812 38.75 1 67.06 13 VAL B CA 1
ATOM 2613 C C . VAL B 1 13 ? -6.824 70.5 38 1 67.06 13 VAL B C 1
ATOM 2615 O O . VAL B 1 13 ? -6.754 69.5 37.281 1 67.06 13 VAL B O 1
ATOM 2618 N N . PHE B 1 14 ? -5.914 71.312 38.312 1 67.12 14 PHE B N 1
ATOM 2619 C CA . PHE B 1 14 ? -4.609 71.125 37.656 1 67.12 14 PHE B CA 1
ATOM 2620 C C . PHE B 1 14 ? -3.949 69.875 38.156 1 67.12 14 PHE B C 1
ATOM 2622 O O . PHE B 1 14 ? -3.449 69.062 37.375 1 67.12 14 PHE B O 1
ATOM 2629 N N . GLU B 1 15 ? -3.955 69.75 39.438 1 71 15 GLU B N 1
ATOM 2630 C CA . GLU B 1 15 ? -3.354 68.5 40.031 1 71 15 GLU B CA 1
ATOM 2631 C C . GLU B 1 15 ? -4.07 67.25 39.594 1 71 15 GLU B C 1
ATOM 2633 O O . GLU B 1 15 ? -3.434 66.25 39.312 1 71 15 GLU B O 1
ATOM 2638 N N . ASN B 1 16 ? -5.34 67.375 39.5 1 72.19 16 ASN B N 1
ATOM 2639 C CA . ASN B 1 16 ? -6.129 66.25 39.031 1 72.19 16 ASN B CA 1
ATOM 2640 C C . ASN B 1 16 ? -5.84 65.875 37.562 1 72.19 16 ASN B C 1
ATOM 2642 O O . ASN B 1 16 ? -5.773 64.75 37.188 1 72.19 16 ASN B O 1
ATOM 2646 N N . ALA B 1 17 ? -5.668 66.938 36.781 1 67.62 17 ALA B N 1
ATOM 2647 C CA . ALA B 1 17 ? -5.359 66.75 35.375 1 67.62 17 ALA B CA 1
ATOM 2648 C C . ALA B 1 17 ? -3.982 66.125 35.188 1 67.62 17 ALA B C 1
ATOM 2650 O O . ALA B 1 17 ? -3.799 65.25 34.344 1 67.62 17 ALA B O 1
ATOM 2651 N N . ILE B 1 18 ? -3.1 66.5 36 1 71.94 18 ILE B N 1
ATOM 2652 C CA . ILE B 1 18 ? -1.746 65.938 35.938 1 71.94 18 ILE B CA 1
ATOM 2653 C C . ILE B 1 18 ? -1.757 64.5 36.375 1 71.94 18 ILE B C 1
ATOM 2655 O O . ILE B 1 18 ? -1.107 63.625 35.75 1 71.94 18 ILE B O 1
ATOM 2659 N N . GLN B 1 19 ? -2.467 64.25 37.406 1 76.5 19 GLN B N 1
ATOM 2660 C CA . GLN B 1 19 ? -2.57 62.875 37.906 1 76.5 19 GLN B CA 1
ATOM 2661 C C . GLN B 1 19 ? -3.225 61.969 36.844 1 76.5 19 GLN B C 1
ATOM 2663 O O . GLN B 1 19 ? -2.781 60.812 36.656 1 76.5 19 GLN B O 1
ATOM 2668 N N . ARG B 1 20 ? -4.238 62.438 36.25 1 74.62 20 ARG B N 1
ATOM 2669 C CA . ARG B 1 20 ? -4.926 61.656 35.188 1 74.62 20 ARG B CA 1
ATOM 2670 C C . ARG B 1 20 ? -4.008 61.406 34 1 74.62 20 ARG B C 1
ATOM 2672 O O . ARG B 1 20 ? -4.004 60.344 33.438 1 74.62 20 ARG B O 1
ATOM 2679 N N . ALA B 1 21 ? -3.268 62.375 33.625 1 72.56 21 ALA B N 1
ATOM 2680 C CA . ALA B 1 21 ? -2.324 62.219 32.531 1 72.56 21 ALA B CA 1
ATOM 2681 C C . ALA B 1 21 ? -1.269 61.156 32.844 1 72.56 21 ALA B C 1
ATOM 2683 O O . ALA B 1 21 ? -0.903 60.375 31.953 1 72.56 21 ALA B O 1
ATOM 2684 N N . LYS B 1 22 ? -0.819 61.188 34.094 1 78.25 22 LYS B N 1
ATOM 2685 C CA . LYS B 1 22 ? 0.181 60.219 34.5 1 78.25 22 LYS B CA 1
ATOM 2686 C C . LYS B 1 22 ? -0.392 58.781 34.469 1 78.25 22 LYS B C 1
ATOM 2688 O O . LYS B 1 22 ? 0.275 57.844 34.031 1 78.25 22 LYS B O 1
ATOM 2693 N N . GLU B 1 23 ? -1.593 58.656 34.938 1 79 23 GLU B N 1
ATOM 2694 C CA . GLU B 1 23 ? -2.266 57.375 34.938 1 79 23 GLU B CA 1
ATOM 2695 C C . GLU B 1 23 ? -2.484 56.875 33.5 1 79 23 GLU B C 1
ATOM 2697 O O . GLU B 1 23 ? -2.289 55.688 33.219 1 79 23 GLU B O 1
ATOM 2702 N N . LEU B 1 24 ? -2.842 57.719 32.594 1 78.69 24 LEU B N 1
ATOM 2703 C CA . LEU B 1 24 ? -3.064 57.375 31.203 1 78.69 24 LEU B CA 1
ATOM 2704 C C . LEU B 1 24 ? -1.756 57 30.531 1 78.69 24 LEU B C 1
ATOM 2706 O O . LEU B 1 24 ? -1.734 56.062 29.688 1 78.69 24 LEU B O 1
ATOM 2710 N N . GLU B 1 25 ? -0.727 57.688 30.953 1 81 25 GLU B N 1
ATOM 2711 C CA . GLU B 1 25 ? 0.588 57.344 30.406 1 81 25 GLU B CA 1
ATOM 2712 C C . GLU B 1 25 ? 1.026 55.938 30.828 1 81 25 GLU B C 1
ATOM 2714 O O . GLU B 1 25 ? 1.514 55.156 30.016 1 81 25 GLU B O 1
ATOM 2719 N N . ASP B 1 26 ? 0.814 55.688 32.125 1 83.62 26 ASP B N 1
ATOM 2720 C CA . ASP B 1 26 ? 1.164 54.375 32.625 1 83.62 26 ASP B CA 1
ATOM 2721 C C . ASP B 1 26 ? 0.342 53.281 31.953 1 83.62 26 ASP B C 1
ATOM 2723 O O . ASP B 1 26 ? 0.876 52.219 31.594 1 83.62 26 ASP B O 1
ATOM 2727 N N . THR B 1 27 ? -0.892 53.531 31.859 1 81.62 27 THR B N 1
ATOM 2728 C CA . THR B 1 27 ? -1.771 52.594 31.188 1 81.62 27 THR B CA 1
ATOM 2729 C C . THR B 1 27 ? -1.349 52.375 29.734 1 81.62 27 THR B C 1
ATOM 2731 O O . THR B 1 27 ? -1.351 51.25 29.234 1 81.62 27 THR B O 1
ATOM 2734 N N . ASN B 1 28 ? -0.988 53.406 29.109 1 83.62 28 ASN B N 1
ATOM 2735 C CA . ASN B 1 28 ? -0.542 53.344 27.719 1 83.62 28 ASN B CA 1
ATOM 2736 C C . ASN B 1 28 ? 0.721 52.5 27.578 1 83.62 28 ASN B C 1
ATOM 2738 O O . ASN B 1 28 ? 0.86 51.75 26.609 1 83.62 28 ASN B O 1
ATOM 2742 N N . ILE B 1 29 ? 1.603 52.656 28.516 1 85.06 29 ILE B N 1
ATOM 2743 C CA . ILE B 1 29 ? 2.846 51.875 28.5 1 85.06 29 ILE B CA 1
ATOM 2744 C C . ILE B 1 29 ? 2.543 50.406 28.656 1 85.06 29 ILE B C 1
ATOM 2746 O O . ILE B 1 29 ? 3.061 49.562 27.906 1 85.06 29 ILE B O 1
ATOM 2750 N N . LYS B 1 30 ? 1.672 50.094 29.547 1 86.62 30 LYS B N 1
ATOM 2751 C CA . LYS B 1 30 ? 1.285 48.688 29.781 1 86.62 30 LYS B CA 1
ATOM 2752 C C . LYS B 1 30 ? 0.577 48.125 28.562 1 86.62 30 LYS B C 1
ATOM 2754 O O . LYS B 1 30 ? 0.847 46.969 28.172 1 86.62 30 LYS B O 1
ATOM 2759 N N . LEU B 1 31 ? -0.282 48.844 28.016 1 86.94 31 LEU B N 1
ATOM 2760 C CA . LEU B 1 31 ? -1.038 48.406 26.844 1 86.94 31 LEU B CA 1
ATOM 2761 C C . LEU B 1 31 ? -0.117 48.188 25.656 1 86.94 31 LEU B C 1
ATOM 2763 O O . LEU B 1 31 ? -0.278 47.25 24.891 1 86.94 31 LEU B O 1
ATOM 2767 N N . LYS B 1 32 ? 0.804 49.094 25.484 1 88.81 32 LYS B N 1
ATOM 2768 C CA . LYS B 1 32 ? 1.77 48.938 24.391 1 88.81 32 LYS B CA 1
ATOM 2769 C C . LYS B 1 32 ? 2.604 47.688 24.547 1 88.81 32 LYS B C 1
ATOM 2771 O O . LYS B 1 32 ? 2.861 46.969 23.562 1 88.81 32 LYS B O 1
ATOM 2776 N N . LYS B 1 33 ? 3.006 47.438 25.797 1 89.81 33 LYS B N 1
ATOM 2777 C CA . LYS B 1 33 ? 3.779 46.219 26.062 1 89.81 33 LYS B CA 1
ATOM 2778 C C . LYS B 1 33 ? 2.953 44.969 25.781 1 89.81 33 LYS B C 1
ATOM 2780 O O . LYS B 1 33 ? 3.436 44.031 25.156 1 89.81 33 LYS B O 1
ATOM 2785 N N . ALA B 1 34 ? 1.779 44.938 26.281 1 89.38 34 ALA B N 1
ATOM 2786 C CA . ALA B 1 34 ? 0.877 43.812 26.047 1 89.38 34 ALA B CA 1
ATOM 2787 C C . ALA B 1 34 ? 0.619 43.625 24.562 1 89.38 34 ALA B C 1
ATOM 2789 O O . ALA B 1 34 ? 0.62 42.5 24.062 1 89.38 34 ALA B O 1
ATOM 2790 N N . PHE B 1 35 ? 0.38 44.719 23.922 1 90.12 35 PHE B N 1
ATOM 2791 C CA . PHE B 1 35 ? 0.14 44.719 22.484 1 90.12 35 PHE B CA 1
ATOM 2792 C C . PHE B 1 35 ? 1.324 44.094 21.75 1 90.12 35 PHE B C 1
ATOM 2794 O O . PHE B 1 35 ? 1.145 43.25 20.875 1 90.12 35 PHE B O 1
ATOM 2801 N N . LYS B 1 36 ? 2.477 44.5 22.094 1 90.31 36 LYS B N 1
ATOM 2802 C CA . LYS B 1 36 ? 3.68 43.969 21.453 1 90.31 36 LYS B CA 1
ATOM 2803 C C . LYS B 1 36 ? 3.809 42.469 21.656 1 90.31 36 LYS B C 1
ATOM 2805 O O . LYS B 1 36 ? 4.148 41.719 20.734 1 90.31 36 LYS B O 1
ATOM 2810 N N . THR B 1 37 ? 3.559 42.062 22.812 1 91.38 37 THR B N 1
ATOM 2811 C CA . THR B 1 37 ? 3.66 40.656 23.156 1 91.38 37 THR B CA 1
ATOM 2812 C C . THR B 1 37 ? 2.664 39.812 22.328 1 91.38 37 THR B C 1
ATOM 2814 O O . THR B 1 37 ? 3.031 38.812 21.734 1 91.38 37 THR B O 1
ATOM 2817 N N . ILE B 1 38 ? 1.446 40.219 22.266 1 92.5 38 ILE B N 1
ATOM 2818 C CA . ILE B 1 38 ? 0.402 39.5 21.578 1 92.5 38 ILE B CA 1
ATOM 2819 C C . ILE B 1 38 ? 0.665 39.5 20.078 1 92.5 38 ILE B C 1
ATOM 2821 O O . ILE B 1 38 ? 0.409 38.531 19.375 1 92.5 38 ILE B O 1
ATOM 2825 N N . LYS B 1 39 ? 1.08 40.625 19.625 1 92.5 39 LYS B N 1
ATOM 2826 C CA . LYS B 1 39 ? 1.43 40.75 18.219 1 92.5 39 LYS B CA 1
ATOM 2827 C C . LYS B 1 39 ? 2.52 39.75 17.844 1 92.5 39 LYS B C 1
ATOM 2829 O O . LYS B 1 39 ? 2.461 39.125 16.766 1 92.5 39 LYS B O 1
ATOM 2834 N N . LYS B 1 40 ? 3.447 39.594 18.703 1 92.5 40 LYS B N 1
ATOM 2835 C CA . LYS B 1 40 ? 4.516 38.625 18.5 1 92.5 40 LYS B CA 1
ATOM 2836 C C . LYS B 1 40 ? 3.961 37.188 18.406 1 92.5 40 LYS B C 1
ATOM 2838 O O . LYS B 1 40 ? 4.348 36.438 17.531 1 92.5 40 LYS B O 1
ATOM 2843 N N . LEU B 1 41 ? 3.15 36.844 19.297 1 92.75 41 LEU B N 1
ATOM 2844 C CA . LEU B 1 41 ? 2.523 35.531 19.312 1 92.75 41 LEU B CA 1
ATOM 2845 C C . LEU B 1 41 ? 1.722 35.312 18.031 1 92.75 41 LEU B C 1
ATOM 2847 O O . LEU B 1 41 ? 1.808 34.25 17.422 1 92.75 41 LEU B O 1
ATOM 2851 N N . GLU B 1 42 ? 0.916 36.312 17.703 1 93.5 42 GLU B N 1
ATOM 2852 C CA . GLU B 1 42 ? 0.134 36.25 16.484 1 93.5 42 GLU B CA 1
ATOM 2853 C C . GLU B 1 42 ? 1.027 35.969 15.266 1 93.5 42 GLU B C 1
ATOM 2855 O O . GLU B 1 42 ? 0.722 35.125 14.438 1 93.5 42 GLU B O 1
ATOM 2860 N N . LYS B 1 43 ? 2.121 36.688 15.188 1 94.44 43 LYS B N 1
ATOM 2861 C CA . LYS B 1 43 ? 3.062 36.5 14.086 1 94.44 43 LYS B CA 1
ATOM 2862 C C . LYS B 1 43 ? 3.637 35.094 14.055 1 94.44 43 LYS B C 1
ATOM 2864 O O . LYS B 1 43 ? 3.775 34.5 12.992 1 94.44 43 LYS B O 1
ATOM 2869 N N . ASN B 1 44 ? 3.98 34.594 15.188 1 94.69 44 ASN B N 1
ATOM 2870 C CA . ASN B 1 44 ? 4.531 33.25 15.297 1 94.69 44 ASN B CA 1
ATOM 2871 C C . ASN B 1 44 ? 3.537 32.188 14.828 1 94.69 44 ASN B C 1
ATOM 2873 O O . ASN B 1 44 ? 3.883 31.328 14.031 1 94.69 44 ASN B O 1
ATOM 2877 N N . TYR B 1 45 ? 2.354 32.312 15.297 1 95.69 45 TYR B N 1
ATOM 2878 C CA . TYR B 1 45 ? 1.326 31.344 14.93 1 95.69 45 TYR B CA 1
ATOM 2879 C C . TYR B 1 45 ? 1.027 31.406 13.438 1 95.69 45 TYR B C 1
ATOM 2881 O O . TYR B 1 45 ? 0.872 30.375 12.781 1 95.69 45 TYR B O 1
ATOM 2889 N N . ARG B 1 46 ? 0.909 32.594 12.961 1 95 46 ARG B N 1
ATOM 2890 C CA . ARG B 1 46 ? 0.68 32.812 11.531 1 95 46 ARG B CA 1
ATOM 2891 C C . ARG B 1 46 ? 1.788 32.156 10.703 1 95 46 ARG B C 1
ATOM 2893 O O . ARG B 1 46 ? 1.518 31.516 9.688 1 95 46 ARG B O 1
ATOM 2900 N N . ALA B 1 47 ? 2.982 32.281 11.148 1 95.38 47 ALA B N 1
ATOM 2901 C CA . ALA B 1 47 ? 4.125 31.719 10.445 1 95.38 47 ALA B CA 1
ATOM 2902 C C . ALA B 1 47 ? 4.008 30.203 10.352 1 95.38 47 ALA B C 1
ATOM 2904 O O . ALA B 1 47 ? 4.305 29.609 9.305 1 95.38 47 ALA B O 1
ATOM 2905 N N . ILE B 1 48 ? 3.604 29.562 11.383 1 96.62 48 ILE B N 1
ATOM 2906 C CA . ILE B 1 48 ? 3.42 28.125 11.406 1 96.62 48 ILE B CA 1
ATOM 2907 C C . ILE B 1 48 ? 2.369 27.719 10.375 1 96.62 48 ILE B C 1
ATOM 2909 O O . ILE B 1 48 ? 2.613 26.844 9.547 1 96.62 48 ILE B O 1
ATOM 2913 N N . LEU B 1 49 ? 1.215 28.344 10.438 1 96.44 49 LEU B N 1
ATOM 2914 C CA . LEU B 1 49 ? 0.097 28.016 9.562 1 96.44 49 LEU B CA 1
ATOM 2915 C C . LEU B 1 49 ? 0.471 28.234 8.102 1 96.44 49 LEU B C 1
ATOM 2917 O O . LEU B 1 49 ? 0.111 27.438 7.23 1 96.44 49 LEU B O 1
ATOM 2921 N N . GLU B 1 50 ? 1.245 29.266 7.828 1 94.81 50 GLU B N 1
ATOM 2922 C CA . GLU B 1 50 ? 1.58 29.641 6.457 1 94.81 50 GLU B CA 1
ATOM 2923 C C . GLU B 1 50 ? 2.689 28.75 5.902 1 94.81 50 GLU B C 1
ATOM 2925 O O . GLU B 1 50 ? 2.854 28.641 4.684 1 94.81 50 GLU B O 1
ATOM 2930 N N . SER B 1 51 ? 3.43 28.109 6.801 1 93.44 51 SER B N 1
ATOM 2931 C CA . SER B 1 51 ? 4.527 27.266 6.348 1 93.44 51 SER B CA 1
ATOM 2932 C C . SER B 1 51 ? 4.102 25.812 6.254 1 93.44 51 SER B C 1
ATOM 2934 O O . SER B 1 51 ? 4.84 24.969 5.738 1 93.44 51 SER B O 1
ATOM 2936 N N . SER B 1 52 ? 2.936 25.562 6.723 1 93.25 52 SER B N 1
ATOM 2937 C CA . SER B 1 52 ? 2.441 24.203 6.652 1 93.25 52 SER B CA 1
ATOM 2938 C C . SER B 1 52 ? 2.322 23.719 5.207 1 93.25 52 SER B C 1
ATOM 2940 O O . SER B 1 52 ? 1.9 24.484 4.332 1 93.25 52 SER B O 1
ATOM 2942 N N . LYS B 1 53 ? 2.682 22.516 4.988 1 91 53 LYS B N 1
ATOM 2943 C CA . LYS B 1 53 ? 2.555 21.938 3.652 1 91 53 LYS B CA 1
ATOM 2944 C C . LYS B 1 53 ? 1.144 21.406 3.412 1 91 53 LYS B C 1
ATOM 2946 O O . LYS B 1 53 ? 0.738 21.203 2.266 1 91 53 LYS B O 1
ATOM 2951 N N . ASP B 1 54 ? 0.432 21.234 4.469 1 93.5 54 ASP B N 1
ATOM 2952 C CA . ASP B 1 54 ? -0.947 20.766 4.367 1 93.5 54 ASP B CA 1
ATOM 2953 C C . ASP B 1 54 ? -1.915 21.938 4.227 1 93.5 54 ASP B C 1
ATOM 2955 O O . ASP B 1 54 ? -1.682 23 4.789 1 93.5 54 ASP B O 1
ATOM 2959 N N . ALA B 1 55 ? -2.914 21.656 3.498 1 95.31 55 ALA B N 1
ATOM 2960 C CA . ALA B 1 55 ? -3.971 22.656 3.391 1 95.31 55 ALA B CA 1
ATOM 2961 C C . ALA B 1 55 ? -4.793 22.719 4.676 1 95.31 55 ALA B C 1
ATOM 2963 O O . ALA B 1 55 ? -5.273 21.703 5.168 1 95.31 55 ALA B O 1
ATOM 2964 N N . LEU B 1 56 ? -4.84 23.891 5.215 1 96.25 56 LEU B N 1
ATOM 2965 C CA . LEU B 1 56 ? -5.637 24.141 6.41 1 96.25 56 LEU B CA 1
ATOM 2966 C C . LEU B 1 56 ? -6.777 25.109 6.109 1 96.25 56 LEU B C 1
ATOM 2968 O O . LEU B 1 56 ? -6.543 26.234 5.66 1 96.25 56 LEU B O 1
ATOM 2972 N N . VAL B 1 57 ? -7.996 24.656 6.371 1 95.44 57 VAL B N 1
ATOM 2973 C CA . VAL B 1 57 ? -9.188 25.453 6.07 1 95.44 57 VAL B CA 1
ATOM 2974 C C . VAL B 1 57 ? -10.102 25.484 7.297 1 95.44 57 VAL B C 1
ATOM 2976 O O . VAL B 1 57 ? -10.344 24.469 7.934 1 95.44 57 VAL B O 1
ATOM 2979 N N . VAL B 1 58 ? -10.531 26.688 7.652 1 95.88 58 VAL B N 1
ATOM 2980 C CA . VAL B 1 58 ? -11.562 26.812 8.68 1 95.88 58 VAL B CA 1
ATOM 2981 C C . VAL B 1 58 ? -12.875 27.25 8.031 1 95.88 58 VAL B C 1
ATOM 2983 O O . VAL B 1 58 ? -12.922 28.219 7.285 1 95.88 58 VAL B O 1
ATOM 2986 N N . ILE B 1 59 ? -13.836 26.469 8.328 1 93.06 59 ILE B N 1
ATOM 2987 C CA . ILE B 1 59 ? -15.156 26.703 7.742 1 93.06 59 ILE B CA 1
ATOM 2988 C C . ILE B 1 59 ? -16.219 26.656 8.836 1 93.06 59 ILE B C 1
ATOM 2990 O O . ILE B 1 59 ? -16.125 25.859 9.773 1 93.06 59 ILE B O 1
ATOM 2994 N N . ASN B 1 60 ? -17.172 27.562 8.695 1 90.88 60 ASN B N 1
ATOM 2995 C CA . ASN B 1 60 ? -18.234 27.531 9.695 1 90.88 60 ASN B CA 1
ATOM 2996 C C . ASN B 1 60 ? -19.422 26.703 9.219 1 90.88 60 ASN B C 1
ATOM 2998 O O . ASN B 1 60 ? -19.359 26.078 8.164 1 90.88 60 ASN B O 1
ATOM 3002 N N . TYR B 1 61 ? -20.469 26.625 10.008 1 84.5 61 TYR B N 1
ATOM 3003 C CA . TYR B 1 61 ? -21.641 25.797 9.734 1 84.5 61 TYR B CA 1
ATOM 3004 C C . TYR B 1 61 ? -22.391 26.297 8.5 1 84.5 61 TYR B C 1
ATOM 3006 O O . TYR B 1 61 ? -23.062 25.516 7.828 1 84.5 61 TYR B O 1
ATOM 3014 N N . ASP B 1 62 ? -22.219 27.609 8.18 1 85.81 62 ASP B N 1
ATOM 3015 C CA . ASP B 1 62 ? -22.875 28.203 7.027 1 85.81 62 ASP B CA 1
ATOM 3016 C C . ASP B 1 62 ? -22.062 28.016 5.754 1 85.81 62 ASP B C 1
ATOM 3018 O O . ASP B 1 62 ? -22.344 28.641 4.727 1 85.81 62 ASP B O 1
ATOM 3022 N N . LYS B 1 63 ? -21.016 27.328 5.852 1 86 63 LYS B N 1
ATOM 3023 C CA . LYS B 1 63 ? -20.141 27 4.727 1 86 63 LYS B CA 1
ATOM 3024 C C . LYS B 1 63 ? -19.375 28.219 4.254 1 86 63 LYS B C 1
ATOM 3026 O O . LYS B 1 63 ? -19.109 28.375 3.057 1 86 63 LYS B O 1
ATOM 3031 N N . GLU B 1 64 ? -19.188 29.047 5.129 1 91.19 64 GLU B N 1
ATOM 3032 C CA . GLU B 1 64 ? -18.312 30.188 4.844 1 91.19 64 GLU B CA 1
ATOM 3033 C C . GLU B 1 64 ? -16.875 29.875 5.238 1 91.19 64 GLU B C 1
ATOM 3035 O O . GLU B 1 64 ? -16.609 29.422 6.352 1 91.19 64 GLU B O 1
ATOM 3040 N N . ILE B 1 65 ? -16.031 30.141 4.355 1 93.62 65 ILE B N 1
ATOM 3041 C CA . ILE B 1 65 ? -14.609 29.938 4.625 1 93.62 65 ILE B CA 1
ATOM 3042 C C . ILE B 1 65 ? -14.078 31.094 5.465 1 93.62 65 ILE B C 1
ATOM 3044 O O . ILE B 1 65 ? -14.133 32.25 5.043 1 93.62 65 ILE B O 1
ATOM 3048 N N . LEU B 1 66 ? -13.555 30.766 6.598 1 95.38 66 LEU B N 1
ATOM 3049 C CA . LEU B 1 66 ? -13.109 31.766 7.559 1 95.38 66 LEU B CA 1
ATOM 3050 C C . LEU B 1 66 ? -11.594 31.953 7.477 1 95.38 66 LEU B C 1
ATOM 3052 O O . LEU B 1 66 ? -11.078 33.031 7.836 1 95.38 66 LEU B O 1
ATOM 3056 N N . TYR B 1 67 ? -10.938 30.938 7.059 1 95.5 67 TYR B N 1
ATOM 3057 C CA . TYR B 1 67 ? -9.484 30.969 6.973 1 95.5 67 TYR B CA 1
ATOM 3058 C C . TYR B 1 67 ? -8.977 29.984 5.926 1 95.5 67 TYR B C 1
ATOM 3060 O O . TYR B 1 67 ? -9.531 28.906 5.762 1 95.5 67 TYR B O 1
ATOM 3068 N N . LEU B 1 68 ? -7.953 30.422 5.23 1 95.44 68 LEU B N 1
ATOM 3069 C CA . LEU B 1 68 ? -7.207 29.594 4.289 1 95.44 68 LEU B CA 1
ATOM 3070 C C . LEU B 1 68 ? -5.711 29.875 4.391 1 95.44 68 LEU B C 1
ATOM 3072 O O . LEU B 1 68 ? -5.285 31.031 4.367 1 95.44 68 LEU B O 1
ATOM 3076 N N . ASN B 1 69 ? -4.969 28.797 4.559 1 95.25 69 ASN B N 1
ATOM 3077 C CA . ASN B 1 69 ? -3.529 29.031 4.5 1 95.25 69 ASN B CA 1
ATOM 3078 C C . ASN B 1 69 ? -3.008 28.953 3.068 1 95.25 69 ASN B C 1
ATOM 3080 O O . ASN B 1 69 ? -3.748 28.594 2.15 1 95.25 69 ASN B O 1
ATOM 3084 N N . PRO B 1 70 ? -1.791 29.312 2.816 1 94.62 70 PRO B N 1
ATOM 3085 C CA . PRO B 1 70 ? -1.229 29.297 1.463 1 94.62 70 PRO B CA 1
ATOM 3086 C C . PRO B 1 70 ? -1.278 27.922 0.812 1 94.62 70 PRO B C 1
ATOM 3088 O O . PRO B 1 70 ? -1.556 27.797 -0.384 1 94.62 70 PRO B O 1
ATOM 3091 N N . ALA B 1 71 ? -1.055 26.859 1.517 1 94.75 71 ALA B N 1
ATOM 3092 C CA . ALA B 1 71 ? -1.099 25.5 0.981 1 94.75 71 ALA B CA 1
ATOM 3093 C C . ALA B 1 71 ? -2.479 25.188 0.413 1 94.75 71 ALA B C 1
ATOM 3095 O O . ALA B 1 71 ? -2.596 24.438 -0.567 1 94.75 71 ALA B O 1
ATOM 3096 N N . SER B 1 72 ? -3.506 25.719 1.046 1 94.88 72 SER B N 1
ATOM 3097 C CA . SER B 1 72 ? -4.863 25.531 0.55 1 94.88 72 SER B CA 1
ATOM 3098 C C . SER B 1 72 ? -5.047 26.172 -0.823 1 94.88 72 SER B C 1
ATOM 3100 O O . SER B 1 72 ? -5.648 25.578 -1.717 1 94.88 72 SER B O 1
ATOM 3102 N N . LYS B 1 73 ? -4.496 27.312 -0.946 1 92 73 LYS B N 1
ATOM 3103 C CA . LYS B 1 73 ? -4.59 28.016 -2.227 1 92 73 LYS B CA 1
ATOM 3104 C C . LYS B 1 73 ? -3.859 27.25 -3.324 1 92 73 LYS B C 1
ATOM 3106 O O . LYS B 1 73 ? -4.32 27.188 -4.465 1 92 73 LYS B O 1
ATOM 3111 N N . LYS B 1 74 ? -2.787 26.703 -2.957 1 92.75 74 LYS B N 1
ATOM 3112 C CA . LYS B 1 74 ? -2.014 25.922 -3.912 1 92.75 74 LYS B CA 1
ATOM 3113 C C . LYS B 1 74 ? -2.752 24.641 -4.293 1 92.75 74 LYS B C 1
ATOM 3115 O O . LYS B 1 74 ? -2.791 24.266 -5.469 1 92.75 74 LYS B O 1
ATOM 3120 N N . LEU B 1 75 ? -3.338 24 -3.34 1 93.69 75 LEU B N 1
ATOM 3121 C CA . LEU B 1 75 ? -4.008 22.719 -3.537 1 93.69 75 LEU B CA 1
ATOM 3122 C C . LEU B 1 75 ? -5.285 22.891 -4.348 1 93.69 75 LEU B C 1
ATOM 3124 O O . LEU B 1 75 ? -5.555 22.125 -5.266 1 93.69 75 LEU B O 1
ATOM 3128 N N . PHE B 1 76 ? -6.023 23.906 -4.016 1 91.81 76 PHE B N 1
ATOM 3129 C CA . PHE B 1 76 ? -7.355 24.047 -4.594 1 91.81 76 PHE B CA 1
ATOM 3130 C C . PHE B 1 76 ? -7.344 25.031 -5.754 1 91.81 76 PHE B C 1
ATOM 3132 O O . PHE B 1 76 ? -8.25 25.031 -6.59 1 91.81 76 PHE B O 1
ATOM 3139 N N . GLY B 1 77 ? -6.34 25.922 -5.715 1 88.12 77 GLY B N 1
ATOM 3140 C CA . GLY B 1 77 ? -6.27 26.922 -6.773 1 88.12 77 GLY B CA 1
ATOM 3141 C C . GLY B 1 77 ? -7.309 28.016 -6.633 1 88.12 77 GLY B C 1
ATOM 3142 O O . GLY B 1 77 ? -7.688 28.375 -5.52 1 88.12 77 GLY B O 1
ATOM 3143 N N . GLN B 1 78 ? -7.727 28.594 -7.75 1 85.12 78 GLN B N 1
ATOM 3144 C CA . GLN B 1 78 ? -8.609 29.766 -7.754 1 85.12 78 GLN B CA 1
ATOM 3145 C C . GLN B 1 78 ? -10.047 29.359 -7.418 1 85.12 78 GLN B C 1
ATOM 3147 O O . GLN B 1 78 ? -10.82 30.172 -6.922 1 85.12 78 GLN B O 1
ATOM 3152 N N . ASN B 1 79 ? -10.359 28.156 -7.703 1 85.19 79 ASN B N 1
ATOM 3153 C CA . ASN B 1 79 ? -11.711 27.672 -7.453 1 85.19 79 ASN B CA 1
ATOM 3154 C C . ASN B 1 79 ? -11.812 26.953 -6.113 1 85.19 79 ASN B C 1
ATOM 3156 O O . ASN B 1 79 ? -12.531 25.953 -5.988 1 85.19 79 ASN B O 1
ATOM 3160 N N . TYR B 1 80 ? -11.078 27.469 -5.188 1 86.62 80 TYR B N 1
ATOM 3161 C CA . TYR B 1 80 ? -10.977 26.766 -3.914 1 86.62 80 TYR B CA 1
ATOM 3162 C C . TYR B 1 80 ? -12.344 26.672 -3.238 1 86.62 80 TYR B C 1
ATOM 3164 O O . TYR B 1 80 ? -12.664 25.641 -2.633 1 86.62 80 TYR B O 1
ATOM 3172 N N . LYS B 1 81 ? -13.195 27.703 -3.33 1 86.44 81 LYS B N 1
ATOM 3173 C CA . LYS B 1 81 ? -14.484 27.719 -2.643 1 86.44 81 LYS B CA 1
ATOM 3174 C C . LYS B 1 81 ? -15.367 26.562 -3.113 1 86.44 81 LYS B C 1
ATOM 3176 O O . LYS B 1 81 ? -15.891 25.797 -2.297 1 86.44 81 LYS B O 1
ATOM 3181 N N . GLU B 1 82 ? -15.477 26.406 -4.348 1 85.5 82 GLU B N 1
ATOM 3182 C CA . GLU B 1 82 ? -16.312 25.359 -4.93 1 85.5 82 GLU B CA 1
ATOM 3183 C C . GLU B 1 82 ? -15.758 23.984 -4.602 1 85.5 82 GLU B C 1
ATOM 3185 O O . GLU B 1 82 ? -16.516 23.078 -4.254 1 85.5 82 GLU B O 1
ATOM 3190 N N . LEU B 1 83 ? -14.508 23.828 -4.672 1 85.88 83 LEU B N 1
ATOM 3191 C CA . LEU B 1 83 ? -13.875 22.531 -4.453 1 85.88 83 LEU B CA 1
ATOM 3192 C C . LEU B 1 83 ? -14.008 22.094 -2.998 1 85.88 83 LEU B C 1
ATOM 3194 O O . LEU B 1 83 ? -14.258 20.922 -2.719 1 85.88 83 LEU B O 1
ATOM 3198 N N . ILE B 1 84 ? -13.898 23.031 -2.139 1 87.25 84 ILE B N 1
ATOM 3199 C CA . ILE B 1 84 ? -13.969 22.734 -0.714 1 87.25 84 ILE B CA 1
ATOM 3200 C C . ILE B 1 84 ? -15.391 22.297 -0.347 1 87.25 84 ILE B C 1
ATOM 3202 O O . ILE B 1 84 ? -15.586 21.344 0.4 1 87.25 84 ILE B O 1
ATOM 3206 N N . ILE B 1 85 ? -16.312 22.984 -0.925 1 84.12 85 ILE B N 1
ATOM 3207 C CA . ILE B 1 85 ? -17.703 22.672 -0.64 1 84.12 85 ILE B CA 1
ATOM 3208 C C . ILE B 1 85 ? -18.047 21.297 -1.208 1 84.12 85 ILE B C 1
ATOM 3210 O O . ILE B 1 85 ? -18.781 20.531 -0.584 1 84.12 85 ILE B O 1
ATOM 3214 N N . ASP B 1 86 ? -17.469 20.984 -2.25 1 82.69 86 ASP B N 1
ATOM 3215 C CA . ASP B 1 86 ? -17.734 19.719 -2.93 1 82.69 86 ASP B CA 1
ATOM 3216 C C . ASP B 1 86 ? -17.234 18.547 -2.104 1 82.69 86 ASP B C 1
ATOM 3218 O O . ASP B 1 86 ? -17.828 17.469 -2.127 1 82.69 86 ASP B O 1
ATOM 3222 N N . ILE B 1 87 ? -16.172 18.734 -1.454 1 82 87 ILE B N 1
ATOM 3223 C CA . ILE B 1 87 ? -15.57 17.594 -0.75 1 82 87 ILE B CA 1
ATOM 3224 C C . ILE B 1 87 ? -16.188 17.469 0.641 1 82 87 ILE B C 1
ATOM 3226 O O . ILE B 1 87 ? -16.094 16.422 1.277 1 82 87 ILE B O 1
ATOM 3230 N N . LEU B 1 88 ? -16.672 18.578 1.085 1 80.31 88 LEU B N 1
ATOM 3231 C CA . LEU B 1 88 ? -17.219 18.578 2.434 1 80.31 88 LEU B CA 1
ATOM 3232 C C . LEU B 1 88 ? -18.672 18.109 2.422 1 80.31 88 LEU B C 1
ATOM 3234 O O . LEU B 1 88 ? -19.516 18.703 1.741 1 80.31 88 LEU B O 1
ATOM 3238 N N . ASN B 1 89 ? -18.891 16.891 2.775 1 71.5 89 ASN B N 1
ATOM 3239 C CA . ASN B 1 89 ? -20.266 16.484 3.074 1 71.5 89 ASN B CA 1
ATOM 3240 C C . ASN B 1 89 ? -20.656 16.859 4.5 1 71.5 89 ASN B C 1
ATOM 3242 O O . ASN B 1 89 ? -20.328 16.156 5.449 1 71.5 89 ASN B O 1
ATOM 3246 N N . PHE B 1 90 ? -21.281 17.953 4.641 1 63.44 90 PHE B N 1
ATOM 3247 C CA . PHE B 1 90 ? -21.578 18.547 5.938 1 63.44 90 PHE B CA 1
ATOM 3248 C C . PHE B 1 90 ? -22.469 17.625 6.762 1 63.44 90 PHE B C 1
ATOM 3250 O O . PHE B 1 90 ? -22.438 17.656 7.996 1 63.44 90 PHE B O 1
ATOM 3257 N N . ASP B 1 91 ? -23.219 16.938 6 1 63.25 91 ASP B N 1
ATOM 3258 C CA . ASP B 1 91 ? -24.125 16.062 6.742 1 63.25 91 ASP B CA 1
ATOM 3259 C C . ASP B 1 91 ? -23.328 14.984 7.488 1 63.25 91 ASP B C 1
ATOM 3261 O O . ASP B 1 91 ? -23.844 14.391 8.453 1 63.25 91 ASP B O 1
ATOM 3265 N N . GLU B 1 92 ? -22.172 14.852 7.16 1 65.44 92 GLU B N 1
ATOM 3266 C CA . GLU B 1 92 ? -21.375 13.797 7.785 1 65.44 92 GLU B CA 1
ATOM 3267 C C . GLU B 1 92 ? -20.078 14.352 8.352 1 65.44 92 GLU B C 1
ATOM 3269 O O . GLU B 1 92 ? -19.047 13.672 8.328 1 65.44 92 GLU B O 1
ATOM 3274 N N . ILE B 1 93 ? -20.266 15.562 8.812 1 67.94 93 ILE B N 1
ATOM 3275 C CA . ILE B 1 93 ? -19.031 16.188 9.289 1 67.94 93 ILE B CA 1
ATOM 3276 C C . ILE B 1 93 ? -18.703 15.68 10.688 1 67.94 93 ILE B C 1
ATOM 3278 O O . ILE B 1 93 ? -19.438 15.961 11.648 1 67.94 93 ILE B O 1
ATOM 3282 N N . GLU B 1 94 ? -18.453 14.508 10.828 1 65.81 94 GLU B N 1
ATOM 3283 C CA . GLU B 1 94 ? -17.922 13.992 12.078 1 65.81 94 GLU B CA 1
ATOM 3284 C C . GLU B 1 94 ? -16.391 14.016 12.086 1 65.81 94 GLU B C 1
ATOM 3286 O O . GLU B 1 94 ? -15.766 14.094 11.031 1 65.81 94 GLU B O 1
ATOM 3291 N N . ASN B 1 95 ? -15.922 14.344 13.352 1 72.81 95 ASN B N 1
ATOM 3292 C CA . ASN B 1 95 ? -14.484 14.164 13.523 1 72.81 95 ASN B CA 1
ATOM 3293 C C . ASN B 1 95 ? -13.992 12.898 12.812 1 72.81 95 ASN B C 1
ATOM 3295 O O . ASN B 1 95 ? -14.227 11.789 13.281 1 72.81 95 ASN B O 1
ATOM 3299 N N . SER B 1 96 ? -13.617 13.18 11.578 1 75.94 96 SER B N 1
ATOM 3300 C CA . SER B 1 96 ? -13.305 12.008 10.758 1 75.94 96 SER B CA 1
ATOM 3301 C C . SER B 1 96 ? -11.953 12.164 10.07 1 75.94 96 SER B C 1
ATOM 3303 O O . SER B 1 96 ? -11.383 13.25 10.055 1 75.94 96 SER B O 1
ATOM 3305 N N . ASP B 1 97 ? -11.359 11.18 9.82 1 83.94 97 ASP B N 1
ATOM 3306 C CA . ASP B 1 97 ? -10.164 11.008 9 1 83.94 97 ASP B CA 1
ATOM 3307 C C . ASP B 1 97 ? -10.453 10.094 7.809 1 83.94 97 ASP B C 1
ATOM 3309 O O . ASP B 1 97 ? -10.68 8.898 7.977 1 83.94 97 ASP B O 1
ATOM 3313 N N . LYS B 1 98 ? -10.625 10.75 6.605 1 87.88 98 LYS B N 1
ATOM 3314 C CA . LYS B 1 98 ? -11.016 9.945 5.453 1 87.88 98 LYS B CA 1
ATOM 3315 C C . LYS B 1 98 ? -10.227 10.344 4.211 1 87.88 98 LYS B C 1
ATOM 3317 O O . LYS B 1 98 ? -9.742 11.469 4.109 1 87.88 98 LYS B O 1
ATOM 3322 N N . GLU B 1 99 ? -10.148 9.414 3.352 1 90.12 99 GLU B N 1
ATOM 3323 C CA . GLU B 1 99 ? -9.57 9.695 2.039 1 90.12 99 GLU B CA 1
ATOM 3324 C C . GLU B 1 99 ? -10.633 10.203 1.069 1 90.12 99 GLU B C 1
ATOM 3326 O O . GLU B 1 99 ? -11.742 9.672 1.017 1 90.12 99 GLU B O 1
ATOM 3331 N N . ILE B 1 100 ? -10.25 11.266 0.375 1 90.44 100 ILE B N 1
ATOM 3332 C CA . ILE B 1 100 ? -11.203 11.859 -0.557 1 90.44 100 ILE B CA 1
ATOM 3333 C C . ILE B 1 100 ? -10.523 12.109 -1.901 1 90.44 100 ILE B C 1
ATOM 3335 O O . ILE B 1 100 ? -9.297 12.18 -1.979 1 90.44 100 ILE B O 1
ATOM 3339 N N . THR B 1 101 ? -11.375 12.234 -2.934 1 92.88 101 THR B N 1
ATOM 3340 C CA . THR B 1 101 ? -10.875 12.57 -4.262 1 92.88 101 THR B CA 1
ATOM 3341 C C . THR B 1 101 ? -11.242 14.008 -4.625 1 92.88 101 THR B C 1
ATOM 3343 O O . THR B 1 101 ? -12.391 14.422 -4.473 1 92.88 101 THR B O 1
ATOM 3346 N N . ILE B 1 102 ? -10.242 14.758 -5.027 1 92.12 102 ILE B N 1
ATOM 3347 C CA . ILE B 1 102 ? -10.453 16.125 -5.5 1 92.12 102 ILE B CA 1
ATOM 3348 C C . ILE B 1 102 ? -10.336 16.172 -7.02 1 92.12 102 ILE B C 1
ATOM 3350 O O . ILE B 1 102 ? -9.273 15.898 -7.574 1 92.12 102 ILE B O 1
ATOM 3354 N N . ASN B 1 103 ? -11.375 16.547 -7.609 1 91.5 103 ASN B N 1
ATOM 3355 C CA . ASN B 1 103 ? -11.414 16.656 -9.062 1 91.5 103 ASN B CA 1
ATOM 3356 C C . 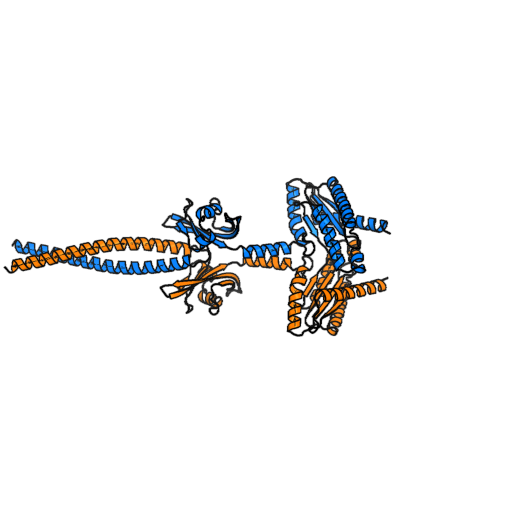ASN B 1 103 ? -11.219 18.094 -9.531 1 91.5 103 ASN B C 1
ATOM 3358 O O . ASN B 1 103 ? -12.023 18.969 -9.203 1 91.5 103 ASN B O 1
ATOM 3362 N N . TYR B 1 104 ? -10.203 18.25 -10.297 1 88.94 104 TYR B N 1
ATOM 3363 C CA . TYR B 1 104 ? -9.938 19.594 -10.797 1 88.94 104 TYR B CA 1
ATOM 3364 C C . TYR B 1 104 ? -10.688 19.859 -12.094 1 88.94 104 TYR B C 1
ATOM 3366 O O . TYR B 1 104 ? -11.133 18.922 -12.758 1 88.94 104 TYR B O 1
ATOM 3374 N N . LEU B 1 105 ? -10.82 21.062 -12.461 1 84.62 105 LEU B N 1
ATOM 3375 C CA . LEU B 1 105 ? -11.578 21.469 -13.641 1 84.62 105 LEU B CA 1
ATOM 3376 C C . LEU B 1 105 ? -10.852 21.047 -14.914 1 84.62 105 LEU B C 1
ATOM 3378 O O . LEU B 1 105 ? -11.484 20.828 -15.953 1 84.62 105 LEU B O 1
ATOM 3382 N N . ASP B 1 106 ? -9.562 20.906 -14.891 1 86.62 106 ASP B N 1
ATOM 3383 C CA . ASP B 1 106 ? -8.781 20.547 -16.078 1 86.62 106 ASP B CA 1
ATOM 3384 C C . ASP B 1 106 ? -8.797 19.031 -16.297 1 86.62 106 ASP B C 1
ATOM 3386 O O . ASP B 1 106 ? -8.195 18.547 -17.266 1 86.62 106 ASP B O 1
ATOM 3390 N N . GLY B 1 107 ? -9.469 18.281 -15.453 1 89 107 GLY B N 1
ATOM 3391 C CA . GLY B 1 107 ? -9.594 16.844 -15.625 1 89 107 GLY B CA 1
ATOM 3392 C C . GLY B 1 107 ? -8.664 16.047 -14.727 1 89 107 GLY B C 1
ATOM 3393 O O . GLY B 1 107 ? -8.828 14.844 -14.57 1 89 107 GLY B O 1
ATOM 3394 N N . ASN B 1 108 ? -7.773 16.766 -14.133 1 90.62 108 ASN B N 1
ATOM 3395 C CA . ASN B 1 108 ? -6.863 16.094 -13.211 1 90.62 108 ASN B CA 1
ATOM 3396 C C . ASN B 1 108 ? -7.543 15.797 -11.875 1 90.62 108 ASN B C 1
ATOM 3398 O O . ASN B 1 108 ? -8.508 16.469 -11.5 1 90.62 108 ASN B O 1
ATOM 3402 N N . LYS B 1 109 ? -7.16 14.703 -11.32 1 93 109 LYS B N 1
ATOM 3403 C CA . LYS B 1 109 ? -7.684 14.359 -10 1 93 109 LYS B CA 1
ATOM 3404 C C . LYS B 1 109 ? -6.551 13.984 -9.047 1 93 109 LYS B C 1
ATOM 3406 O O . LYS B 1 109 ? -5.527 13.445 -9.469 1 93 109 LYS B O 1
ATOM 3411 N N . ILE B 1 110 ? -6.738 14.352 -7.809 1 93.56 110 ILE B N 1
ATOM 3412 C CA . ILE B 1 110 ? -5.797 13.938 -6.773 1 93.56 110 ILE B CA 1
ATOM 3413 C C . ILE B 1 110 ? -6.555 13.266 -5.629 1 93.56 110 ILE B C 1
ATOM 3415 O O . ILE B 1 110 ? -7.77 13.43 -5.5 1 93.56 110 ILE B O 1
ATOM 3419 N N . ILE B 1 111 ? -5.859 12.477 -4.949 1 94.5 111 ILE B N 1
ATOM 3420 C CA . ILE B 1 111 ? -6.398 11.867 -3.736 1 94.5 111 ILE B CA 1
ATOM 3421 C C . ILE B 1 111 ? -5.809 12.562 -2.508 1 94.5 111 ILE B C 1
ATOM 3423 O O . ILE B 1 111 ? -4.602 12.812 -2.449 1 94.5 111 ILE B O 1
ATOM 3427 N N . ALA B 1 112 ? -6.695 12.906 -1.58 1 93.88 112 ALA B N 1
ATOM 3428 C CA . ALA B 1 112 ? -6.242 13.602 -0.378 1 93.88 112 ALA B CA 1
ATOM 3429 C C . ALA B 1 112 ? -6.777 12.93 0.881 1 93.88 112 ALA B C 1
ATOM 3431 O O . ALA B 1 112 ? -7.828 12.281 0.85 1 93.88 112 ALA B O 1
ATOM 3432 N N . ASN B 1 113 ? -5.961 12.969 1.881 1 92.88 113 ASN B N 1
ATOM 3433 C CA . ASN B 1 113 ? -6.441 12.617 3.213 1 92.88 113 ASN B CA 1
ATOM 3434 C C . ASN B 1 113 ? -6.953 13.852 3.963 1 92.88 113 ASN B C 1
ATOM 3436 O O . ASN B 1 113 ? -6.238 14.844 4.094 1 92.88 113 ASN B O 1
ATOM 3440 N N . MET B 1 114 ? -8.148 13.805 4.395 1 91.81 114 MET B N 1
ATOM 3441 C CA . MET B 1 114 ? -8.773 14.938 5.07 1 91.81 114 MET B CA 1
ATOM 3442 C C . MET B 1 114 ? -9.125 14.586 6.512 1 91.81 114 MET B C 1
ATOM 3444 O O . MET B 1 114 ? -9.758 13.555 6.77 1 91.81 114 MET B O 1
ATOM 3448 N N . CYS B 1 115 ? -8.641 15.414 7.391 1 91.62 115 CYS B N 1
ATOM 3449 C CA . CYS B 1 115 ? -9.016 15.328 8.797 1 91.62 115 CYS B CA 1
ATOM 3450 C C . CYS B 1 115 ? -9.867 16.516 9.211 1 91.62 115 CYS B C 1
ATOM 3452 O O . CYS B 1 115 ? -9.523 17.672 8.906 1 91.62 115 CYS B O 1
ATOM 3454 N N . ILE B 1 116 ? -10.93 16.172 9.891 1 91.06 116 ILE B N 1
ATOM 3455 C CA . ILE B 1 116 ? -11.82 17.234 10.336 1 91.06 116 ILE B CA 1
ATOM 3456 C C . ILE B 1 116 ? -11.867 17.266 11.859 1 91.06 116 ILE B C 1
ATOM 3458 O O . ILE B 1 116 ? -11.992 16.234 12.508 1 91.06 116 ILE B O 1
ATOM 3462 N N . SER B 1 117 ? -11.688 18.453 12.398 1 91.44 117 SER B N 1
ATOM 3463 C CA . SER B 1 117 ? -11.828 18.656 13.836 1 91.44 117 SER B CA 1
ATOM 3464 C C . SER B 1 117 ? -12.664 19.891 14.141 1 91.44 117 SER B C 1
ATOM 3466 O O . SER B 1 117 ? -12.703 20.844 13.344 1 91.44 117 SER B O 1
ATOM 3468 N N . GLU B 1 118 ? -13.297 19.844 15.242 1 91.75 118 GLU B N 1
ATOM 3469 C CA . GLU B 1 118 ? -14.055 21.016 15.68 1 91.75 118 GLU B CA 1
ATOM 3470 C C . GLU B 1 118 ? -13.133 22.062 16.312 1 91.75 118 GLU B C 1
ATOM 3472 O O . GLU B 1 118 ? -12.172 21.719 17 1 91.75 118 GLU B O 1
ATOM 3477 N N . ILE B 1 119 ? -13.492 23.312 16.031 1 93.56 119 ILE B N 1
ATOM 3478 C CA . ILE B 1 119 ? -12.688 24.391 16.594 1 93.56 119 ILE B CA 1
ATOM 3479 C C . ILE B 1 119 ? -13.594 25.516 17.078 1 93.56 119 ILE B C 1
ATOM 3481 O O . ILE B 1 119 ? -14.703 25.703 16.547 1 93.56 119 ILE B O 1
ATOM 3485 N N . ASN B 1 120 ? -13.148 26.125 18.125 1 92.38 120 ASN B N 1
ATOM 3486 C CA . ASN B 1 120 ? -13.812 27.344 18.562 1 92.38 120 ASN B CA 1
ATOM 3487 C C . ASN B 1 120 ? -13.258 28.578 17.844 1 92.38 120 ASN B C 1
ATOM 3489 O O . ASN B 1 120 ? -12.086 28.906 17.984 1 92.38 120 ASN B O 1
ATOM 3493 N N . TRP B 1 121 ? -14.133 29.156 17 1 93.5 121 TRP B N 1
ATOM 3494 C CA . TRP B 1 121 ? -13.75 30.312 16.203 1 93.5 121 TRP B CA 1
ATOM 3495 C C . TRP B 1 121 ? -14.547 31.547 16.641 1 93.5 121 TRP B C 1
ATOM 3497 O O . TRP B 1 121 ? -15.719 31.688 16.281 1 93.5 121 TRP B O 1
ATOM 3507 N N . GLU B 1 122 ? -13.93 32.438 17.391 1 91.56 122 GLU B N 1
ATOM 3508 C CA . GLU B 1 122 ? -14.562 33.656 17.859 1 91.56 122 GLU B CA 1
ATOM 3509 C C . GLU B 1 122 ? -15.875 33.375 18.578 1 91.56 122 GLU B C 1
ATOM 3511 O O . GLU B 1 122 ? -16.906 33.938 18.266 1 91.56 122 GLU B O 1
ATOM 3516 N N . SER B 1 123 ? -15.781 32.406 19.438 1 89.69 123 SER B N 1
ATOM 3517 C CA . SER B 1 123 ? -16.859 32 20.344 1 89.69 123 SER B CA 1
ATOM 3518 C C . SER B 1 123 ? -17.984 31.297 19.578 1 89.69 123 SER B C 1
ATOM 3520 O O . SER B 1 123 ? -19.109 31.203 20.078 1 89.69 123 SER B O 1
ATOM 3522 N N . LYS B 1 124 ? -17.75 30.906 18.391 1 93.25 124 LYS B N 1
ATOM 3523 C CA . LYS B 1 124 ? -18.672 30.109 17.594 1 93.25 124 LYS B CA 1
ATOM 3524 C C . LYS B 1 124 ? -18.031 28.797 17.156 1 93.25 124 LYS B C 1
ATOM 3526 O O . LYS B 1 124 ? -16.812 28.688 17.078 1 93.25 124 LYS B O 1
ATOM 3531 N N . GLN B 1 125 ? -18.906 27.922 16.844 1 91.38 125 GLN B N 1
ATOM 3532 C CA . GLN B 1 125 ? -18.422 26.625 16.391 1 91.38 125 GLN B CA 1
ATOM 3533 C C . GLN B 1 125 ? -18.031 26.656 14.922 1 91.38 125 GLN B C 1
ATOM 3535 O O . GLN B 1 125 ? -18.719 27.266 14.109 1 91.38 125 GLN B O 1
ATOM 3540 N N . ALA B 1 126 ? -16.891 26.125 14.625 1 93.69 126 ALA B N 1
ATOM 3541 C CA . ALA B 1 126 ? -16.406 25.969 13.258 1 93.69 126 ALA B CA 1
ATOM 3542 C C . ALA B 1 126 ? -15.648 24.656 13.086 1 93.69 126 ALA B C 1
ATOM 3544 O O . ALA B 1 126 ? -15.602 23.828 14.008 1 93.69 126 ALA B O 1
ATOM 3545 N N . TYR B 1 127 ? -15.219 24.391 11.836 1 92.06 127 TYR B N 1
ATOM 3546 C CA . TYR B 1 127 ? -14.492 23.156 11.547 1 92.06 127 TYR B CA 1
ATOM 3547 C C . TYR B 1 127 ? -13.141 23.469 10.914 1 92.06 127 TYR B C 1
ATOM 3549 O O . TYR B 1 127 ? -13.031 24.344 10.055 1 92.06 127 TYR B O 1
ATOM 3557 N N . LEU B 1 128 ? -12.172 22.781 11.469 1 94.88 128 LEU B N 1
ATOM 3558 C CA . LEU B 1 128 ? -10.859 22.797 10.844 1 94.88 128 LEU B CA 1
ATOM 3559 C C . LEU B 1 128 ? -10.672 21.594 9.914 1 94.88 128 LEU B C 1
ATOM 3561 O O . LEU B 1 128 ? -10.82 20.453 10.344 1 94.88 128 LEU B O 1
ATOM 3565 N N . LEU B 1 129 ? -10.492 21.859 8.664 1 93.44 129 LEU B N 1
ATOM 3566 C CA . LEU B 1 129 ? -10.141 20.828 7.688 1 93.44 129 LEU B CA 1
ATOM 3567 C C . LEU B 1 129 ? -8.641 20.828 7.414 1 93.44 129 LEU B C 1
ATOM 3569 O O . LEU B 1 129 ? -8.062 21.875 7.086 1 93.44 129 LEU B O 1
ATOM 3573 N N . SER B 1 130 ? -8.031 19.734 7.68 1 94.31 130 SER B N 1
ATOM 3574 C CA . SER B 1 130 ? -6.645 19.5 7.281 1 94.31 130 SER B CA 1
ATOM 3575 C C . SER B 1 130 ? -6.566 18.516 6.117 1 94.31 130 SER B C 1
ATOM 3577 O O . SER B 1 130 ? -7.016 17.375 6.234 1 94.31 130 SER B O 1
ATOM 3579 N N . ILE B 1 131 ? -6.031 18.984 5.023 1 94 131 ILE B N 1
ATOM 3580 C CA . ILE B 1 131 ? -6.062 18.188 3.807 1 94 131 ILE B CA 1
ATOM 3581 C C . ILE B 1 131 ? -4.641 17.969 3.293 1 94 131 ILE B C 1
ATOM 3583 O O . ILE B 1 131 ? -3.898 18.938 3.082 1 94 131 ILE B O 1
ATOM 3587 N N . ARG B 1 132 ? -4.285 16.75 3.08 1 92.62 132 ARG B N 1
ATOM 3588 C CA . ARG B 1 132 ? -2.957 16.391 2.596 1 92.62 132 ARG B CA 1
ATOM 3589 C C . ARG B 1 132 ? -3.043 15.602 1.29 1 92.62 132 ARG B C 1
ATOM 3591 O O . ARG B 1 132 ? -3.814 14.648 1.184 1 92.62 132 ARG B O 1
ATOM 3598 N N . ASP B 1 133 ? -2.209 16.047 0.331 1 92.5 133 ASP B N 1
ATOM 3599 C CA . ASP B 1 133 ? -2.127 15.312 -0.928 1 92.5 133 ASP B CA 1
ATOM 3600 C C . ASP B 1 133 ? -1.389 13.984 -0.745 1 92.5 133 ASP B C 1
ATOM 3602 O O . ASP B 1 133 ? -0.187 13.977 -0.47 1 92.5 133 ASP B O 1
ATOM 3606 N N . VAL B 1 134 ? -2.16 12.938 -0.907 1 92.56 134 VAL B N 1
ATOM 3607 C CA . VAL B 1 134 ? -1.556 11.617 -0.721 1 92.56 134 VAL B CA 1
ATOM 3608 C C . VAL B 1 134 ? -1.667 10.812 -2.012 1 92.56 134 VAL B C 1
ATOM 3610 O O . VAL B 1 134 ? -1.759 9.586 -1.976 1 92.56 134 VAL B O 1
ATOM 3613 N N . THR B 1 135 ? -1.683 11.43 -3.064 1 93.94 135 THR B N 1
ATOM 3614 C CA . THR B 1 135 ? -1.894 10.797 -4.363 1 93.94 135 THR B CA 1
ATOM 3615 C C . THR B 1 135 ? -0.843 9.719 -4.617 1 93.94 135 THR B C 1
ATOM 3617 O O . THR B 1 135 ? -1.183 8.578 -4.945 1 93.94 135 THR B O 1
ATOM 3620 N N . ASP B 1 136 ? 0.394 10 -4.469 1 91.69 136 ASP B N 1
ATOM 3621 C CA . ASP B 1 136 ? 1.479 9.078 -4.777 1 91.69 136 ASP B CA 1
ATOM 3622 C C . ASP B 1 136 ? 1.452 7.867 -3.85 1 91.69 136 ASP B C 1
ATOM 3624 O O . ASP B 1 136 ? 1.653 6.734 -4.289 1 91.69 136 ASP B O 1
ATOM 3628 N N . GLU B 1 137 ? 1.196 8.164 -2.621 1 90.19 137 GLU B N 1
ATOM 3629 C CA . GLU B 1 137 ? 1.13 7.09 -1.636 1 90.19 137 GLU B CA 1
ATOM 3630 C C . GLU B 1 137 ? -0.009 6.121 -1.95 1 90.19 137 GLU B C 1
ATOM 3632 O O . GLU B 1 137 ? 0.163 4.906 -1.867 1 90.19 137 GLU B O 1
ATOM 3637 N N . VAL B 1 138 ? -1.127 6.707 -2.262 1 92.5 138 VAL B N 1
ATOM 3638 C CA . VAL B 1 138 ? -2.301 5.891 -2.557 1 92.5 138 VAL B CA 1
ATOM 3639 C C . VAL B 1 138 ? -2.076 5.109 -3.848 1 92.5 138 VAL B C 1
ATOM 3641 O O . VAL B 1 138 ? -2.414 3.924 -3.934 1 92.5 138 VAL B O 1
ATOM 3644 N N . ARG B 1 139 ? -1.521 5.688 -4.812 1 92.38 139 ARG B N 1
ATOM 3645 C CA . ARG B 1 139 ? -1.236 5.008 -6.074 1 92.38 139 ARG B CA 1
ATOM 3646 C C . ARG B 1 139 ? -0.291 3.83 -5.859 1 92.38 139 ARG B C 1
ATOM 3648 O O . ARG B 1 139 ? -0.488 2.758 -6.434 1 92.38 139 ARG B O 1
ATOM 3655 N N . LEU B 1 140 ? 0.707 4.035 -5.09 1 92.75 140 LEU B N 1
ATOM 3656 C CA . LEU B 1 140 ? 1.655 2.969 -4.781 1 92.75 140 LEU B CA 1
ATOM 3657 C C . LEU B 1 140 ? 0.969 1.828 -4.035 1 92.75 140 LEU B C 1
ATOM 3659 O O . LEU B 1 140 ? 1.163 0.657 -4.371 1 92.75 140 LEU B O 1
ATOM 3663 N N . ARG B 1 141 ? 0.208 2.213 -3.027 1 92 141 ARG B N 1
ATOM 3664 C CA . ARG B 1 141 ? -0.544 1.22 -2.27 1 92 141 ARG B CA 1
ATOM 3665 C C . ARG B 1 141 ? -1.471 0.421 -3.18 1 92 141 ARG B C 1
ATOM 3667 O O . ARG B 1 141 ? -1.526 -0.808 -3.094 1 92 141 ARG B O 1
ATOM 3674 N N . GLU B 1 142 ? -2.16 1.089 -4.055 1 92.38 142 GLU B N 1
ATOM 3675 C CA . GLU B 1 142 ? -3.09 0.436 -4.973 1 92.38 142 GLU B CA 1
ATOM 3676 C C . GLU B 1 142 ? -2.352 -0.465 -5.961 1 92.38 142 GLU B C 1
ATOM 3678 O O . GLU B 1 142 ? -2.855 -1.524 -6.336 1 92.38 142 GLU B O 1
ATOM 3683 N N . ARG B 1 143 ? -1.257 -0.037 -6.371 1 92.44 143 ARG B N 1
ATOM 3684 C CA . ARG B 1 143 ? -0.439 -0.86 -7.254 1 92.44 143 ARG B CA 1
ATOM 3685 C C . ARG B 1 143 ? -0.061 -2.176 -6.586 1 92.44 143 ARG B C 1
ATOM 3687 O O . ARG B 1 143 ? -0.191 -3.246 -7.184 1 92.44 143 ARG B O 1
ATOM 3694 N N . PHE B 1 144 ? 0.358 -2.133 -5.355 1 92.62 144 PHE B N 1
ATOM 3695 C CA . PHE B 1 144 ? 0.716 -3.336 -4.617 1 92.62 144 PHE B CA 1
ATOM 3696 C C . PHE B 1 144 ? -0.504 -4.223 -4.398 1 92.62 144 PHE B C 1
ATOM 3698 O O . PHE B 1 144 ? -0.411 -5.449 -4.484 1 92.62 144 PHE B O 1
ATOM 3705 N N . LYS B 1 145 ? -1.545 -3.605 -4.137 1 92.12 145 LYS B N 1
ATOM 3706 C CA . LYS B 1 145 ? -2.785 -4.348 -3.943 1 92.12 145 LYS B CA 1
ATOM 3707 C C . LYS B 1 145 ? -3.162 -5.125 -5.203 1 92.12 145 LYS B C 1
ATOM 3709 O O . LYS B 1 145 ? -3.418 -6.328 -5.145 1 92.12 145 LYS B O 1
ATOM 3714 N N . ILE B 1 146 ? -3.102 -4.477 -6.301 1 91.88 146 ILE B N 1
ATOM 3715 C CA . ILE B 1 146 ? -3.438 -5.113 -7.566 1 91.88 146 ILE B CA 1
ATOM 3716 C C . ILE B 1 146 ? -2.469 -6.262 -7.84 1 91.88 146 ILE B C 1
ATOM 3718 O O . ILE B 1 146 ? -2.887 -7.363 -8.211 1 91.88 146 ILE B O 1
ATOM 3722 N N . GLN B 1 147 ? -1.266 -5.973 -7.566 1 92.94 147 GLN B N 1
ATOM 3723 C CA . GLN B 1 147 ? -0.24 -6.984 -7.797 1 92.94 147 GLN B CA 1
ATOM 3724 C C . GLN B 1 147 ? -0.419 -8.172 -6.855 1 92.94 147 GLN B C 1
ATOM 3726 O O . GLN B 1 147 ? -0.061 -9.305 -7.195 1 92.94 147 GLN B O 1
ATOM 3731 N N . SER B 1 148 ? -0.93 -7.902 -5.738 1 93.5 148 SER B N 1
ATOM 3732 C CA . SER B 1 148 ? -1.139 -8.961 -4.754 1 93.5 148 SER B CA 1
ATOM 3733 C C . SER B 1 148 ? -2.275 -9.891 -5.172 1 93.5 148 SER B C 1
ATOM 3735 O O . SER B 1 148 ? -2.344 -11.039 -4.73 1 93.5 148 SER B O 1
ATOM 3737 N N . LEU B 1 149 ? -3.074 -9.43 -6.062 1 94.81 149 LEU B N 1
ATOM 3738 C CA . LEU B 1 149 ? -4.289 -10.18 -6.383 1 94.81 149 LEU B CA 1
ATOM 3739 C C . LEU B 1 149 ? -4.23 -10.727 -7.805 1 94.81 149 LEU B C 1
ATOM 3741 O O . LEU B 1 149 ? -5.109 -11.484 -8.219 1 94.81 149 LEU B O 1
ATOM 3745 N N . THR B 1 150 ? -3.211 -10.375 -8.539 1 94.56 150 THR B N 1
ATOM 3746 C CA . THR B 1 150 ? -3.186 -10.75 -9.953 1 94.56 150 THR B CA 1
ATOM 3747 C C . THR B 1 150 ? -1.93 -11.555 -10.273 1 94.56 150 THR B C 1
ATOM 3749 O O . THR B 1 150 ? -0.914 -11.43 -9.586 1 94.56 150 THR B O 1
ATOM 3752 N N . ASP B 1 151 ? -2.113 -12.375 -11.266 1 92.5 151 ASP B N 1
ATOM 3753 C CA . ASP B 1 151 ? -1.022 -13.195 -11.781 1 92.5 151 ASP B CA 1
ATOM 3754 C C . ASP B 1 151 ? -0.144 -12.391 -12.742 1 92.5 151 ASP B C 1
ATOM 3756 O O . ASP B 1 151 ? -0.648 -11.758 -13.664 1 92.5 151 ASP B O 1
ATOM 3760 N N . GLU B 1 152 ? 1.186 -12.438 -12.453 1 89.88 152 GLU B N 1
ATOM 3761 C CA . GLU B 1 152 ? 2.146 -11.617 -13.18 1 89.88 152 GLU B CA 1
ATOM 3762 C C . GLU B 1 152 ? 2.148 -11.969 -14.672 1 89.88 152 GLU B C 1
ATOM 3764 O O . GLU B 1 152 ? 2.279 -11.086 -15.516 1 89.88 152 GLU B O 1
ATOM 3769 N N . LEU B 1 153 ? 1.946 -13.195 -15.016 1 90.94 153 LEU B N 1
ATOM 3770 C CA . LEU B 1 153 ? 2.086 -13.68 -16.391 1 90.94 153 LEU B CA 1
ATOM 3771 C C . LEU B 1 153 ? 0.844 -13.352 -17.203 1 90.94 153 LEU B C 1
ATOM 3773 O O . LEU B 1 153 ? 0.953 -12.898 -18.344 1 90.94 153 LEU B O 1
ATOM 3777 N N . THR B 1 154 ? -0.339 -13.477 -16.656 1 95.38 154 THR B N 1
ATOM 3778 C CA . THR B 1 154 ? -1.578 -13.422 -17.422 1 95.38 154 THR B CA 1
ATOM 3779 C C . THR B 1 154 ? -2.365 -12.156 -17.094 1 95.38 154 THR B C 1
ATOM 3781 O O . THR B 1 154 ? -3.295 -11.789 -17.812 1 95.38 154 THR B O 1
ATOM 3784 N N . GLN B 1 155 ? -2.135 -11.562 -15.969 1 93.81 155 GLN B N 1
ATOM 3785 C CA . GLN B 1 155 ? -2.826 -10.391 -15.445 1 93.81 155 GLN B CA 1
ATOM 3786 C C . GLN B 1 155 ? -4.238 -10.742 -14.984 1 93.81 155 GLN B C 1
ATOM 3788 O O . GLN B 1 155 ? -5.02 -9.852 -14.641 1 93.81 155 GLN B O 1
ATOM 3793 N N . LEU B 1 156 ? -4.531 -12.039 -15.047 1 96.25 156 LEU B N 1
ATOM 3794 C CA . LEU B 1 156 ? -5.742 -12.516 -14.391 1 96.25 156 LEU B CA 1
ATOM 3795 C C . LEU B 1 156 ? -5.578 -12.516 -12.875 1 96.25 156 LEU B C 1
ATOM 3797 O O . LEU B 1 156 ? -4.473 -12.305 -12.367 1 96.25 156 LEU B O 1
ATOM 3801 N N . TYR B 1 157 ? -6.742 -12.664 -12.227 1 95.81 157 TYR B N 1
ATOM 3802 C CA . TYR B 1 157 ? -6.59 -12.852 -10.789 1 95.81 157 TYR B CA 1
ATOM 3803 C C . TYR B 1 157 ? -5.734 -14.078 -10.484 1 95.81 157 TYR B C 1
ATOM 3805 O O . TYR B 1 157 ? -5.734 -15.047 -11.25 1 95.81 157 TYR B O 1
ATOM 3813 N N . ASN B 1 158 ? -4.992 -13.977 -9.445 1 94 158 ASN B N 1
ATOM 3814 C CA . ASN B 1 158 ? -4.277 -15.141 -8.945 1 94 158 ASN B CA 1
ATOM 3815 C C . ASN B 1 158 ? -5.098 -15.891 -7.902 1 94 158 ASN B C 1
ATOM 3817 O O . ASN B 1 158 ? -6.277 -15.602 -7.703 1 94 158 ASN B O 1
ATOM 3821 N N . ARG B 1 159 ? -4.473 -16.859 -7.32 1 91.5 159 ARG B N 1
ATOM 3822 C CA . ARG B 1 159 ? -5.184 -17.688 -6.348 1 91.5 159 ARG B CA 1
ATOM 3823 C C . ARG B 1 159 ? -5.711 -16.844 -5.195 1 91.5 159 ARG B C 1
ATOM 3825 O O . ARG B 1 159 ? -6.863 -16.984 -4.781 1 91.5 159 ARG B O 1
ATOM 3832 N N . ARG B 1 160 ? -4.887 -15.969 -4.723 1 92.62 160 ARG B N 1
ATOM 3833 C CA . ARG B 1 160 ? -5.285 -15.07 -3.643 1 92.62 160 ARG B CA 1
ATOM 3834 C C . ARG B 1 160 ? -6.48 -14.219 -4.055 1 92.62 160 ARG B C 1
ATOM 3836 O O . ARG B 1 160 ? -7.434 -14.062 -3.289 1 92.62 160 ARG B O 1
ATOM 3843 N N . GLY B 1 161 ? -6.301 -13.672 -5.242 1 94.19 161 GLY B N 1
ATOM 3844 C CA . GLY B 1 161 ? -7.391 -12.852 -5.762 1 94.19 161 GLY B CA 1
ATOM 3845 C C . GLY B 1 161 ? -8.695 -13.617 -5.895 1 94.19 161 GLY B C 1
ATOM 3846 O O . GLY B 1 161 ? -9.758 -13.109 -5.527 1 94.19 161 GLY B O 1
ATOM 3847 N N . PHE B 1 162 ? -8.648 -14.781 -6.363 1 94.69 162 PHE B N 1
ATOM 3848 C CA . PHE B 1 162 ? -9.836 -15.617 -6.516 1 94.69 162 PHE B CA 1
ATOM 3849 C C . PHE B 1 162 ? -10.516 -15.844 -5.172 1 94.69 162 PHE B C 1
ATOM 3851 O O . PHE B 1 162 ? -11.711 -15.602 -5.027 1 94.69 162 PHE B O 1
ATOM 3858 N N . LEU B 1 163 ? -9.734 -16.25 -4.219 1 89.69 163 LEU B N 1
ATOM 3859 C CA . LEU B 1 163 ? -10.266 -16.625 -2.91 1 89.69 163 LEU B CA 1
ATOM 3860 C C . LEU B 1 163 ? -10.812 -15.398 -2.186 1 89.69 163 LEU B C 1
ATOM 3862 O O . LEU B 1 163 ? -11.812 -15.492 -1.462 1 89.69 163 LEU B O 1
ATOM 3866 N N . SER B 1 164 ? -10.211 -14.281 -2.395 1 90.69 164 SER B N 1
ATOM 3867 C CA . SER B 1 164 ? -10.625 -13.055 -1.729 1 90.69 164 SER B CA 1
ATOM 3868 C C . SER B 1 164 ? -11.977 -12.57 -2.26 1 90.69 164 SER B C 1
ATOM 3870 O O . SER B 1 164 ? -12.75 -11.953 -1.527 1 90.69 164 SER B O 1
ATOM 3872 N N . LEU B 1 165 ? -12.242 -12.852 -3.469 1 92.44 165 LEU B N 1
ATOM 3873 C CA . LEU B 1 165 ? -13.422 -12.273 -4.113 1 92.44 165 LEU B CA 1
ATOM 3874 C C . LEU B 1 165 ? -14.57 -13.281 -4.152 1 92.44 165 LEU B C 1
ATOM 3876 O O . LEU B 1 165 ? -15.742 -12.891 -4.133 1 92.44 165 LEU B O 1
ATOM 3880 N N . VAL B 1 166 ? -14.211 -14.492 -4.184 1 91.19 166 VAL B N 1
ATOM 3881 C CA . VAL B 1 166 ? -15.18 -15.531 -4.488 1 91.19 166 VAL B CA 1
ATOM 3882 C C . VAL B 1 166 ? -16.234 -15.602 -3.381 1 91.19 166 VAL B C 1
ATOM 3884 O O . VAL B 1 166 ? -17.422 -15.758 -3.654 1 91.19 166 VAL B O 1
ATOM 3887 N N . GLU B 1 167 ? -15.797 -15.516 -2.143 1 85.94 167 GLU B N 1
ATOM 3888 C CA . GLU B 1 167 ? -16.734 -15.617 -1.022 1 85.94 167 GLU B CA 1
ATOM 3889 C C . GLU B 1 167 ? -17.766 -14.492 -1.06 1 85.94 167 GLU B C 1
ATOM 3891 O O . GLU B 1 167 ? -18.953 -14.727 -0.887 1 85.94 167 GLU B O 1
ATOM 3896 N N . ASN B 1 168 ? -17.281 -13.297 -1.241 1 88.56 168 ASN B N 1
ATOM 3897 C CA . ASN B 1 168 ? -18.172 -12.141 -1.317 1 88.56 168 ASN B CA 1
ATOM 3898 C C . ASN B 1 168 ? -19.141 -12.25 -2.486 1 88.56 168 ASN B C 1
ATOM 3900 O O . ASN B 1 168 ? -20.312 -11.922 -2.354 1 88.56 168 ASN B O 1
ATOM 3904 N N . LYS B 1 169 ? -18.641 -12.672 -3.631 1 89.5 169 LYS B N 1
ATOM 3905 C CA . LYS B 1 169 ? -19.484 -12.797 -4.82 1 89.5 169 LYS B CA 1
ATOM 3906 C C . LYS B 1 169 ? -20.562 -13.852 -4.625 1 89.5 169 LYS B C 1
ATOM 3908 O O . LYS B 1 169 ? -21.688 -13.68 -5.082 1 89.5 169 LYS B O 1
ATOM 3913 N N . ILE B 1 170 ? -20.234 -14.875 -3.957 1 87.06 170 ILE B N 1
ATOM 3914 C CA . ILE B 1 170 ? -21.188 -15.938 -3.684 1 87.06 170 ILE B CA 1
ATOM 3915 C C . ILE B 1 170 ? -22.281 -15.414 -2.744 1 87.06 170 ILE B C 1
ATOM 3917 O O . ILE B 1 170 ? -23.469 -15.695 -2.934 1 87.06 170 ILE B O 1
ATOM 3921 N N . GLU B 1 171 ? -21.859 -14.664 -1.775 1 86.81 171 GLU B N 1
ATOM 3922 C CA . GLU B 1 171 ? -22.828 -14.07 -0.85 1 86.81 171 GLU B CA 1
ATOM 3923 C C . GLU B 1 171 ? -23.766 -13.125 -1.574 1 86.81 171 GLU B C 1
ATOM 3925 O O . GLU B 1 171 ? -24.969 -13.109 -1.294 1 86.81 171 GLU B O 1
ATOM 3930 N N . ILE B 1 172 ? -23.25 -12.367 -2.457 1 87.12 172 ILE B N 1
ATOM 3931 C CA . ILE B 1 172 ? -24.047 -11.453 -3.254 1 87.12 172 ILE B CA 1
ATOM 3932 C C . ILE B 1 172 ? -25.062 -12.234 -4.09 1 87.12 172 ILE B C 1
ATOM 3934 O O . ILE B 1 172 ? -26.219 -11.852 -4.199 1 87.12 172 ILE B O 1
ATOM 3938 N N . ALA B 1 173 ? -24.609 -13.312 -4.664 1 87.12 173 ALA B N 1
ATOM 3939 C CA . ALA B 1 173 ? -25.484 -14.156 -5.477 1 87.12 173 ALA B CA 1
ATOM 3940 C C . ALA B 1 173 ? -26.609 -14.766 -4.633 1 87.12 173 ALA B C 1
ATOM 3942 O O . ALA B 1 173 ? -27.75 -14.852 -5.082 1 87.12 173 ALA B O 1
ATOM 3943 N N . LYS B 1 174 ? -26.297 -15.141 -3.443 1 85.81 174 LYS B N 1
ATOM 3944 C CA . LYS B 1 174 ? -27.297 -15.688 -2.525 1 85.81 174 LYS B CA 1
ATOM 3945 C C . LYS B 1 174 ? -28.375 -14.656 -2.207 1 85.81 174 LYS B C 1
ATOM 3947 O O . LYS B 1 174 ? -29.562 -14.961 -2.254 1 85.81 174 LYS B O 1
ATOM 3952 N N . CYS B 1 175 ? -27.891 -13.492 -1.948 1 87.44 175 CYS B N 1
ATOM 3953 C CA . CYS B 1 175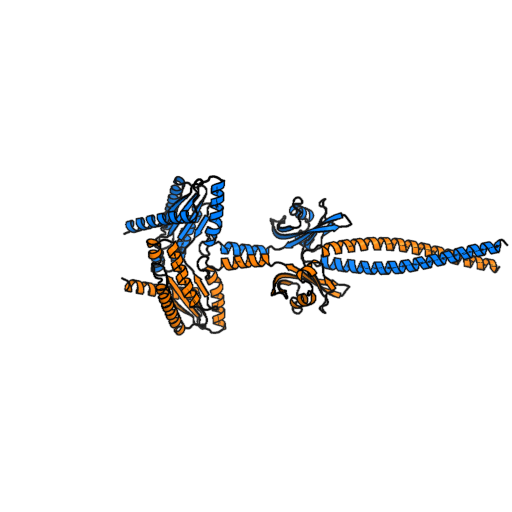 ? -28.797 -12.414 -1.569 1 87.44 175 CYS B CA 1
ATOM 3954 C C . CYS B 1 175 ? -29.688 -12.016 -2.74 1 87.44 175 CYS B C 1
ATOM 3956 O O . CYS B 1 175 ? -30.859 -11.672 -2.551 1 87.44 175 CYS B O 1
ATOM 3958 N N . SER B 1 176 ? -29.172 -12.094 -3.922 1 88.69 176 SER B N 1
ATOM 3959 C CA . SER B 1 176 ? -29.906 -11.672 -5.105 1 88.69 176 SER B CA 1
ATOM 3960 C C . SER B 1 176 ? -30.641 -12.852 -5.746 1 88.69 176 SER B C 1
ATOM 3962 O O . SER B 1 176 ? -31.266 -12.703 -6.801 1 88.69 176 SER B O 1
ATOM 3964 N N . LYS B 1 177 ? -30.531 -14.07 -5.203 1 86.81 177 LYS B N 1
ATOM 3965 C CA . LYS B 1 177 ? -31.156 -15.297 -5.688 1 86.81 177 LYS B CA 1
ATOM 3966 C C . LYS B 1 177 ? -30.75 -15.586 -7.133 1 86.81 177 LYS B C 1
ATOM 3968 O O . LYS B 1 177 ? -31.609 -15.867 -7.973 1 86.81 177 LYS B O 1
ATOM 3973 N N . LYS B 1 178 ? -29.531 -15.281 -7.367 1 87.69 178 LYS B N 1
ATOM 3974 C CA . LYS B 1 178 ? -28.984 -15.547 -8.695 1 87.69 178 LYS B CA 1
ATOM 3975 C C . LYS B 1 178 ? -28.109 -16.797 -8.688 1 87.69 178 LYS B C 1
ATOM 3977 O O . LYS B 1 178 ? -27.578 -17.188 -7.641 1 87.69 178 LYS B O 1
ATOM 3982 N N . SER B 1 179 ? -28.062 -17.453 -9.844 1 88.88 179 SER B N 1
ATOM 3983 C CA . SER B 1 179 ? -27.234 -18.656 -9.969 1 88.88 179 SER B CA 1
ATOM 3984 C C . SER B 1 179 ? -25.797 -18.297 -10.32 1 88.88 179 SER B C 1
ATOM 3986 O O . SER B 1 179 ? -25.531 -17.266 -10.953 1 88.88 179 SER B O 1
ATOM 3988 N N . VAL B 1 180 ? -24.891 -19.078 -9.766 1 91.88 180 VAL B N 1
ATOM 3989 C CA . VAL B 1 180 ? -23.484 -18.938 -10.133 1 91.88 180 VAL B CA 1
ATOM 3990 C C . VAL B 1 180 ? -22.922 -20.281 -10.57 1 91.88 180 VAL B C 1
ATOM 3992 O O . VAL B 1 180 ? -23.375 -21.328 -10.109 1 91.88 180 VAL B O 1
ATOM 3995 N N . THR B 1 181 ? -22.047 -20.281 -11.492 1 93.81 181 THR B N 1
ATOM 3996 C CA . THR B 1 181 ? -21.359 -21.5 -11.93 1 93.81 181 THR B CA 1
ATOM 3997 C C . THR B 1 181 ? -19.844 -21.344 -11.812 1 93.81 181 THR B C 1
ATOM 3999 O O . THR B 1 181 ? -19.297 -20.328 -12.219 1 93.81 181 THR B O 1
ATOM 4002 N N . LEU B 1 182 ? -19.266 -22.328 -11.203 1 95 182 LEU B N 1
ATOM 4003 C CA . LEU B 1 182 ? -17.812 -22.391 -11.086 1 95 182 LEU B CA 1
ATOM 4004 C C . LEU B 1 182 ? -17.219 -23.25 -12.195 1 95 182 LEU B C 1
ATOM 4006 O O . LEU B 1 182 ? -17.688 -24.359 -12.461 1 95 182 LEU B O 1
ATOM 4010 N N . PHE B 1 183 ? -16.219 -22.656 -12.914 1 95.5 183 PHE B N 1
ATOM 4011 C CA . PHE B 1 183 ? -15.469 -23.391 -13.93 1 95.5 183 PHE B CA 1
ATOM 4012 C C . PHE B 1 183 ? -14.055 -23.688 -13.438 1 95.5 183 PHE B C 1
ATOM 4014 O O . PHE B 1 183 ? -13.359 -22.797 -12.953 1 95.5 183 PHE B O 1
ATOM 4021 N N . PHE B 1 184 ? -13.688 -24.906 -13.5 1 94.38 184 PHE B N 1
ATOM 4022 C CA . PHE B 1 184 ? -12.289 -25.297 -13.367 1 94.38 184 PHE B CA 1
ATOM 4023 C C . PHE B 1 184 ? -11.711 -25.719 -14.719 1 94.38 184 PHE B C 1
ATOM 4025 O O . PHE B 1 184 ? -12.289 -26.562 -15.406 1 94.38 184 PHE B O 1
ATOM 4032 N N . ILE B 1 185 ? -10.648 -25.094 -15.031 1 94.62 185 ILE B N 1
ATOM 4033 C CA . ILE B 1 185 ? -10.086 -25.328 -16.359 1 94.62 185 ILE B CA 1
ATOM 4034 C C . ILE B 1 185 ? -8.602 -25.672 -16.234 1 94.62 185 ILE B C 1
ATOM 4036 O O . ILE B 1 185 ? -7.883 -25.062 -15.438 1 94.62 185 ILE B O 1
ATOM 4040 N N . ASP B 1 186 ? -8.195 -26.609 -16.969 1 91.88 186 ASP B N 1
ATOM 4041 C CA . ASP B 1 186 ? -6.801 -27.031 -17.047 1 91.88 186 ASP B CA 1
ATOM 4042 C C . ASP B 1 186 ? -6.324 -27.031 -18.5 1 91.88 186 ASP B C 1
ATOM 4044 O O . ASP B 1 186 ? -7.039 -27.5 -19.391 1 91.88 186 ASP B O 1
ATOM 4048 N N . ILE B 1 187 ? -5.133 -26.547 -18.734 1 92.88 187 ILE B N 1
ATOM 4049 C CA . ILE B 1 187 ? -4.562 -26.609 -20.078 1 92.88 187 ILE B CA 1
ATOM 4050 C C . ILE B 1 187 ? -4.008 -28 -20.328 1 92.88 187 ILE B C 1
ATOM 4052 O O . ILE B 1 187 ? -3.219 -28.531 -19.531 1 92.88 187 ILE B O 1
ATOM 4056 N N . ASP B 1 188 ? -4.391 -28.547 -21.406 1 89.81 188 ASP B N 1
ATOM 4057 C CA . ASP B 1 188 ? -3.957 -29.891 -21.75 1 89.81 188 ASP B CA 1
ATOM 4058 C C . ASP B 1 188 ? -2.551 -29.891 -22.344 1 89.81 188 ASP B C 1
ATOM 4060 O O . ASP B 1 188 ? -2.215 -29.016 -23.156 1 89.81 188 ASP B O 1
ATOM 4064 N N . GLY B 1 189 ? -1.753 -30.875 -21.922 1 85.56 189 GLY B N 1
ATOM 4065 C CA . GLY B 1 189 ? -0.475 -31.141 -22.562 1 85.56 189 GLY B CA 1
ATOM 4066 C C . GLY B 1 189 ? 0.577 -30.094 -22.234 1 85.56 189 GLY B C 1
ATOM 4067 O O . GLY B 1 189 ? 1.489 -29.859 -23.031 1 85.56 189 GLY B O 1
ATOM 4068 N N . MET B 1 190 ? 0.448 -29.406 -21.172 1 85.62 190 MET B N 1
ATOM 4069 C CA . MET B 1 190 ? 1.406 -28.359 -20.828 1 85.62 190 MET B CA 1
ATOM 4070 C C . MET B 1 190 ? 2.809 -28.938 -20.672 1 85.62 190 MET B C 1
ATOM 4072 O O . MET B 1 190 ? 3.791 -28.312 -21.078 1 85.62 190 MET B O 1
ATOM 4076 N N . LYS B 1 191 ? 2.859 -29.984 -20.047 1 77.31 191 LYS B N 1
ATOM 4077 C CA . LYS B 1 191 ? 4.16 -30.609 -19.859 1 77.31 191 LYS B CA 1
ATOM 4078 C C . LYS B 1 191 ? 4.828 -30.922 -21.188 1 77.31 191 LYS B C 1
ATOM 4080 O O . LYS B 1 191 ? 6.031 -30.703 -21.359 1 77.31 191 LYS B O 1
ATOM 4085 N N . ASP B 1 192 ? 4.055 -31.422 -22.125 1 79.94 192 ASP B N 1
ATOM 4086 C CA . ASP B 1 192 ? 4.578 -31.719 -23.453 1 79.94 192 ASP B CA 1
ATOM 4087 C C . ASP B 1 192 ? 5.09 -30.438 -24.125 1 79.94 192 ASP B C 1
ATOM 4089 O O . ASP B 1 192 ? 6.133 -30.469 -24.781 1 79.94 192 ASP B O 1
ATOM 4093 N N . ILE B 1 193 ? 4.398 -29.406 -23.984 1 84.38 193 ILE B N 1
ATOM 4094 C CA . ILE B 1 193 ? 4.785 -28.125 -24.562 1 84.38 193 ILE B CA 1
ATOM 4095 C C . ILE B 1 193 ? 6.105 -27.656 -23.953 1 84.38 193 ILE B C 1
ATOM 4097 O O . ILE B 1 193 ? 7.023 -27.266 -24.688 1 84.38 193 ILE B O 1
ATOM 4101 N N . ASN B 1 194 ? 6.203 -27.781 -22.656 1 77.19 194 ASN B N 1
ATOM 4102 C CA . ASN B 1 194 ? 7.41 -27.344 -21.969 1 77.19 194 ASN B CA 1
ATOM 4103 C C . ASN B 1 194 ? 8.609 -28.219 -22.312 1 77.19 194 ASN B C 1
ATOM 4105 O O . ASN B 1 194 ? 9.703 -27.719 -22.562 1 77.19 194 ASN B O 1
ATOM 4109 N N . ASP B 1 195 ? 8.367 -29.469 -22.312 1 73.19 195 ASP B N 1
ATOM 4110 C CA . ASP B 1 195 ? 9.438 -30.453 -22.547 1 73.19 195 ASP B CA 1
ATOM 4111 C C . ASP B 1 195 ? 9.953 -30.359 -23.984 1 73.19 195 ASP B C 1
ATOM 4113 O O . ASP B 1 195 ? 11.156 -30.484 -24.219 1 73.19 195 ASP B O 1
ATOM 4117 N N . LYS B 1 196 ? 9.062 -30.156 -24.891 1 76.62 196 LYS B N 1
ATOM 4118 C CA . LYS B 1 196 ? 9.43 -30.203 -26.297 1 76.62 196 LYS B CA 1
ATOM 4119 C C . LYS B 1 196 ? 9.945 -28.859 -26.781 1 76.62 196 LYS B C 1
ATOM 4121 O O . LYS B 1 196 ? 10.828 -28.797 -27.641 1 76.62 196 LYS B O 1
ATOM 4126 N N . LEU B 1 197 ? 9.531 -27.766 -26.391 1 75.19 197 LEU B N 1
ATOM 4127 C CA . LEU B 1 197 ? 9.836 -26.453 -26.953 1 75.19 197 LEU B CA 1
ATOM 4128 C C . LEU B 1 197 ? 10.57 -25.578 -25.953 1 75.19 197 LEU B C 1
ATOM 4130 O O . LEU B 1 197 ? 11.383 -24.734 -26.328 1 75.19 197 LEU B O 1
ATOM 4134 N N . SER B 1 198 ? 10.32 -25.625 -24.719 1 74.12 198 SER B N 1
ATOM 4135 C CA . SER B 1 198 ? 10.922 -24.875 -23.625 1 74.12 198 SER B CA 1
ATOM 4136 C C . SER B 1 198 ? 9.852 -24.203 -22.75 1 74.12 198 SER B C 1
ATOM 4138 O O . SER B 1 198 ? 8.688 -24.141 -23.141 1 74.12 198 SER B O 1
ATOM 4140 N N . HIS B 1 199 ? 10.305 -23.547 -21.688 1 74.56 199 HIS B N 1
ATOM 4141 C CA . HIS B 1 199 ? 9.391 -22.938 -20.719 1 74.56 199 HIS B CA 1
ATOM 4142 C C . HIS B 1 199 ? 8.797 -21.641 -21.266 1 74.56 199 HIS B C 1
ATOM 4144 O O . HIS B 1 199 ? 7.676 -21.281 -20.906 1 74.56 199 HIS B O 1
ATOM 4150 N N . ASN B 1 200 ? 9.5 -21.062 -22.094 1 78.75 200 ASN B N 1
ATOM 4151 C CA . ASN B 1 200 ? 8.969 -19.844 -22.703 1 78.75 200 ASN B CA 1
ATOM 4152 C C . ASN B 1 200 ? 7.715 -20.125 -23.531 1 78.75 200 ASN B C 1
ATOM 4154 O O . ASN B 1 200 ? 6.773 -19.344 -23.531 1 78.75 200 ASN B O 1
ATOM 4158 N N . TYR B 1 201 ? 7.723 -21.203 -24.172 1 83.44 201 TYR B N 1
ATOM 4159 C CA . TYR B 1 201 ? 6.559 -21.578 -24.969 1 83.44 201 TYR B CA 1
ATOM 4160 C C . TYR B 1 201 ? 5.387 -21.969 -24.078 1 83.44 201 TYR B C 1
ATOM 4162 O O . TYR B 1 201 ? 4.227 -21.75 -24.438 1 83.44 201 TYR B O 1
ATOM 4170 N N . GLY B 1 202 ? 5.719 -22.516 -22.922 1 87.44 202 GLY B N 1
ATOM 4171 C CA . GLY B 1 202 ? 4.688 -22.734 -21.922 1 87.44 202 GLY B CA 1
ATOM 4172 C C . GLY B 1 202 ? 3.996 -21.453 -21.469 1 87.44 202 GLY B C 1
ATOM 4173 O O . GLY B 1 202 ? 2.771 -21.422 -21.344 1 87.44 202 GLY B O 1
ATOM 4174 N N . ASP B 1 203 ? 4.758 -20.484 -21.375 1 89.5 203 ASP B N 1
ATOM 4175 C CA . ASP B 1 203 ? 4.211 -19.188 -21.016 1 89.5 203 ASP B CA 1
ATOM 4176 C C . ASP B 1 203 ? 3.264 -18.672 -22.094 1 89.5 203 ASP B C 1
ATOM 4178 O O . ASP B 1 203 ? 2.215 -18.094 -21.781 1 89.5 203 ASP B O 1
ATOM 4182 N N . TYR B 1 204 ? 3.658 -18.859 -23.297 1 91.69 204 TYR B N 1
ATOM 4183 C CA . TYR B 1 204 ? 2.818 -18.422 -24.406 1 91.69 204 TYR B CA 1
ATOM 4184 C C . TYR B 1 204 ? 1.49 -19.172 -24.422 1 91.69 204 TYR B C 1
ATOM 4186 O O . TYR B 1 204 ? 0.446 -18.578 -24.719 1 91.69 204 TYR B O 1
ATOM 4194 N N . ALA B 1 205 ? 1.564 -20.453 -24.125 1 93.38 205 ALA B N 1
ATOM 4195 C CA . ALA B 1 205 ? 0.345 -21.25 -24.078 1 93.38 205 ALA B CA 1
ATOM 4196 C C . ALA B 1 205 ? -0.582 -20.766 -22.969 1 93.38 205 ALA B C 1
ATOM 4198 O O . ALA B 1 205 ? -1.796 -20.672 -23.156 1 93.38 205 ALA B O 1
ATOM 4199 N N . ILE B 1 206 ? -0.003 -20.453 -21.859 1 94.81 206 ILE B N 1
ATOM 4200 C CA . ILE B 1 206 ? -0.765 -19.969 -20.719 1 94.81 206 ILE B CA 1
ATOM 4201 C C . ILE B 1 206 ? -1.413 -18.625 -21.047 1 94.81 206 ILE B C 1
ATOM 4203 O O . ILE B 1 206 ? -2.594 -18.422 -20.766 1 94.81 206 ILE B O 1
ATOM 4207 N N . ILE B 1 207 ? -0.673 -17.781 -21.719 1 95.5 207 ILE B N 1
ATOM 4208 C CA . ILE B 1 207 ? -1.182 -16.469 -22.125 1 95.5 207 ILE B CA 1
ATOM 4209 C C . ILE B 1 207 ? -2.314 -16.641 -23.125 1 95.5 207 ILE B C 1
ATOM 4211 O O . ILE B 1 207 ? -3.326 -15.945 -23.062 1 95.5 207 ILE B O 1
ATOM 4215 N N . GLY B 1 208 ? -2.09 -17.562 -24.031 1 94.75 208 GLY B N 1
ATOM 4216 C CA . GLY B 1 208 ? -3.137 -17.859 -25 1 94.75 208 GLY B CA 1
ATOM 4217 C C . GLY B 1 208 ? -4.434 -18.297 -24.344 1 94.75 208 GLY B C 1
ATOM 4218 O O . GLY B 1 208 ? -5.504 -17.781 -24.672 1 94.75 208 GLY B O 1
ATOM 4219 N N . ALA B 1 209 ? -4.344 -19.25 -23.438 1 96.44 209 ALA B N 1
ATOM 4220 C CA . ALA B 1 209 ? -5.516 -19.719 -22.703 1 96.44 209 ALA B CA 1
ATOM 4221 C C . ALA B 1 209 ? -6.176 -18.562 -21.938 1 96.44 209 ALA B C 1
ATOM 4223 O O . ALA B 1 209 ? -7.402 -18.453 -21.922 1 96.44 209 ALA B O 1
ATOM 4224 N N . SER B 1 210 ? -5.395 -17.75 -21.328 1 97.12 210 SER B N 1
ATOM 4225 C CA . SER B 1 210 ? -5.891 -16.625 -20.562 1 97.12 210 SER B CA 1
ATOM 4226 C C . SER B 1 210 ? -6.66 -15.648 -21.453 1 97.12 210 SER B C 1
ATOM 4228 O O . SER B 1 210 ? -7.68 -15.094 -21.031 1 97.12 210 SER B O 1
ATOM 4230 N N . THR B 1 211 ? -6.156 -15.414 -22.609 1 96 211 THR B N 1
ATOM 4231 C CA . THR B 1 211 ? -6.809 -14.516 -23.562 1 96 211 THR B CA 1
ATOM 4232 C C . THR B 1 211 ? -8.18 -15.055 -23.953 1 96 211 THR B C 1
ATOM 4234 O O . THR B 1 211 ? -9.164 -14.312 -24 1 96 211 THR B O 1
ATOM 4237 N N . ILE B 1 212 ? -8.227 -16.312 -24.234 1 96.88 212 ILE B N 1
ATOM 4238 C CA . ILE B 1 212 ? -9.469 -16.969 -24.594 1 96.88 212 ILE B CA 1
ATOM 4239 C C . ILE B 1 212 ? -10.492 -16.797 -23.469 1 96.88 212 ILE B C 1
ATOM 4241 O O . ILE B 1 212 ? -11.641 -16.422 -23.719 1 96.88 212 ILE B O 1
ATOM 4245 N N . LEU B 1 213 ? -10.047 -17 -22.281 1 97.75 213 LEU B N 1
ATOM 4246 C CA . LEU B 1 213 ? -10.938 -16.938 -21.125 1 97.75 213 LEU B CA 1
ATOM 4247 C C . LEU B 1 213 ? -11.383 -15.5 -20.875 1 97.75 213 LEU B C 1
ATOM 4249 O O . LEU B 1 213 ? -12.555 -15.258 -20.578 1 97.75 213 LEU B O 1
ATOM 4253 N N . LYS B 1 214 ? -10.5 -14.562 -21 1 96.19 214 LYS B N 1
ATOM 4254 C CA . LYS B 1 214 ? -10.812 -13.148 -20.797 1 96.19 214 LYS B CA 1
ATOM 4255 C C . LYS B 1 214 ? -11.867 -12.68 -21.812 1 96.19 214 LYS B C 1
ATOM 4257 O O . LYS B 1 214 ? -12.711 -11.844 -21.484 1 96.19 214 LYS B O 1
ATOM 4262 N N . GLU B 1 215 ? -11.742 -13.156 -22.953 1 96 215 GLU B N 1
ATOM 4263 C CA . GLU B 1 215 ? -12.648 -12.742 -24.031 1 96 215 GLU B CA 1
ATOM 4264 C C . GLU B 1 215 ? -14 -13.438 -23.891 1 96 215 GLU B C 1
ATOM 4266 O O . GLU B 1 215 ? -14.984 -13.008 -24.5 1 96 215 GLU B O 1
ATOM 4271 N N . THR B 1 216 ? -14.062 -14.5 -23.203 1 97.06 216 THR B N 1
ATOM 4272 C CA . THR B 1 216 ? -15.289 -15.281 -23.078 1 97.06 216 THR B CA 1
ATOM 4273 C C . THR B 1 216 ? -16.141 -14.781 -21.906 1 97.06 216 THR B C 1
ATOM 4275 O O . THR B 1 216 ? -17.359 -14.734 -22 1 97.06 216 THR B O 1
ATOM 4278 N N . PHE B 1 217 ? -15.469 -14.422 -20.844 1 97.06 217 PHE B N 1
ATOM 4279 C CA . PHE B 1 217 ? -16.188 -14.047 -19.641 1 97.06 217 PHE B CA 1
ATOM 4280 C C . PHE B 1 217 ? -16.25 -12.531 -19.484 1 97.06 217 PHE B C 1
ATOM 4282 O O . PHE B 1 217 ? -15.5 -11.805 -20.141 1 97.06 217 PHE B O 1
ATOM 4289 N N . GLY B 1 218 ? -17.188 -12.094 -18.656 1 92.25 218 GLY B N 1
ATOM 4290 C CA . GLY B 1 218 ? -17.453 -10.664 -18.531 1 92.25 218 GLY B CA 1
ATOM 4291 C C . GLY B 1 218 ? -16.844 -10.055 -17.281 1 92.25 218 GLY B C 1
ATOM 4292 O O . GLY B 1 218 ? -16.172 -10.742 -16.516 1 92.25 218 GLY B O 1
ATOM 4293 N N . GLU B 1 219 ? -17.188 -8.773 -17.078 1 90.06 219 GLU B N 1
ATOM 4294 C CA . GLU B 1 219 ? -16.609 -7.969 -16.016 1 90.06 219 GLU B CA 1
ATOM 4295 C C . GLU B 1 219 ? -17.125 -8.398 -14.648 1 90.06 219 GLU B C 1
ATOM 4297 O O . GLU B 1 219 ? -16.469 -8.18 -13.625 1 90.06 219 GLU B O 1
ATOM 4302 N N . ASN B 1 220 ? -18.25 -8.977 -14.617 1 91.62 220 ASN B N 1
ATOM 4303 C CA . ASN B 1 220 ? -18.828 -9.383 -13.344 1 91.62 220 ASN B CA 1
ATOM 4304 C C . ASN B 1 220 ? -18.297 -10.734 -12.891 1 91.62 220 ASN B C 1
ATOM 4306 O O . ASN B 1 220 ? -18.5 -11.133 -11.742 1 91.62 220 ASN B O 1
ATOM 4310 N N . ASP B 1 221 ? -17.625 -11.445 -13.805 1 95.81 221 ASP B N 1
ATOM 4311 C CA . ASP B 1 221 ? -17.078 -12.758 -13.492 1 95.81 221 ASP B CA 1
ATOM 4312 C C . ASP B 1 221 ? -15.688 -12.641 -12.883 1 95.81 221 ASP B C 1
ATOM 4314 O O . ASP B 1 221 ? -15.047 -11.594 -12.984 1 95.81 221 ASP B O 1
ATOM 4318 N N . ILE B 1 222 ? -15.352 -13.688 -12.18 1 96.44 222 ILE B N 1
ATOM 4319 C CA . ILE B 1 222 ? -13.992 -13.789 -11.664 1 96.44 222 ILE B CA 1
ATOM 4320 C C . ILE B 1 222 ? -13.203 -14.805 -12.484 1 96.44 222 ILE B C 1
ATOM 4322 O O . ILE B 1 222 ? -13.562 -15.984 -12.531 1 96.44 222 ILE B O 1
ATOM 4326 N N . VAL B 1 223 ? -12.18 -14.375 -13.203 1 97.94 223 VAL B N 1
ATOM 4327 C CA . VAL B 1 223 ? -11.297 -15.25 -13.969 1 97.94 223 VAL B CA 1
ATOM 4328 C C . VAL B 1 223 ? -9.906 -15.25 -13.328 1 97.94 223 VAL B C 1
ATOM 4330 O O . VAL B 1 223 ? -9.242 -14.211 -13.258 1 97.94 223 VAL B O 1
ATOM 4333 N N . ALA B 1 224 ? -9.477 -16.453 -12.875 1 96.88 224 ALA B N 1
ATOM 4334 C CA . ALA B 1 224 ? -8.234 -16.484 -12.109 1 96.88 224 ALA B CA 1
ATOM 4335 C C . ALA B 1 224 ? -7.355 -17.656 -12.547 1 96.88 224 ALA B C 1
ATOM 4337 O O . ALA B 1 224 ? -7.867 -18.719 -12.93 1 96.88 224 ALA B O 1
ATOM 4338 N N . ARG B 1 225 ? -6.078 -17.453 -12.531 1 95.69 225 ARG B N 1
ATOM 4339 C CA . ARG B 1 225 ? -5.102 -18.531 -12.625 1 95.69 225 ARG B CA 1
ATOM 4340 C C . ARG B 1 225 ? -4.688 -19.016 -11.242 1 95.69 225 ARG B C 1
ATOM 4342 O O . ARG B 1 225 ? -3.947 -18.328 -10.531 1 95.69 225 ARG B O 1
ATOM 4349 N N . ILE B 1 226 ? -5.113 -20.203 -10.852 1 90.38 226 ILE B N 1
ATOM 4350 C CA . ILE B 1 226 ? -4.969 -2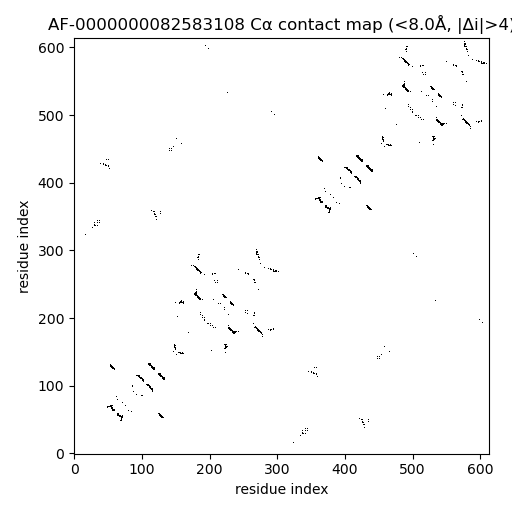0.625 -9.469 1 90.38 226 ILE B CA 1
ATOM 4351 C C . ILE B 1 226 ? -3.791 -21.578 -9.344 1 90.38 226 ILE B C 1
ATOM 4353 O O . ILE B 1 226 ? -3.416 -21.969 -8.234 1 90.38 226 ILE B O 1
ATOM 4357 N N . GLY B 1 227 ? -3.254 -21.984 -10.414 1 86.69 227 GLY B N 1
ATOM 4358 C CA . GLY B 1 227 ? -2.094 -22.844 -10.516 1 86.69 227 GLY B CA 1
ATOM 4359 C C . GLY B 1 227 ? -1.271 -22.609 -11.766 1 86.69 227 GLY B C 1
ATOM 4360 O O . GLY B 1 227 ? -1.458 -21.594 -12.453 1 86.69 227 GLY B O 1
ATOM 4361 N N . GLY B 1 228 ? -0.286 -23.422 -11.992 1 85.81 228 GLY B N 1
ATOM 4362 C CA . GLY B 1 228 ? 0.557 -23.25 -13.164 1 85.81 228 GLY B CA 1
ATOM 4363 C C . GLY B 1 228 ? -0.221 -23.266 -14.469 1 85.81 228 GLY B C 1
ATOM 4364 O O . GLY B 1 228 ? -0.096 -22.344 -15.281 1 85.81 228 GLY B O 1
ATOM 4365 N N . ASP B 1 229 ? -1.039 -24.297 -14.609 1 90.12 229 ASP B N 1
ATOM 4366 C CA . ASP B 1 229 ? -1.846 -24.438 -15.82 1 90.12 229 ASP B CA 1
ATOM 4367 C C . ASP B 1 229 ? -3.332 -24.531 -15.477 1 90.12 229 ASP B C 1
ATOM 4369 O O . ASP B 1 229 ? -4.137 -24.984 -16.297 1 90.12 229 ASP B O 1
ATOM 4373 N N . GLU B 1 230 ? -3.648 -24.125 -14.289 1 91 230 GLU B N 1
ATOM 4374 C CA . GLU B 1 230 ? -5.02 -24.266 -13.805 1 91 230 GLU B CA 1
ATOM 4375 C C . GLU B 1 230 ? -5.68 -22.891 -13.633 1 91 230 GLU B C 1
ATOM 4377 O O . GLU B 1 230 ? -5.059 -21.953 -13.133 1 91 230 GLU B O 1
ATOM 4382 N N . PHE B 1 231 ? -6.949 -22.875 -14.094 1 95.19 231 PHE B N 1
ATOM 4383 C CA . PHE B 1 231 ? -7.754 -21.672 -13.977 1 95.19 231 PHE B CA 1
ATOM 4384 C C . PHE B 1 231 ? -9.062 -21.953 -13.25 1 95.19 231 PHE B C 1
ATOM 4386 O O . PHE B 1 231 ? -9.586 -23.062 -13.328 1 95.19 231 PHE B O 1
ATOM 4393 N N . ALA B 1 232 ? -9.508 -21.031 -12.523 1 95.12 232 ALA B N 1
ATOM 4394 C CA . ALA B 1 232 ? -10.828 -21.062 -11.898 1 95.12 232 ALA B CA 1
ATOM 4395 C C . ALA B 1 232 ? -11.633 -19.812 -12.258 1 95.12 232 ALA B C 1
ATOM 4397 O O . ALA B 1 232 ? -11.109 -18.703 -12.242 1 95.12 232 ALA B O 1
ATOM 4398 N N . ILE B 1 233 ? -12.852 -20 -12.656 1 97.12 233 ILE B N 1
ATOM 4399 C CA . ILE B 1 233 ? -13.719 -18.891 -13.039 1 97.12 233 ILE B CA 1
ATOM 4400 C C . ILE B 1 233 ? -15.047 -19 -12.281 1 97.12 233 ILE B C 1
ATOM 4402 O O . ILE B 1 233 ? -15.672 -20.062 -12.258 1 97.12 233 ILE B O 1
ATOM 4406 N N . LEU B 1 234 ? -15.391 -17.969 -11.641 1 95.81 234 LEU B N 1
ATOM 4407 C CA . LEU B 1 234 ? -16.75 -17.844 -11.109 1 95.81 234 LEU B CA 1
ATOM 4408 C C . LEU B 1 234 ? -17.609 -16.969 -12.016 1 95.81 234 LEU B C 1
ATOM 4410 O O . LEU B 1 234 ? -17.406 -15.758 -12.086 1 95.81 234 LEU B O 1
ATOM 4414 N N . ALA B 1 235 ? -18.5 -17.547 -12.688 1 95.88 235 ALA B N 1
ATOM 4415 C CA . ALA B 1 235 ? -19.406 -16.828 -13.586 1 95.88 235 ALA B CA 1
ATOM 4416 C C . ALA B 1 235 ? -20.703 -16.453 -12.875 1 95.88 235 ALA B C 1
ATOM 4418 O O . ALA B 1 235 ? -21.406 -17.328 -12.336 1 95.88 235 ALA B O 1
ATOM 4419 N N . MET B 1 236 ? -20.984 -15.227 -12.93 1 93.94 236 MET B N 1
ATOM 4420 C CA . MET B 1 236 ? -22.172 -14.711 -12.25 1 93.94 236 MET B CA 1
ATOM 4421 C C . MET B 1 236 ? -23.406 -14.812 -13.141 1 93.94 236 MET B C 1
ATOM 4423 O O . MET B 1 236 ? -23.312 -14.578 -14.352 1 93.94 236 MET B O 1
ATOM 4427 N N . ASP B 1 237 ? -24.547 -15.18 -12.609 1 91.56 237 ASP B N 1
ATOM 4428 C CA . ASP B 1 237 ? -25.844 -15.25 -13.281 1 91.56 237 ASP B CA 1
ATOM 4429 C C . ASP B 1 237 ? -25.812 -16.281 -14.406 1 91.56 237 ASP B C 1
ATOM 4431 O O . ASP B 1 237 ? -26.266 -15.992 -15.523 1 91.56 237 ASP B O 1
ATOM 4435 N N . VAL B 1 238 ? -25.125 -17.297 -14.141 1 92.44 238 VAL B N 1
ATOM 4436 C CA . VAL B 1 238 ? -24.984 -18.359 -15.125 1 92.44 238 VAL B CA 1
ATOM 4437 C C . VAL B 1 238 ? -25.562 -19.672 -14.562 1 92.44 238 VAL B C 1
ATOM 4439 O O . VAL B 1 238 ? -25.094 -20.156 -13.531 1 92.44 238 VAL B O 1
ATOM 4442 N N . ASP B 1 239 ? -26.578 -20.188 -15.156 1 88.56 239 ASP B N 1
ATOM 4443 C CA . ASP B 1 239 ? -27.141 -21.469 -14.758 1 88.56 239 ASP B CA 1
ATOM 4444 C C . ASP B 1 239 ? -26.516 -22.609 -15.57 1 88.56 239 ASP B C 1
ATOM 4446 O O . ASP B 1 239 ? -25.531 -22.406 -16.281 1 88.56 239 ASP B O 1
ATOM 4450 N N . GLU B 1 240 ? -26.984 -23.781 -15.406 1 88.44 240 GLU B N 1
ATOM 4451 C CA . GLU B 1 240 ? -26.391 -24.969 -16.016 1 88.44 240 GLU B CA 1
ATOM 4452 C C . GLU B 1 240 ? -26.469 -24.906 -17.531 1 88.44 240 GLU B C 1
ATOM 4454 O O . GLU B 1 240 ? -25.531 -25.344 -18.219 1 88.44 240 GLU B O 1
ATOM 4459 N N . TYR B 1 241 ? -27.578 -24.406 -18.031 1 90.88 241 TYR B N 1
ATOM 4460 C CA . TYR B 1 241 ? -27.75 -24.297 -19.469 1 90.88 241 TYR B CA 1
ATOM 4461 C C . TYR B 1 241 ? -26.781 -23.281 -20.062 1 90.88 241 TYR B C 1
ATOM 4463 O O . TYR B 1 241 ? -26.156 -23.547 -21.094 1 90.88 241 TYR B O 1
ATOM 4471 N N . GLU B 1 242 ? -26.734 -22.188 -19.438 1 93.19 242 GLU B N 1
ATOM 4472 C CA . GLU B 1 242 ? -25.828 -21.141 -19.891 1 93.19 242 GLU B CA 1
ATOM 4473 C C . GLU B 1 242 ? -24.375 -21.578 -19.797 1 93.19 242 GLU B C 1
ATOM 4475 O O . GLU B 1 242 ? -23.547 -21.203 -20.625 1 93.19 242 GLU B O 1
ATOM 4480 N N . ALA B 1 243 ? -24.078 -22.391 -18.812 1 94.62 243 ALA B N 1
ATOM 4481 C CA . ALA B 1 243 ? -22.719 -22.906 -18.641 1 94.62 243 ALA B CA 1
ATOM 4482 C C . ALA B 1 243 ? -22.281 -23.719 -19.859 1 94.62 243 ALA B C 1
ATOM 4484 O O . ALA B 1 243 ? -21.141 -23.609 -20.312 1 94.62 243 ALA B O 1
ATOM 4485 N N . LYS B 1 244 ? -23.172 -24.484 -20.391 1 94.31 244 LYS B N 1
ATOM 4486 C CA . LYS B 1 244 ? -22.875 -25.281 -21.594 1 94.31 244 LYS B CA 1
ATOM 4487 C C . LYS B 1 244 ? -22.578 -24.375 -22.781 1 94.31 244 LYS B C 1
ATOM 4489 O O . LYS B 1 244 ? -21.688 -24.672 -23.578 1 94.31 244 LYS B O 1
ATOM 4494 N N . ARG B 1 245 ? -23.344 -23.375 -22.859 1 95.94 245 ARG B N 1
ATOM 4495 C CA . ARG B 1 245 ? -23.125 -22.406 -23.922 1 95.94 245 ARG B CA 1
ATOM 4496 C C . ARG B 1 245 ? -21.75 -21.75 -23.797 1 95.94 245 ARG B C 1
ATOM 4498 O O . ARG B 1 245 ? -21.062 -21.531 -24.797 1 95.94 245 ARG B O 1
ATOM 4505 N N . ILE B 1 246 ? -21.391 -21.422 -22.594 1 96.56 246 ILE B N 1
ATOM 4506 C CA . ILE B 1 246 ? -20.109 -20.781 -22.344 1 96.56 246 ILE B CA 1
ATOM 4507 C C . ILE B 1 246 ? -18.969 -21.75 -22.688 1 96.56 246 ILE B C 1
ATOM 4509 O O . ILE B 1 246 ? -17.953 -21.328 -23.266 1 96.56 246 ILE B O 1
ATOM 4513 N N . ILE B 1 247 ? -19.125 -23 -22.391 1 95.81 247 ILE B N 1
ATOM 4514 C CA . ILE B 1 247 ? -18.125 -24.016 -22.734 1 95.81 247 ILE B CA 1
ATOM 4515 C C . ILE B 1 247 ? -17.938 -24.078 -24.25 1 95.81 247 ILE B C 1
ATOM 4517 O O . ILE B 1 247 ? -16.812 -24.109 -24.734 1 95.81 247 ILE B O 1
ATOM 4521 N N . ASN B 1 248 ? -19.031 -24.062 -24.938 1 96.12 248 ASN B N 1
ATOM 4522 C CA . ASN B 1 248 ? -18.969 -24.062 -26.391 1 96.12 248 ASN B CA 1
ATOM 4523 C C . ASN B 1 248 ? -18.25 -22.844 -26.938 1 96.12 248 ASN B C 1
ATOM 4525 O O . ASN B 1 248 ? -17.484 -22.938 -27.891 1 96.12 248 ASN B O 1
ATOM 4529 N N . LYS B 1 249 ? -18.578 -21.734 -26.328 1 97.06 249 LYS B N 1
ATOM 4530 C CA . LYS B 1 249 ? -17.891 -20.5 -26.719 1 97.06 249 LYS B CA 1
ATOM 4531 C C . LYS B 1 249 ? -16.391 -20.609 -26.5 1 97.06 249 LYS B C 1
ATOM 4533 O O . LYS B 1 249 ? -15.602 -20.141 -27.328 1 97.06 249 LYS B O 1
ATOM 4538 N N . ILE B 1 250 ? -15.961 -21.172 -25.406 1 97.06 250 ILE B N 1
ATOM 4539 C CA . ILE B 1 250 ? -14.555 -21.375 -25.094 1 97.06 250 ILE B CA 1
ATOM 4540 C C . ILE B 1 250 ? -13.914 -22.266 -26.172 1 97.06 250 ILE B C 1
ATOM 4542 O O . ILE B 1 250 ? -12.828 -21.953 -26.672 1 97.06 250 ILE B O 1
ATOM 4546 N N . MET B 1 251 ? -14.57 -23.328 -26.516 1 95.62 251 MET B N 1
ATOM 4547 C CA . MET B 1 251 ? -14.047 -24.266 -27.516 1 95.62 251 MET B CA 1
ATOM 4548 C C . MET B 1 251 ? -13.898 -23.594 -28.875 1 95.62 251 MET B C 1
ATOM 4550 O O . MET B 1 251 ? -12.922 -23.844 -29.594 1 95.62 251 MET B O 1
ATOM 4554 N N . GLU B 1 252 ? -14.852 -22.797 -29.203 1 96.69 252 GLU B N 1
ATOM 4555 C CA . GLU B 1 252 ? -14.789 -22.078 -30.469 1 96.69 252 GLU B CA 1
ATOM 4556 C C . GLU B 1 252 ? -13.609 -21.109 -30.5 1 96.69 252 GLU B C 1
ATOM 4558 O O . GLU B 1 252 ? -12.883 -21.047 -31.484 1 96.69 252 GLU B O 1
ATOM 4563 N N . LYS B 1 253 ? -13.477 -20.391 -29.469 1 96.5 253 LYS B N 1
ATOM 4564 C CA . LYS B 1 253 ? -12.375 -19.438 -29.375 1 96.5 253 LYS B CA 1
ATOM 4565 C C . LYS B 1 253 ? -11.023 -20.156 -29.344 1 96.5 253 LYS B C 1
ATOM 4567 O O . LYS B 1 253 ? -10.031 -19.641 -29.875 1 96.5 253 LYS B O 1
ATOM 4572 N N . GLN B 1 254 ? -11.023 -21.234 -28.672 1 96.19 254 GLN B N 1
ATOM 4573 C CA . GLN B 1 254 ? -9.828 -22.062 -28.688 1 96.19 254 GLN B CA 1
ATOM 4574 C C . GLN B 1 254 ? -9.445 -22.469 -30.109 1 96.19 254 GLN B C 1
ATOM 4576 O O . GLN B 1 254 ? -8.273 -22.375 -30.484 1 96.19 254 GLN B O 1
ATOM 4581 N N . LYS B 1 255 ? -10.398 -22.922 -30.859 1 95.56 255 LYS B N 1
ATOM 4582 C CA . LYS B 1 255 ? -10.172 -23.297 -32.25 1 95.56 255 LYS B CA 1
ATOM 4583 C C . LYS B 1 255 ? -9.648 -22.125 -33.062 1 95.56 255 LYS B C 1
ATOM 4585 O O . LYS B 1 255 ? -8.711 -22.266 -33.844 1 95.56 255 LYS B O 1
ATOM 4590 N N . ASP B 1 256 ? -10.266 -21 -32.875 1 95.5 256 ASP B N 1
ATOM 4591 C CA . ASP B 1 256 ? -9.852 -19.797 -33.594 1 95.5 256 ASP B CA 1
ATOM 4592 C C . ASP B 1 256 ? -8.414 -19.406 -33.219 1 95.5 256 ASP B C 1
ATOM 4594 O O . ASP B 1 256 ? -7.633 -19.031 -34.094 1 95.5 256 ASP B O 1
ATOM 4598 N N . PHE B 1 257 ? -8.125 -19.469 -31.969 1 94.75 257 PHE B N 1
ATOM 4599 C CA . PHE B 1 257 ? -6.777 -19.172 -31.5 1 94.75 257 PHE B CA 1
ATOM 4600 C C . PHE B 1 257 ? -5.754 -20.094 -32.156 1 94.75 257 PHE B C 1
ATOM 4602 O O . PHE B 1 257 ? -4.715 -19.625 -32.625 1 94.75 257 PHE B O 1
ATOM 4609 N N . ASN B 1 258 ? -6.02 -21.375 -32.156 1 94.56 258 ASN B N 1
ATOM 4610 C CA . ASN B 1 258 ? -5.098 -22.359 -32.719 1 94.56 258 ASN B CA 1
ATOM 4611 C C . ASN B 1 258 ? -4.91 -22.172 -34.219 1 94.56 258 ASN B C 1
ATOM 4613 O O . ASN B 1 258 ? -3.828 -22.438 -34.75 1 94.56 258 ASN B O 1
ATOM 4617 N N . ARG B 1 259 ? -5.895 -21.766 -34.875 1 93.5 259 ARG B N 1
ATOM 4618 C CA . ARG B 1 259 ? -5.824 -21.531 -36.312 1 93.5 259 ARG B CA 1
ATOM 4619 C C . ARG B 1 259 ? -4.957 -20.312 -36.625 1 93.5 259 ARG B C 1
ATOM 4621 O O . ARG B 1 259 ? -4.266 -20.297 -37.656 1 93.5 259 ARG B O 1
ATOM 4628 N N . ASN B 1 260 ? -4.938 -19.312 -35.781 1 90.69 260 ASN B N 1
ATOM 4629 C CA . ASN B 1 260 ? -4.328 -18.016 -36.094 1 90.69 260 ASN B CA 1
ATOM 4630 C C . ASN B 1 260 ? -2.967 -17.875 -35.406 1 90.69 260 ASN B C 1
ATOM 4632 O O . ASN B 1 260 ? -2.211 -16.953 -35.719 1 90.69 260 ASN B O 1
ATOM 4636 N N . ASN B 1 261 ? -2.713 -18.766 -34.469 1 83 261 ASN B N 1
ATOM 4637 C CA . ASN B 1 261 ? -1.475 -18.547 -33.75 1 83 261 ASN B CA 1
ATOM 4638 C C . ASN B 1 261 ? -0.253 -18.953 -34.562 1 83 261 ASN B C 1
ATOM 4640 O O . ASN B 1 261 ? -0.374 -19.688 -35.531 1 83 261 ASN B O 1
ATOM 4644 N N . GLU B 1 262 ? 0.906 -18.297 -34.25 1 86 262 GLU B N 1
ATOM 4645 C CA . GLU B 1 262 ? 2.146 -18.516 -34.969 1 86 262 GLU B CA 1
ATOM 4646 C C . GLU B 1 262 ? 3.047 -19.516 -34.25 1 86 262 GLU B C 1
ATOM 4648 O O . GLU B 1 262 ? 4.23 -19.641 -34.594 1 86 262 GLU B O 1
ATOM 4653 N N . TYR B 1 263 ? 2.404 -20.203 -33.375 1 83.19 263 TYR B N 1
ATOM 4654 C CA . TYR B 1 263 ? 3.236 -21.094 -32.594 1 83.19 263 TYR B CA 1
ATOM 4655 C C . TYR B 1 263 ? 3.156 -22.531 -33.094 1 83.19 263 TYR B C 1
ATOM 4657 O O . TYR B 1 263 ? 2.24 -22.875 -33.844 1 83.19 263 TYR B O 1
ATOM 4665 N N . CYS B 1 264 ? 4.07 -23.375 -32.656 1 84.31 264 CYS B N 1
ATOM 4666 C CA . CYS B 1 264 ? 4.117 -24.766 -33.094 1 84.31 264 CYS B CA 1
ATOM 4667 C C . CYS B 1 264 ? 3.361 -25.656 -32.094 1 84.31 264 CYS B C 1
ATOM 4669 O O . CYS B 1 264 ? 3.695 -26.844 -31.938 1 84.31 264 CYS B O 1
ATOM 4671 N N . PHE B 1 265 ? 2.459 -25.031 -31.375 1 88.19 265 PHE B N 1
ATOM 4672 C CA . PHE B 1 265 ? 1.628 -25.797 -30.453 1 88.19 265 PHE B CA 1
ATOM 4673 C C . PHE B 1 265 ? 0.178 -25.344 -30.516 1 88.19 265 PHE B C 1
ATOM 4675 O O . PHE B 1 265 ? -0.108 -24.25 -31.016 1 88.19 265 PHE B O 1
ATOM 4682 N N . ASN B 1 266 ? -0.717 -26.234 -30.141 1 91.31 266 ASN B N 1
ATOM 4683 C CA . ASN B 1 266 ? -2.127 -25.906 -29.969 1 91.31 266 ASN B CA 1
ATOM 4684 C C . ASN B 1 266 ? -2.516 -25.844 -28.5 1 91.31 266 ASN B C 1
ATOM 4686 O O . ASN B 1 266 ? -1.994 -26.609 -27.688 1 91.31 266 ASN B O 1
ATOM 4690 N N . VAL B 1 267 ? -3.373 -24.938 -28.25 1 93.44 267 VAL B N 1
ATOM 4691 C CA . VAL B 1 267 ? -3.93 -24.844 -26.906 1 93.44 267 VAL B CA 1
ATOM 4692 C C . VAL B 1 267 ? -5.195 -25.703 -26.828 1 93.44 267 VAL B C 1
ATOM 4694 O O . VAL B 1 267 ? -6.047 -25.656 -27.719 1 93.44 267 VAL B O 1
ATOM 4697 N N . SER B 1 268 ? -5.246 -26.547 -25.891 1 93.62 268 SER B N 1
ATOM 4698 C CA . SER B 1 268 ? -6.422 -27.344 -25.562 1 93.62 268 SER B CA 1
ATOM 4699 C C . SER B 1 268 ? -6.719 -27.297 -24.062 1 93.62 268 SER B C 1
ATOM 4701 O O . SER B 1 268 ? -5.797 -27.297 -23.25 1 93.62 268 SER B O 1
ATOM 4703 N N . MET B 1 269 ? -8.008 -27.234 -23.75 1 95.06 269 MET B N 1
ATOM 4704 C CA . MET B 1 269 ? -8.375 -27.078 -22.359 1 95.06 269 MET B CA 1
ATOM 4705 C C . MET B 1 269 ? -9.422 -28.109 -21.953 1 95.06 269 MET B C 1
ATOM 4707 O O . MET B 1 269 ? -10.312 -28.438 -22.734 1 95.06 269 MET B O 1
ATOM 4711 N N . SER B 1 270 ? -9.312 -28.656 -20.75 1 94.62 270 SER B N 1
ATOM 4712 C CA . SER B 1 270 ? -10.328 -29.469 -20.094 1 94.62 270 SER B CA 1
ATOM 4713 C C . SER B 1 270 ? -11.117 -28.656 -19.078 1 94.62 270 SER B C 1
ATOM 4715 O O . SER B 1 270 ? -10.539 -27.906 -18.297 1 94.62 270 SER B O 1
ATOM 4717 N N . ILE B 1 271 ? -12.438 -28.828 -19.156 1 94.81 271 ILE B N 1
ATOM 4718 C CA . ILE B 1 271 ? -13.273 -27.938 -18.359 1 94.81 271 ILE B CA 1
ATOM 4719 C C . ILE B 1 271 ? -14.227 -28.75 -17.484 1 94.81 271 ILE B C 1
ATOM 4721 O O . ILE B 1 271 ? -14.82 -29.719 -17.953 1 94.81 271 ILE B O 1
ATOM 4725 N N . GLY B 1 272 ? -14.25 -28.391 -16.188 1 93.88 272 GLY B N 1
ATOM 4726 C CA . GLY B 1 272 ? -15.258 -28.875 -15.258 1 93.88 272 GLY B CA 1
ATOM 4727 C C . GLY B 1 272 ? -16.109 -27.75 -14.672 1 93.88 272 GLY B C 1
ATOM 4728 O O . GLY B 1 272 ? -15.602 -26.672 -14.391 1 93.88 272 GLY B O 1
ATOM 4729 N N . THR B 1 273 ? -17.406 -28.078 -14.516 1 94.12 273 THR B N 1
ATOM 4730 C CA . THR B 1 273 ? -18.297 -27.047 -14.008 1 94.12 273 THR B CA 1
ATOM 4731 C C . THR B 1 273 ? -19.047 -27.547 -12.781 1 94.12 273 THR B C 1
ATOM 4733 O O . THR B 1 273 ? -19.297 -28.734 -12.633 1 94.12 273 THR B O 1
ATOM 4736 N N . ALA B 1 274 ? -19.266 -26.609 -11.883 1 92.06 274 ALA B N 1
ATOM 4737 C CA . ALA B 1 274 ? -20.141 -26.859 -10.727 1 92.06 274 ALA B CA 1
ATOM 4738 C C . ALA B 1 274 ? -21.141 -25.734 -10.555 1 92.06 274 ALA B C 1
ATOM 4740 O O . ALA B 1 274 ? -20.766 -24.562 -10.398 1 92.06 274 ALA B O 1
ATOM 4741 N N . TYR B 1 275 ? -22.344 -26.188 -10.625 1 89.31 275 TYR B N 1
ATOM 4742 C CA . TYR B 1 275 ? -23.453 -25.25 -10.5 1 89.31 275 TYR B CA 1
ATOM 4743 C C . TYR B 1 275 ? -23.844 -25.031 -9.039 1 89.31 275 TYR B C 1
ATOM 4745 O O . TYR B 1 275 ? -23.859 -25.984 -8.258 1 89.31 275 TYR B O 1
ATOM 4753 N N . PHE B 1 276 ? -23.906 -23.766 -8.727 1 83.38 276 PHE B N 1
ATOM 4754 C CA . PHE B 1 276 ? -24.406 -23.391 -7.414 1 83.38 276 PHE B CA 1
ATOM 4755 C C . PHE B 1 276 ? -25.75 -22.672 -7.539 1 83.38 276 PHE B C 1
ATOM 4757 O O . PHE B 1 276 ? -25.875 -21.672 -8.25 1 83.38 276 PHE B O 1
ATOM 4764 N N . ASN B 1 277 ? -26.688 -23.344 -6.848 1 77.62 277 ASN B N 1
ATOM 4765 C CA . ASN B 1 277 ? -28 -22.703 -6.75 1 77.62 277 ASN B CA 1
ATOM 4766 C C . ASN B 1 277 ? -28.156 -21.953 -5.438 1 77.62 277 ASN B C 1
ATOM 4768 O O . ASN B 1 277 ? -27.797 -22.453 -4.375 1 77.62 277 ASN B O 1
ATOM 4772 N N . SER B 1 278 ? -28.594 -20.75 -5.438 1 72.94 278 SER B N 1
ATOM 4773 C CA . SER B 1 278 ? -28.719 -19.828 -4.301 1 72.94 278 SER B CA 1
ATOM 4774 C C . SER B 1 278 ? -29.516 -20.484 -3.164 1 72.94 278 SER B C 1
ATOM 4776 O O . SER B 1 278 ? -29.391 -20.078 -2.008 1 72.94 278 SER B O 1
ATOM 4778 N N . GLU B 1 279 ? -30.219 -21.438 -3.506 1 71.69 279 GLU B N 1
ATOM 4779 C CA . GLU B 1 279 ? -31.094 -22.031 -2.5 1 71.69 279 GLU B CA 1
ATOM 4780 C C . GLU B 1 279 ? -30.359 -23.109 -1.706 1 71.69 279 GLU B C 1
ATOM 4782 O O . GLU B 1 279 ? -30.859 -23.578 -0.681 1 71.69 279 GLU B O 1
ATOM 4787 N N . GLU B 1 280 ? -29.203 -23.5 -2.141 1 68.38 280 GLU B N 1
ATOM 4788 C CA . GLU B 1 280 ? -28.469 -24.562 -1.46 1 68.38 280 GLU B CA 1
ATOM 4789 C C . GLU B 1 280 ? -27.297 -24 -0.645 1 68.38 280 GLU B C 1
ATOM 4791 O O . GLU B 1 280 ? -26.625 -23.078 -1.088 1 68.38 280 GLU B O 1
ATOM 4796 N N . PRO B 1 281 ? -27.266 -24.438 0.642 1 65.44 281 PRO B N 1
ATOM 4797 C CA . PRO B 1 281 ? -26.156 -24 1.482 1 65.44 281 PRO B CA 1
ATOM 4798 C C . PRO B 1 281 ? -24.812 -24.578 1.04 1 65.44 281 PRO B C 1
ATOM 4800 O O . PRO B 1 281 ? -24.5 -25.719 1.379 1 65.44 281 PRO B O 1
ATOM 4803 N N . ILE B 1 282 ? -24.312 -24.25 -0.049 1 65.44 282 ILE B N 1
ATOM 4804 C CA . ILE B 1 282 ? -23.062 -24.906 -0.388 1 65.44 282 ILE B CA 1
ATOM 4805 C C . ILE B 1 282 ? -21.891 -24 -0.014 1 65.44 282 ILE B C 1
ATOM 4807 O O . ILE B 1 282 ? -21.953 -22.781 -0.188 1 65.44 282 ILE B O 1
ATOM 4811 N N . ASN B 1 283 ? -20.875 -24.734 0.598 1 76.75 283 ASN B N 1
ATOM 4812 C CA . ASN B 1 283 ? -19.594 -24.125 0.924 1 76.75 283 ASN B CA 1
ATOM 4813 C C . ASN B 1 283 ? -18.672 -24.047 -0.3 1 76.75 283 ASN B C 1
ATOM 4815 O O . ASN B 1 283 ? -18.719 -24.938 -1.161 1 76.75 283 ASN B O 1
ATOM 4819 N N . ILE B 1 284 ? -17.953 -23 -0.489 1 77.69 284 ILE B N 1
ATOM 4820 C CA . ILE B 1 284 ? -17.078 -22.734 -1.622 1 77.69 284 ILE B CA 1
ATOM 4821 C C . ILE B 1 284 ? -16.125 -23.906 -1.825 1 77.69 284 ILE B C 1
ATOM 4823 O O . ILE B 1 284 ? -15.82 -24.281 -2.961 1 77.69 284 ILE B O 1
ATOM 4827 N N . ASN B 1 285 ? -15.742 -24.469 -0.777 1 78.19 285 ASN B N 1
ATOM 4828 C CA . ASN B 1 285 ? -14.812 -25.594 -0.856 1 78.19 285 ASN B CA 1
ATOM 4829 C C . ASN B 1 285 ? -15.438 -26.797 -1.551 1 78.19 285 ASN B C 1
ATOM 4831 O O . ASN B 1 285 ? -14.789 -27.469 -2.352 1 78.19 285 ASN B O 1
ATOM 4835 N N . GLU B 1 286 ? -16.688 -26.969 -1.227 1 80.06 286 GLU B N 1
ATOM 4836 C CA . GLU B 1 286 ? -17.406 -28.078 -1.854 1 80.06 286 GLU B CA 1
ATOM 4837 C C . GLU B 1 286 ? -17.625 -27.812 -3.342 1 80.06 286 GLU B C 1
ATOM 4839 O O . GLU B 1 286 ? -17.516 -28.734 -4.16 1 80.06 286 GLU B O 1
ATOM 4844 N N . LEU B 1 287 ? -17.922 -26.672 -3.615 1 83.38 287 LEU B N 1
ATOM 4845 C CA . LEU B 1 287 ? -18.125 -26.281 -5.004 1 83.38 287 LEU B CA 1
ATOM 4846 C C . LEU B 1 287 ? -16.844 -26.469 -5.816 1 83.38 287 LEU B C 1
ATOM 4848 O O . LEU B 1 287 ? -16.891 -26.969 -6.941 1 83.38 287 LEU B O 1
ATOM 4852 N N . MET B 1 288 ? -15.797 -26.125 -5.281 1 85 288 MET B N 1
ATOM 4853 C CA . MET B 1 288 ? -14.5 -26.25 -5.93 1 85 288 MET B CA 1
ATOM 4854 C C . MET B 1 288 ? -14.141 -27.719 -6.152 1 85 288 MET B C 1
ATOM 4856 O O . MET B 1 288 ? -13.625 -28.094 -7.211 1 85 288 MET B O 1
ATOM 4860 N N . GLU B 1 289 ? -14.461 -28.469 -5.168 1 83.44 289 GLU B N 1
ATOM 4861 C CA . GLU B 1 289 ? -14.18 -29.891 -5.277 1 83.44 289 GLU B CA 1
ATOM 4862 C C . GLU B 1 289 ? -14.992 -30.531 -6.402 1 83.44 289 GLU B C 1
ATOM 4864 O O . GLU B 1 289 ? -14.484 -31.375 -7.141 1 83.44 289 GLU B O 1
ATOM 4869 N N . LYS B 1 290 ? -16.203 -30.156 -6.512 1 85.25 290 LYS B N 1
ATOM 4870 C CA . LYS B 1 290 ? -17.078 -30.672 -7.555 1 85.25 290 LYS B CA 1
ATOM 4871 C C . LYS B 1 290 ? -16.594 -30.281 -8.945 1 85.25 290 LYS B C 1
ATOM 4873 O O . LYS B 1 290 ? -16.547 -31.109 -9.852 1 85.25 290 LYS B O 1
ATOM 4878 N N . ALA B 1 291 ? -16.266 -29.047 -9.086 1 87.44 291 ALA B N 1
ATOM 4879 C CA . ALA B 1 291 ? -15.781 -28.562 -10.375 1 87.44 291 ALA B CA 1
ATOM 4880 C C . ALA B 1 291 ? -14.469 -29.234 -10.75 1 87.44 291 ALA B C 1
ATOM 4882 O O . ALA B 1 291 ? -14.242 -29.562 -11.922 1 87.44 291 ALA B O 1
ATOM 4883 N N . ASP B 1 292 ? -13.648 -29.391 -9.828 1 85.12 292 ASP B N 1
ATOM 4884 C CA . ASP B 1 292 ? -12.359 -30.031 -10.031 1 85.12 292 ASP B CA 1
ATOM 4885 C C . ASP B 1 292 ? -12.531 -31.484 -10.5 1 85.12 292 ASP B C 1
ATOM 4887 O O . ASP B 1 292 ? -11.859 -31.922 -11.43 1 85.12 292 ASP B O 1
ATOM 4891 N N . LYS B 1 293 ? -13.398 -32.188 -9.836 1 84.06 293 LYS B N 1
ATOM 4892 C CA . LYS B 1 293 ? -13.672 -33.562 -10.195 1 84.06 293 LYS B CA 1
ATOM 4893 C C . LYS B 1 293 ? -14.18 -33.688 -11.633 1 84.06 293 LYS B C 1
ATOM 4895 O O . LYS B 1 293 ? -13.75 -34.562 -12.375 1 84.06 293 LYS B O 1
ATOM 4900 N N . LYS B 1 294 ? -15.031 -32.844 -11.969 1 86.19 294 LYS B N 1
ATOM 4901 C CA . LYS B 1 294 ? -15.594 -32.875 -13.32 1 86.19 294 LYS B CA 1
ATOM 4902 C C . LYS B 1 294 ? -14.523 -32.531 -14.359 1 86.19 294 LYS B C 1
ATOM 4904 O O . LYS B 1 294 ? -14.516 -33.094 -15.445 1 86.19 294 LYS B O 1
ATOM 4909 N N . MET B 1 295 ? -13.75 -31.594 -14.078 1 87.06 295 MET B N 1
ATOM 4910 C CA . MET B 1 295 ? -12.648 -31.234 -14.969 1 87.06 295 MET B CA 1
ATOM 4911 C C . MET B 1 295 ? -11.719 -32.438 -15.18 1 87.06 295 MET B C 1
ATOM 4913 O O . MET B 1 295 ? -11.32 -32.719 -16.312 1 87.06 295 MET B O 1
ATOM 4917 N N . TYR B 1 296 ? -11.453 -33.094 -14.047 1 82.12 296 TYR B N 1
ATOM 4918 C CA . TYR B 1 296 ? -10.586 -34.25 -14.117 1 82.12 296 TYR B CA 1
ATOM 4919 C C . TYR B 1 296 ? -11.195 -35.344 -14.992 1 82.12 296 TYR B C 1
ATOM 4921 O O . TYR B 1 296 ? -10.492 -36 -15.773 1 82.12 296 TYR B O 1
ATOM 4929 N N . GLU B 1 297 ? -12.438 -35.531 -14.852 1 84 297 GLU B N 1
ATOM 4930 C CA . GLU B 1 297 ? -13.141 -36.5 -15.688 1 84 297 GLU B CA 1
ATOM 4931 C C . GLU B 1 297 ? -13.055 -36.125 -17.156 1 84 297 GLU B C 1
ATOM 4933 O O . GLU B 1 297 ? -12.828 -37 -18.016 1 84 297 GLU B O 1
ATOM 4938 N N . ASN B 1 298 ? -13.266 -34.906 -17.406 1 85.94 298 ASN B N 1
ATOM 4939 C CA . ASN B 1 298 ? -13.148 -34.406 -18.766 1 85.94 298 ASN B CA 1
ATOM 4940 C C . ASN B 1 298 ? -11.742 -34.625 -19.328 1 85.94 298 ASN B C 1
ATOM 4942 O O . ASN B 1 298 ? -11.578 -35 -20.484 1 85.94 298 ASN B O 1
ATOM 4946 N N . LYS B 1 299 ? -10.766 -34.344 -18.547 1 85.25 299 LYS B N 1
ATOM 4947 C CA . LYS B 1 299 ? -9.367 -34.5 -18.938 1 85.25 299 LYS B CA 1
ATOM 4948 C C . LYS B 1 299 ? -9.055 -35.938 -19.281 1 85.25 299 LYS B C 1
ATOM 4950 O O . LYS B 1 299 ? -8.391 -36.219 -20.281 1 85.25 299 LYS B O 1
ATOM 4955 N N . LYS B 1 300 ? -9.539 -36.875 -18.516 1 81.56 300 LYS B N 1
ATOM 4956 C CA . LYS B 1 300 ? -9.328 -38.281 -18.75 1 81.56 300 LYS B CA 1
ATOM 4957 C C . LYS B 1 300 ? -9.984 -38.75 -20.047 1 81.56 300 LYS B C 1
ATOM 4959 O O . LYS B 1 300 ? -9.422 -39.562 -20.781 1 81.56 300 LYS B O 1
ATOM 4964 N N . ASN B 1 301 ? -11.141 -38.281 -20.234 1 82.94 301 ASN B N 1
ATOM 4965 C CA . ASN B 1 301 ? -11.875 -38.625 -21.438 1 82.94 301 ASN B CA 1
ATOM 4966 C C . ASN B 1 301 ? -11.164 -38.156 -22.703 1 82.94 301 ASN B C 1
ATOM 4968 O O . ASN B 1 301 ? -11.133 -38.844 -23.703 1 82.94 301 ASN B O 1
ATOM 4972 N N . LYS B 1 302 ? -10.609 -37.031 -22.688 1 82.44 302 LYS B N 1
ATOM 4973 C CA . LYS B 1 302 ? -9.891 -36.469 -23.812 1 82.44 302 LYS B CA 1
ATOM 4974 C C . LYS B 1 302 ? -8.602 -37.219 -24.094 1 82.44 302 LYS B C 1
ATOM 4976 O O . LYS B 1 302 ? -8.227 -37.438 -25.25 1 82.44 302 LYS B O 1
ATOM 4981 N N . ARG B 1 303 ? -7.938 -37.562 -23.047 1 75.06 303 ARG B N 1
ATOM 4982 C CA . ARG B 1 303 ? -6.695 -38.312 -23.188 1 75.06 303 ARG B CA 1
ATOM 4983 C C . ARG B 1 303 ? -6.953 -39.656 -23.859 1 75.06 303 ARG B C 1
ATOM 4985 O O . ARG B 1 303 ? -6.168 -40.094 -24.703 1 75.06 303 ARG B O 1
ATOM 4992 N N . VAL B 1 304 ? -8.078 -40.219 -23.516 1 68.5 304 VAL B N 1
ATOM 4993 C CA . VAL B 1 304 ? -8.453 -41.5 -24.094 1 68.5 304 VAL B CA 1
ATOM 4994 C C . VAL B 1 304 ? -8.781 -41.344 -25.578 1 68.5 304 VAL B C 1
ATOM 4996 O O . VAL B 1 304 ? -8.43 -42.188 -26.391 1 68.5 304 VAL B O 1
ATOM 4999 N N . GLN B 1 305 ? -9.344 -40.219 -25.844 1 65.12 305 GLN B N 1
ATOM 5000 C CA . GLN B 1 305 ? -9.719 -40 -27.234 1 65.12 305 GLN B CA 1
ATOM 5001 C C . GLN B 1 305 ? -8.5 -39.625 -28.078 1 65.12 305 GLN B C 1
ATOM 5003 O O . GLN B 1 305 ? -8.477 -39.875 -29.281 1 65.12 305 GLN B O 1
ATOM 5008 N N . ARG B 1 306 ? -7.492 -39.125 -27.516 1 60.88 306 ARG B N 1
ATOM 5009 C CA . ARG B 1 306 ? -6.277 -38.75 -28.25 1 60.88 306 ARG B CA 1
ATOM 5010 C C . ARG B 1 306 ? -5.391 -39.969 -28.469 1 60.88 306 ARG B C 1
ATOM 5012 O O . ARG B 1 306 ? -4.66 -40.031 -29.453 1 60.88 306 ARG B O 1
ATOM 5019 N N . ASN B 1 307 ? -5.305 -40.938 -27.484 1 49 307 ASN B N 1
ATOM 5020 C CA . ASN B 1 307 ? -4.605 -42.188 -27.703 1 49 307 ASN B CA 1
ATOM 5021 C C . ASN B 1 307 ? -5.41 -43.125 -28.609 1 49 307 ASN B C 1
ATOM 5023 O O . ASN B 1 307 ? -4.84 -43.844 -29.422 1 49 307 ASN B O 1
#

Nearest PDB structures (foldseek):
  6zxc-assembly2_D  TM=8.920E-01  e=4.195E-14  Leptospira biflexa serovar Patoc strain 'Patoc 1 (Paris)'
  6zxm-assembly3_E  TM=8.484E-01  e=1.636E-13  Leptospira biflexa serovar Patoc strain 'Patoc 1 (Paris)'
  5xge-assembly1_A  TM=5.772E-01  e=4.402E-16  Pseudomonas aeruginosa PAO1
  6et7-assembly1_B  TM=7.273E-01  e=8.087E-13  Idiomarina sp. A28L
  5llw-assembly1_B  TM=5.918E-01  e=1.019E-13  Idiomarina sp. A28L

Solvent-accessible surface area (backbone atoms only — not comparable to full-atom values): 31920 Å² total; per-residue (Å²): 119,67,65,60,53,52,50,48,51,51,46,50,52,45,51,50,50,51,51,50,36,50,52,51,49,53,49,43,52,52,49,51,51,52,36,52,53,40,48,50,51,26,50,45,43,47,36,54,55,52,45,34,83,44,18,39,36,31,30,35,89,84,69,43,77,76,43,70,29,56,30,28,43,67,74,46,40,92,53,32,69,62,54,52,54,68,67,51,54,72,91,63,68,47,82,37,78,46,78,44,76,49,74,45,93,88,70,52,70,45,35,27,41,36,34,39,32,72,34,66,49,92,91,34,74,30,36,38,37,38,39,36,85,38,40,69,61,50,52,52,37,49,49,23,40,50,41,33,23,31,29,83,86,64,66,31,26,12,47,56,30,41,61,68,44,47,60,57,52,50,51,51,28,42,74,67,67,32,30,31,26,36,35,25,34,36,54,52,60,50,64,56,43,27,74,73,74,28,63,68,55,36,51,51,49,50,38,50,53,45,50,45,50,58,73,69,50,60,89,81,34,46,56,18,43,62,42,56,57,31,32,40,29,44,37,65,73,25,49,72,70,53,48,54,53,50,51,51,50,48,53,51,44,36,52,51,47,47,71,69,48,93,58,96,66,67,71,44,74,26,62,7,63,25,77,43,53,47,86,52,94,70,55,69,68,56,45,49,51,47,5,46,50,39,14,49,53,41,42,53,54,51,53,59,70,73,105,116,66,68,59,54,51,50,49,49,50,47,49,52,46,51,50,50,51,52,50,38,52,52,52,49,51,49,42,52,52,49,52,51,52,35,51,53,41,48,50,51,27,50,44,42,47,36,52,53,52,46,34,82,43,20,39,35,30,32,37,89,84,70,44,78,75,43,71,27,56,29,29,44,68,74,48,41,93,55,32,70,63,52,51,55,68,68,51,54,71,92,64,69,46,82,39,78,46,77,45,74,49,77,46,92,87,70,52,69,45,34,27,41,36,36,40,32,71,32,66,49,91,92,34,74,28,35,37,38,39,38,37,86,38,40,69,59,49,51,52,37,50,51,25,41,51,42,32,24,30,29,85,86,64,67,30,26,13,46,55,29,41,62,69,45,47,60,58,52,51,52,51,28,42,74,66,66,32,31,32,27,36,37,24,34,35,54,50,62,50,65,58,44,27,73,72,73,29,63,68,54,36,50,51,48,50,39,51,54,45,51,46,50,57,72,70,51,59,88,81,33,45,57,19,42,60,43,56,59,31,33,41,30,45,36,64,73,25,49,73,68,53,46,54,53,50,52,51,50,47,54,51,45,37,53,53,47,48,72,70,50,92,59,98,66,69,71,44,73,25,62,8,62,26,77,42,52,46,85,52,94,71,54,71,69,56,46,50,51,47,5,45,52,39,13,51,52,42,41,52,53,49,52,58,69,71,104